Protein AF-0000000080796080 (afdb_homodimer)

Foldseek 3Di:
DEEEEEEEDDVSLLLCLLLVVLCVVVVYHYQYEYAQADPCPVPDPVSCVLSVRDDGPYYLNQYDDPLVSSLVSLLVSVLVVCVVRVGQEYEYEAQHSRRLSSLVSCLVVVRAYAYHQAQFAWPPCPPSSNVRRVNSNVRHQAYEHQFVNSQVSCVVVVNNHNYDDLFHLVLLVLVSCVVVADCVVCVVVVHAFLQEEEEEEDDCVQQVDLVNVLLLLQLVLVVLVPGAYEYQYDPSSVVSCVVSVNVVSCPSYRHDHHDHPRHVLSVLLRYNAYEYQDQVVCVSSVSSVHAYEHQDPIHSPVVCVVQVSYHYDHSNCRNVVVVVPVVDDRPHPDPQRRHDSPSSNVVVVSVVD/DEEEEEEEDDVSLLLCLLLVVLCVVVVYHYQYEYAQADPPPVADPVSCVLSVRDDGPYYLNQYDDPLVSSLVSLLVSVLVVCVVRVGQEYEYEAQHSRRLSSLVSCLVVVRAYAYHQAQFAWPPCPPSSNVRRVNSNVRHQAYEHQFVNSQVSCVVVVNNHNYDDLFHLVLLVCVSCVVVADCVVCVVVVHAFLQEEEEEEDDCVQQVDLVNVLLLLQLVLVVLVPGAYEYQYDPSSVVSCVVSVNVVSCPSYRHDHHDHPRHVLSVLLRYNAYEYQDQVVCVSSVSSVHAYEHQDPIHSPVVCVVQVSYHYDHSNCRNVVVVVPVVDDRPHPDPQRRHDSPSSNVVVVSVVD

Secondary structure (DSSP, 8-state):
-EEEEEE-SHHHHHHHHHHHHHHHHHT-EEEEEE-SS---TTS-HHHHHHHTPPPPSEE----S--HHHHHHHHHHHHHHHHHHH--SEEEEETTSHHHHHHHHHHHHTT--EEEET-S---SSTT-HHHHHHHHHHHT-SEEEESSHHHHHHHHHTT--TTEEE---HHHHHHHHHGGG---HHHHHTT--TTSEEEEE---HHHHS-HHHHHHHHHHHHHHHTTSEEEEE--HHHHHHHHHTT-GGGGTTSEEEPPPPHHHHHHHHHTSSEEEE--HHHHHHHHHTT-EEEE-SS--S-HHHHHTTSEEE--TT-HHHHHHHHHH---------TT-SS-HHHHHHHHH--/-EEEEEE-SHHHHHHHHHHHHHHHHHT-EEEEEE-SS---TTS-HHHHHHHTPPPPSEE----S--HHHHHHHHHHHHHHHHHHH--SEEEEETTSHHHHHHHHHHHHTT--EEEET-S---SSTT-HHHHHHHHHHHT-SEEEESSHHHHHHHHHTT--TTEEE---HHHHHHHHHGGG---HHHHHTT--TTSEEEEE---HHHHS-HHHHHHHHHHHHHHHTTSEEEEE--HHHHHHHHHTT-GGGGTTSEEEPPPPHHHHHHHHHTSSEEEE--HHHHHHHHHTT-EEEE-SS--S-HHHHHTTSEEE--TT-HHHHHHHHHH---------TT-SS-HHHHHHHHH--

Radius of gyration: 30.58 Å; Cα contacts (8 Å, |Δi|>4): 1425; chains: 2; bounding box: 55×94×66 Å

Nearest PDB structures (foldseek):
  8sxv-assembly1_B  TM=9.013E-01  e=4.085E-39  Thermus thermophilus HB27
  8sxy-assembly1_B  TM=8.236E-01  e=1.955E-39  Thermus thermophilus HB27
  7vza-assembly1_B  TM=8.191E-01  e=2.472E-23  Streptomyces kasugaensis
  7vza-assembly1_D-3  TM=8.160E-01  e=2.207E-23  Streptomyces kasugaensis
  7vza-assembly1_H-4  TM=8.206E-01  e=6.858E-23  Streptomyces kasugaensis

InterPro domains:
  IPR003331 UDP-N-acetylglucosamine 2-epimerase domain [PF02350] (25-351)
  IPR029767 UDP-N-acetylglucosamine 2-epimerase WecB-like [PTHR43174] (1-351)
  IPR029767 UDP-N-acetylglucosamine 2-epimerase WecB-like [TIGR00236] (1-351)

pLDDT: mean 93.51, std 7.92, range [46.06, 98.81]

Sequence (706 aa):
MKLISLIGARPQIIKEAIINKEFEKKGIKEILVHSGQHYDFNMSDVFFQVLNIRKADYNLGVGSATHAQMTAKTMIEFEKVVLKEHPDIILVYGDTNTTLAGAIVGAKLKIPVAHVEAGIRQEPKDMPEEINRVLTDRISKYLFCPSEVAVNNLKKESITEGVHFTGDIMYDLFLKMRPYFKEDIIDELSLEENKYIVTTIHRDFNTDSKEKLENILKELDKISKEIKVVFPIHPRTKKKIDEFNLNKYTKDILLIEPLDYLSMMGLVQKSLLVITDSGGLQKEAYFARKRAIVVMPDTGWRELTQADWNILSEPDEIKNKMDYIMNNEISSNVENIYGDGKPGEKIVKLLSIMKLISLIGARPQIIKEAIINKEFEKKGIKEILVHSGQHYDFNMSDVFFQVLNIRKADYNLGVGSATHAQMTAKTMIEFEKVVLKEHPDIILVYGDTNTTLAGAIVGAKLKIPVAHVEAGIRQEPKDMPEEINRVLTDRISKYLFCPSEVAVNNLKKESITEGVHFTGDIMYDLFLKMRPYFKEDIIDELSLEENKYIVTTIHRDFNTDSKEKLENILKELDKISKEIKVVFPIHPRTKKKIDEFNLNKYTKDILLIEPLDYLSMMGLVQKSLLVITDSGGLQKEAYFARKRAIVVMPDTGWRELTQADWNILSEPDEIKNKMDYIMNNEISSNVENIYGDGKPGEKIVKLLSI

Organism: Petrotoga mobilis (strain DSM 10674 / SJ95) (NCBI:txid403833)

Structure (mmCIF, N/CA/C/O backbone):
data_AF-0000000080796080-model_v1
#
loop_
_entity.id
_entity.type
_entity.pdbx_description
1 polymer 'UDP-N-acetylglucosamine 2-epimerase'
#
loop_
_atom_site.group_PDB
_atom_site.id
_atom_site.type_symbol
_atom_site.label_atom_id
_atom_site.label_alt_id
_atom_site.label_comp_id
_atom_site.label_asym_id
_atom_site.label_entity_id
_atom_site.label_seq_id
_atom_site.pdbx_PDB_ins_code
_atom_site.Cartn_x
_atom_site.Cartn_y
_atom_site.Cartn_z
_atom_site.occupancy
_atom_site.B_iso_or_equiv
_atom_site.auth_seq_id
_atom_site.auth_comp_id
_atom_site.auth_asym_id
_atom_site.auth_atom_id
_atom_site.pdbx_PDB_model_num
ATOM 1 N N . MET A 1 1 ? 25.234 11.641 -7.656 1 88.81 1 MET A N 1
ATOM 2 C CA . MET A 1 1 ? 23.891 11.125 -7.371 1 88.81 1 MET A CA 1
ATOM 3 C C . MET A 1 1 ? 22.812 12.023 -7.98 1 88.81 1 MET A C 1
ATOM 5 O O . MET A 1 1 ? 22.906 13.25 -7.879 1 88.81 1 MET A O 1
ATOM 9 N N . LYS A 1 2 ? 22.016 11.484 -8.781 1 94.69 2 LYS A N 1
ATOM 10 C CA . LYS A 1 2 ? 20.875 12.195 -9.367 1 94.69 2 LYS A CA 1
ATOM 11 C C . LYS A 1 2 ? 19.578 11.82 -8.672 1 94.69 2 LYS A C 1
ATOM 13 O O . LYS A 1 2 ? 19.219 10.641 -8.602 1 94.69 2 LYS A O 1
ATOM 18 N N . LEU A 1 3 ? 18.922 12.875 -8.102 1 96.56 3 LEU A N 1
ATOM 19 C CA . LEU A 1 3 ? 17.688 12.594 -7.371 1 96.56 3 LEU A CA 1
ATOM 20 C C . LEU A 1 3 ? 16.516 13.383 -7.957 1 96.56 3 LEU A C 1
ATOM 22 O O . LEU A 1 3 ? 16.703 14.477 -8.492 1 96.56 3 LEU A O 1
ATOM 26 N N . ILE A 1 4 ? 15.312 12.828 -7.918 1 98.25 4 ILE A N 1
ATOM 27 C CA . ILE A 1 4 ? 14.086 13.531 -8.273 1 98.25 4 ILE A CA 1
ATOM 28 C C . ILE A 1 4 ? 13.25 13.781 -7.023 1 98.25 4 ILE A C 1
ATOM 30 O O . ILE A 1 4 ? 13.008 12.859 -6.238 1 98.25 4 ILE A O 1
ATOM 34 N N . SER A 1 5 ? 12.922 15.023 -6.812 1 98.31 5 SER A N 1
ATOM 35 C CA . SER A 1 5 ? 11.898 15.375 -5.832 1 98.31 5 SER A CA 1
ATOM 36 C C . SER A 1 5 ? 10.539 15.578 -6.5 1 98.31 5 SER A C 1
ATOM 38 O O . SER A 1 5 ? 10.43 16.344 -7.461 1 98.31 5 SER A O 1
ATOM 40 N N . LEU A 1 6 ? 9.594 14.852 -6.039 1 98.25 6 LEU A N 1
ATOM 41 C CA . LEU A 1 6 ? 8.234 14.992 -6.551 1 98.25 6 LEU A CA 1
ATOM 42 C C . LEU A 1 6 ? 7.332 15.68 -5.527 1 98.25 6 LEU A C 1
ATOM 44 O O . LEU A 1 6 ? 7.16 15.18 -4.414 1 98.25 6 LEU A O 1
ATOM 48 N N . ILE A 1 7 ? 6.77 16.859 -5.938 1 95.75 7 ILE A N 1
ATOM 49 C CA . ILE A 1 7 ? 5.918 17.641 -5.043 1 95.75 7 ILE A CA 1
ATOM 50 C C . ILE A 1 7 ? 4.617 18 -5.75 1 95.75 7 ILE A C 1
ATOM 52 O O . ILE A 1 7 ? 4.539 17.953 -6.98 1 95.75 7 ILE A O 1
ATOM 56 N N . GLY A 1 8 ? 3.588 18.328 -4.961 1 91.44 8 GLY A N 1
ATOM 57 C CA . GLY A 1 8 ? 2.314 18.656 -5.578 1 91.44 8 GLY A CA 1
ATOM 58 C C . GLY A 1 8 ? 1.523 19.688 -4.793 1 91.44 8 GLY A C 1
ATOM 59 O O . GLY A 1 8 ? 0.649 20.359 -5.348 1 91.44 8 GLY A O 1
ATOM 60 N N . ALA A 1 9 ? 1.791 19.812 -3.475 1 87.5 9 ALA A N 1
ATOM 61 C CA . ALA A 1 9 ? 1.041 20.719 -2.604 1 87.5 9 ALA A CA 1
ATOM 62 C C . ALA A 1 9 ? 1.974 21.688 -1.89 1 87.5 9 ALA A C 1
ATOM 64 O O . ALA A 1 9 ? 3.18 21.453 -1.803 1 87.5 9 ALA A O 1
ATOM 65 N N . ARG A 1 10 ? 1.482 22.656 -1.38 1 84.31 10 ARG A N 1
ATOM 66 C CA . ARG A 1 10 ? 2.23 23.734 -0.744 1 84.31 10 ARG A CA 1
ATOM 67 C C . ARG A 1 10 ? 3.115 23.203 0.378 1 84.31 10 ARG A C 1
ATOM 69 O O . ARG A 1 10 ? 4.309 23.516 0.436 1 84.31 10 ARG A O 1
ATOM 76 N N . PRO A 1 11 ? 2.537 22.406 1.291 1 85.69 11 PRO A N 1
ATOM 77 C CA . PRO A 1 11 ? 3.418 21.906 2.354 1 85.69 11 PRO A CA 1
ATOM 78 C C . PRO A 1 11 ? 4.609 21.125 1.813 1 85.69 11 PRO A C 1
ATOM 80 O O . PRO A 1 11 ? 5.695 21.156 2.4 1 85.69 11 PRO A O 1
ATOM 83 N N . GLN A 1 12 ? 4.406 20.516 0.711 1 92.5 12 GLN A N 1
ATOM 84 C CA . GLN A 1 12 ? 5.48 19.734 0.109 1 92.5 12 GLN A CA 1
ATOM 85 C C . GLN A 1 12 ? 6.551 20.641 -0.491 1 92.5 12 GLN A C 1
ATOM 87 O O . GLN A 1 12 ? 7.746 20.344 -0.398 1 92.5 12 GLN A O 1
ATOM 92 N N . ILE A 1 13 ? 6.094 21.688 -1.114 1 90.06 13 ILE A N 1
ATOM 93 C CA . ILE A 1 13 ? 7.016 22.656 -1.694 1 90.06 13 ILE A CA 1
ATOM 94 C C . ILE A 1 13 ? 7.914 23.234 -0.601 1 90.06 13 ILE A C 1
ATOM 96 O O . ILE A 1 13 ? 9.125 23.359 -0.788 1 90.06 13 ILE A O 1
ATOM 100 N N . ILE A 1 14 ? 7.336 23.516 0.484 1 88.06 14 ILE A N 1
ATOM 101 C CA . ILE A 1 14 ? 8.055 24.094 1.609 1 88.06 14 ILE A CA 1
ATOM 102 C C . ILE A 1 14 ? 9.086 23.109 2.133 1 88.06 14 ILE A C 1
ATOM 104 O O . ILE A 1 14 ? 10.25 23.453 2.35 1 88.06 14 ILE A O 1
ATOM 108 N N . LYS A 1 15 ? 8.664 21.891 2.305 1 93.31 15 LYS A N 1
ATOM 109 C CA . LYS A 1 15 ? 9.57 20.859 2.795 1 93.31 15 LYS A CA 1
ATOM 110 C C . LYS A 1 15 ? 10.734 20.641 1.831 1 93.31 15 LYS A C 1
ATOM 112 O O . LYS A 1 15 ? 11.891 20.531 2.256 1 93.31 15 LYS A O 1
ATOM 117 N N . GLU A 1 16 ? 10.367 20.609 0.601 1 94.5 16 GLU A N 1
ATOM 118 C CA . GLU A 1 16 ? 11.383 20.422 -0.425 1 94.5 16 GLU A CA 1
ATOM 119 C C . GLU A 1 16 ? 12.391 21.578 -0.415 1 94.5 16 GLU A C 1
ATOM 121 O O . GLU A 1 16 ? 13.594 21.359 -0.538 1 94.5 16 GLU A O 1
ATOM 126 N N . ALA A 1 17 ? 11.922 22.797 -0.25 1 92.44 17 ALA A N 1
ATOM 127 C CA . ALA A 1 17 ? 12.789 23.969 -0.267 1 92.44 17 ALA A CA 1
ATOM 128 C C . ALA A 1 17 ? 13.828 23.891 0.848 1 92.44 17 ALA A C 1
ATOM 130 O O . ALA A 1 17 ? 14.977 24.297 0.657 1 92.44 17 ALA A O 1
ATOM 131 N N . ILE A 1 18 ? 13.406 23.406 1.93 1 92.19 18 ILE A N 1
ATOM 132 C CA . ILE A 1 18 ? 14.305 23.281 3.07 1 92.19 18 ILE A CA 1
ATOM 133 C C . ILE A 1 18 ? 15.375 22.234 2.771 1 92.19 18 ILE A C 1
ATOM 135 O O . ILE A 1 18 ? 16.562 22.453 3.01 1 92.19 18 ILE A O 1
ATOM 139 N N . ILE A 1 19 ? 15.016 21.125 2.217 1 94.38 19 ILE A N 1
ATOM 140 C CA . ILE A 1 19 ? 15.938 20.031 1.954 1 94.38 19 ILE A CA 1
ATOM 141 C C . ILE A 1 19 ? 16.844 20.391 0.78 1 94.38 19 ILE A C 1
ATOM 143 O O . ILE A 1 19 ? 18.031 20.031 0.767 1 94.38 19 ILE A O 1
ATOM 147 N N . ASN A 1 20 ? 16.266 21.109 -0.198 1 93.62 20 ASN A N 1
ATOM 148 C CA . ASN A 1 20 ? 17.016 21.5 -1.394 1 93.62 20 ASN A CA 1
ATOM 149 C C . ASN A 1 20 ? 18.281 22.266 -1.041 1 93.62 20 ASN A C 1
ATOM 151 O O . ASN A 1 20 ? 19.312 22.094 -1.685 1 93.62 20 ASN A O 1
ATOM 155 N N . LYS A 1 21 ? 18.219 23.109 -0.049 1 91.75 21 LYS A N 1
ATOM 156 C CA . LYS A 1 21 ? 19.375 23.891 0.378 1 91.75 21 LYS A CA 1
ATOM 157 C C . LYS A 1 21 ? 20.516 22.969 0.825 1 91.75 21 LYS A C 1
ATOM 159 O O . LYS A 1 21 ? 21.688 23.266 0.587 1 91.75 21 LYS A O 1
ATOM 164 N N . GLU A 1 22 ? 20.125 21.906 1.477 1 92.56 22 GLU A N 1
ATOM 165 C CA . GLU A 1 22 ? 21.141 20.938 1.91 1 92.56 22 GLU A CA 1
ATOM 166 C C . GLU A 1 22 ? 21.703 20.156 0.724 1 92.56 22 GLU A C 1
ATOM 168 O O . GLU A 1 22 ? 22.875 19.781 0.724 1 92.56 22 GLU A O 1
ATOM 173 N N . PHE A 1 23 ? 20.859 19.875 -0.319 1 93.88 23 PHE A N 1
ATOM 174 C CA . PHE A 1 23 ? 21.344 19.234 -1.538 1 93.88 23 PHE A CA 1
ATOM 175 C C . PHE A 1 23 ? 22.422 20.094 -2.207 1 93.88 23 PHE A C 1
ATOM 177 O O . PHE A 1 23 ? 23.469 19.578 -2.615 1 93.88 23 PHE A O 1
ATOM 184 N N . GLU A 1 24 ? 22.141 21.344 -2.246 1 91.56 24 GLU A N 1
ATOM 185 C CA . GLU A 1 24 ? 23.062 22.281 -2.879 1 91.56 24 GLU A CA 1
ATOM 186 C C . GLU A 1 24 ? 24.406 22.297 -2.162 1 91.56 24 GLU A C 1
ATOM 188 O O . GLU A 1 24 ? 25.453 22.281 -2.803 1 91.56 24 GLU A O 1
ATOM 193 N N . LYS A 1 25 ? 24.344 22.312 -0.867 1 91.19 25 LYS A N 1
ATOM 194 C CA . LYS A 1 25 ? 25.562 22.344 -0.057 1 91.19 25 LYS A CA 1
ATOM 195 C C . LYS A 1 25 ? 26.438 21.125 -0.32 1 91.19 25 LYS A C 1
ATOM 197 O O . LYS A 1 25 ? 27.656 21.188 -0.263 1 91.19 25 LYS A O 1
ATOM 202 N N . LYS A 1 26 ? 25.781 20.016 -0.627 1 91.44 26 LYS A N 1
ATOM 203 C CA . LYS A 1 26 ? 26.516 18.75 -0.774 1 91.44 26 LYS A CA 1
ATOM 204 C C . LYS A 1 26 ? 26.781 18.453 -2.244 1 91.44 26 LYS A C 1
ATOM 206 O O . LYS A 1 26 ? 27.375 17.422 -2.566 1 91.44 26 LYS A O 1
ATOM 211 N N . GLY A 1 27 ? 26.297 19.219 -3.154 1 90.12 27 GLY A N 1
ATOM 212 C CA . GLY A 1 27 ? 26.531 19.031 -4.578 1 90.12 27 GLY A CA 1
ATOM 213 C C . GLY A 1 27 ? 25.688 17.938 -5.188 1 90.12 27 GLY A C 1
ATOM 214 O O . GLY A 1 27 ? 26.062 17.312 -6.184 1 90.12 27 GLY A O 1
ATOM 215 N N . ILE A 1 28 ? 24.547 17.672 -4.59 1 91.94 28 ILE A N 1
ATOM 216 C CA . ILE A 1 28 ? 23.625 16.672 -5.117 1 91.94 28 ILE A CA 1
ATOM 217 C C . ILE A 1 28 ? 22.719 17.312 -6.168 1 91.94 28 ILE A C 1
ATOM 219 O O . ILE A 1 28 ? 22.125 18.359 -5.926 1 91.94 28 ILE A O 1
ATOM 223 N N . LYS A 1 29 ? 22.688 16.703 -7.309 1 93.25 29 LYS A N 1
ATOM 224 C CA . LYS A 1 29 ? 21.828 17.203 -8.375 1 93.25 29 LYS A CA 1
ATOM 225 C C . LYS A 1 29 ? 20.359 16.797 -8.141 1 93.25 29 LYS A C 1
ATOM 227 O O . LYS A 1 29 ? 20.047 15.617 -8.047 1 93.25 29 LYS A O 1
ATOM 232 N N . GLU A 1 30 ? 19.547 17.781 -8.016 1 96.12 30 GLU A N 1
ATOM 233 C CA . GLU A 1 30 ? 18.125 17.562 -7.809 1 96.12 30 GLU A CA 1
ATOM 234 C C . GLU A 1 30 ? 17.312 17.984 -9.023 1 96.12 30 GLU A C 1
ATOM 236 O O . GLU A 1 30 ? 17.5 19.094 -9.539 1 96.12 30 GLU A O 1
ATOM 241 N N . ILE A 1 31 ? 16.484 17.094 -9.508 1 97.81 31 ILE A N 1
ATOM 242 C CA . ILE A 1 31 ? 15.438 17.438 -10.469 1 97.81 31 ILE A CA 1
ATOM 243 C C . ILE A 1 31 ? 14.102 17.594 -9.742 1 97.81 31 ILE A C 1
ATOM 245 O O . ILE A 1 31 ? 13.617 16.672 -9.094 1 97.81 31 ILE A O 1
ATOM 249 N N . LEU A 1 32 ? 13.57 18.781 -9.812 1 97.31 32 LEU A N 1
ATOM 250 C CA . LEU A 1 32 ? 12.32 19.078 -9.125 1 97.31 32 LEU A CA 1
ATOM 251 C C . LEU A 1 32 ? 11.133 18.906 -10.062 1 97.31 32 LEU A C 1
ATOM 253 O O . LEU A 1 32 ? 11.07 19.531 -11.117 1 97.31 32 LEU A O 1
ATOM 257 N N . VAL A 1 33 ? 10.242 18 -9.68 1 97.75 33 VAL A N 1
ATOM 258 C CA . VAL A 1 33 ? 9.047 17.734 -10.469 1 97.75 33 VAL A CA 1
ATOM 259 C C . VAL A 1 33 ? 7.805 18.125 -9.672 1 97.75 33 VAL A C 1
ATOM 261 O O . VAL A 1 33 ? 7.633 17.719 -8.523 1 97.75 33 VAL A O 1
ATOM 264 N N . HIS A 1 34 ? 7.012 18.938 -10.258 1 95.31 34 HIS A N 1
ATOM 265 C CA . HIS A 1 34 ? 5.73 19.328 -9.672 1 95.31 34 HIS A CA 1
ATOM 266 C C . HIS A 1 34 ? 4.574 18.625 -10.383 1 95.31 34 HIS A C 1
ATOM 268 O O . HIS A 1 34 ? 4.484 18.656 -11.609 1 95.31 34 HIS A O 1
ATOM 274 N N . SER A 1 35 ? 3.713 18.016 -9.617 1 94.06 35 SER A N 1
ATOM 275 C CA . SER A 1 35 ? 2.623 17.266 -10.234 1 94.06 35 SER A CA 1
ATOM 276 C C . SER A 1 35 ? 1.624 18.203 -10.906 1 94.06 35 SER A C 1
ATOM 278 O O . SER A 1 35 ? 0.952 17.812 -11.867 1 94.06 35 SER A O 1
ATOM 280 N N . GLY A 1 36 ? 1.554 19.484 -10.445 1 86.88 36 GLY A N 1
ATOM 281 C CA . GLY A 1 36 ? 0.589 20.453 -10.953 1 86.88 36 GLY A CA 1
ATOM 282 C C . GLY A 1 36 ? -0.726 20.438 -10.195 1 86.88 36 GLY A C 1
ATOM 283 O O . GLY A 1 36 ? -1.704 21.047 -10.625 1 86.88 36 GLY A O 1
ATOM 284 N N . GLN A 1 37 ? -0.851 19.734 -9.117 1 72.38 37 GLN A N 1
ATOM 285 C CA . GLN A 1 37 ? -2.074 19.625 -8.328 1 72.38 37 GLN A CA 1
ATOM 286 C C . GLN A 1 37 ? -2.5 20.984 -7.789 1 72.38 37 GLN A C 1
ATOM 288 O O . GLN A 1 37 ? -3.664 21.375 -7.918 1 72.38 37 GLN A O 1
ATOM 293 N N . HIS A 1 38 ? -1.659 21.734 -7 1 64.69 38 HIS A N 1
ATOM 294 C CA . HIS A 1 38 ? -1.982 23.047 -6.438 1 64.69 38 HIS A CA 1
ATOM 295 C C . HIS A 1 38 ? -1.005 24.109 -6.918 1 64.69 38 HIS A C 1
ATOM 297 O O . HIS A 1 38 ? 0.196 24.016 -6.656 1 64.69 38 HIS A O 1
ATOM 303 N N . TYR A 1 39 ? -1.298 24.75 -8.07 1 53.62 39 TYR A N 1
ATOM 304 C CA . TYR A 1 39 ? -0.325 25.688 -8.609 1 53.62 39 TYR A CA 1
ATOM 305 C C . TYR A 1 39 ? -0.527 27.078 -8.023 1 53.62 39 TYR A C 1
ATOM 307 O O . TYR A 1 39 ? 0.22 28 -8.336 1 53.62 39 TYR A O 1
ATOM 315 N N . ASP A 1 40 ? -1.673 27.203 -7.277 1 50.5 40 ASP A N 1
ATOM 316 C CA . ASP A 1 40 ? -1.867 28.594 -6.883 1 50.5 40 ASP A CA 1
ATOM 317 C C . ASP A 1 40 ? -0.849 29 -5.824 1 50.5 40 ASP A C 1
ATOM 319 O O . ASP A 1 40 ? -0.966 28.625 -4.656 1 50.5 40 ASP A O 1
ATOM 323 N N . PHE A 1 41 ? 0.195 29.344 -6.449 1 49.44 41 PHE A N 1
ATOM 324 C CA . PHE A 1 41 ? 1.201 29.953 -5.594 1 49.44 41 PHE A CA 1
ATOM 325 C C . PHE A 1 41 ? 0.618 31.156 -4.848 1 49.44 41 PHE A C 1
ATOM 327 O O . PHE A 1 41 ? 1.357 32.031 -4.383 1 49.44 41 PHE A O 1
ATOM 334 N N . ASN A 1 42 ? -0.705 31.25 -4.984 1 46.06 42 ASN A N 1
ATOM 335 C CA . ASN A 1 42 ? -1.171 32.438 -4.27 1 46.06 42 ASN A CA 1
ATOM 336 C C . ASN A 1 42 ? -0.771 32.375 -2.799 1 46.06 42 ASN A C 1
ATOM 338 O O . ASN A 1 42 ? -1.096 33.312 -2.039 1 46.06 42 ASN A O 1
ATOM 342 N N . MET A 1 43 ? -0.428 31.172 -2.418 1 49.94 43 MET A N 1
ATOM 343 C CA . MET A 1 43 ? -0.038 31.172 -1.011 1 49.94 43 MET A CA 1
ATOM 344 C C . MET A 1 43 ? 1.079 32.188 -0.762 1 49.94 43 MET A C 1
ATOM 346 O O . MET A 1 43 ? 1.759 32.594 -1.698 1 49.94 43 MET A O 1
ATOM 350 N N . SER A 1 44 ? 1.329 32.281 0.641 1 54.38 44 SER A N 1
ATOM 351 C CA . SER A 1 44 ? 1.958 33.438 1.312 1 54.38 44 SER A CA 1
ATOM 352 C C . SER A 1 44 ? 3.354 33.688 0.76 1 54.38 44 SER A C 1
ATOM 354 O O . SER A 1 44 ? 4.227 32.812 0.823 1 54.38 44 SER A O 1
ATOM 356 N N . ASP A 1 45 ? 3.479 34.594 -0.126 1 63.12 45 ASP A N 1
ATOM 357 C CA . ASP A 1 45 ? 4.594 35.375 -0.667 1 63.12 45 ASP A CA 1
ATOM 358 C C . ASP A 1 45 ? 5.789 35.344 0.28 1 63.12 45 ASP A C 1
ATOM 360 O O . ASP A 1 45 ? 6.934 35.25 -0.162 1 63.12 45 ASP A O 1
ATOM 364 N N . VAL A 1 46 ? 5.387 35 1.545 1 76.75 46 VAL A N 1
ATOM 365 C CA . VAL A 1 46 ? 6.48 35.156 2.492 1 76.75 46 VAL A CA 1
ATOM 366 C C . VAL A 1 46 ? 7.367 33.906 2.492 1 76.75 46 VAL A C 1
ATOM 368 O O . VAL A 1 46 ? 8.586 34 2.613 1 76.75 46 VAL A O 1
ATOM 371 N N . PHE A 1 47 ? 6.742 32.719 2.295 1 79.75 47 PHE A N 1
ATOM 372 C CA . PHE A 1 47 ? 7.531 31.484 2.26 1 79.75 47 PHE A CA 1
ATOM 373 C C . PHE A 1 47 ? 8.438 31.453 1.038 1 79.75 47 PHE A C 1
ATOM 375 O O . PHE A 1 47 ? 9.602 31.062 1.134 1 79.75 47 PHE A O 1
ATOM 382 N N . PHE A 1 48 ? 7.816 31.906 0.014 1 76.62 48 PHE A N 1
ATOM 383 C CA . PHE A 1 48 ? 8.57 31.891 -1.231 1 76.62 48 PHE A CA 1
ATOM 384 C C . PHE A 1 48 ? 9.734 32.875 -1.167 1 76.62 48 PHE A C 1
ATOM 386 O O . PHE A 1 48 ? 10.812 32.594 -1.693 1 76.62 48 PHE A O 1
ATOM 393 N N . GLN A 1 49 ? 9.422 33.969 -0.49 1 78.12 49 GLN A N 1
ATOM 394 C CA . GLN A 1 49 ? 10.469 34.969 -0.365 1 78.12 49 GLN A CA 1
ATOM 395 C C . GLN A 1 49 ? 11.578 34.5 0.573 1 78.12 49 GLN A C 1
ATOM 397 O O . GLN A 1 49 ? 12.758 34.625 0.254 1 78.12 49 GLN A O 1
ATOM 402 N N . VAL A 1 50 ? 11.195 33.906 1.587 1 82.75 50 VAL A N 1
ATOM 403 C CA . VAL A 1 50 ? 12.164 33.531 2.619 1 82.75 50 VAL A CA 1
ATOM 404 C C . VAL A 1 50 ? 12.938 32.312 2.184 1 82.75 50 VAL A C 1
ATOM 406 O O . VAL A 1 50 ? 14.133 32.188 2.438 1 82.75 50 VAL A O 1
ATOM 409 N N . LEU A 1 51 ? 12.289 31.391 1.472 1 86.94 51 LEU A N 1
ATOM 410 C CA . LEU A 1 51 ? 12.906 30.109 1.172 1 86.94 51 LEU A CA 1
ATOM 411 C C . LEU A 1 51 ? 13.508 30.094 -0.23 1 86.94 51 LEU A C 1
ATOM 413 O O . LEU A 1 51 ? 14.164 29.141 -0.625 1 86.94 51 LEU A O 1
ATOM 417 N N . ASN A 1 52 ? 13.352 31.156 -0.9 1 84.56 52 ASN A N 1
ATOM 418 C CA . ASN A 1 52 ? 13.859 31.25 -2.266 1 84.56 52 ASN A CA 1
ATOM 419 C C . ASN A 1 52 ? 13.492 30 -3.076 1 84.56 52 ASN A C 1
ATOM 421 O O . ASN A 1 52 ? 14.375 29.344 -3.631 1 84.56 52 ASN A O 1
ATOM 425 N N . ILE A 1 53 ? 12.273 29.766 -3.1 1 86.31 53 ILE A N 1
ATOM 426 C CA . ILE A 1 53 ? 11.766 28.547 -3.74 1 86.31 53 ILE A CA 1
ATOM 427 C C . ILE A 1 53 ? 12.039 28.609 -5.242 1 86.31 53 ILE A C 1
ATOM 429 O O . ILE A 1 53 ? 11.734 29.609 -5.898 1 86.31 53 ILE A O 1
ATOM 433 N N . ARG A 1 54 ? 12.617 27.594 -5.762 1 86.5 54 ARG A N 1
ATOM 434 C CA . ARG A 1 54 ? 12.969 27.562 -7.18 1 86.5 54 ARG A CA 1
ATOM 435 C C . ARG A 1 54 ? 11.82 27 -8.016 1 86.5 54 ARG A C 1
ATOM 437 O O . ARG A 1 54 ? 10.93 26.344 -7.484 1 86.5 54 ARG A O 1
ATOM 444 N N . LYS A 1 55 ? 11.883 27.328 -9.242 1 88 55 LYS A N 1
ATOM 445 C CA . LYS A 1 55 ? 10.914 26.781 -10.188 1 88 55 LYS A CA 1
ATOM 446 C C . LYS A 1 55 ? 11.172 25.297 -10.445 1 88 55 LYS A C 1
ATOM 448 O O . LYS A 1 55 ? 12.32 24.859 -10.547 1 88 55 LYS A O 1
ATOM 453 N N . ALA A 1 56 ? 10.102 24.578 -10.625 1 93.38 56 ALA A N 1
ATOM 454 C CA . ALA A 1 56 ? 10.234 23.156 -10.914 1 93.38 56 ALA A CA 1
ATOM 455 C C . ALA A 1 56 ? 10.836 22.922 -12.297 1 93.38 56 ALA A C 1
ATOM 457 O O . ALA A 1 56 ? 10.594 23.703 -13.219 1 93.38 56 ALA A O 1
ATOM 458 N N . ASP A 1 57 ? 11.617 21.906 -12.422 1 96.12 57 ASP A N 1
ATOM 459 C CA . ASP A 1 57 ? 12.18 21.531 -13.719 1 96.12 57 ASP A CA 1
ATOM 460 C C . ASP A 1 57 ? 11.102 20.953 -14.641 1 96.12 57 ASP A C 1
ATOM 462 O O . ASP A 1 57 ? 11.172 21.094 -15.859 1 96.12 57 ASP A O 1
ATOM 466 N N . TYR A 1 58 ? 10.164 20.219 -14.047 1 96.5 58 TYR A N 1
ATOM 467 C CA . TYR A 1 58 ? 9.031 19.641 -14.758 1 96.5 58 TYR A CA 1
ATOM 468 C C . TYR A 1 58 ? 7.719 19.984 -14.062 1 96.5 58 TYR A C 1
ATOM 470 O O . TYR A 1 58 ? 7.652 20.016 -12.828 1 96.5 58 TYR A O 1
ATOM 478 N N . ASN A 1 59 ? 6.766 20.281 -14.797 1 94.88 59 ASN A N 1
ATOM 479 C CA . ASN A 1 59 ? 5.379 20.375 -14.359 1 94.88 59 ASN A CA 1
ATOM 480 C C . ASN A 1 59 ? 4.488 19.375 -15.102 1 94.88 59 ASN A C 1
ATOM 482 O O . ASN A 1 59 ? 4.324 19.469 -16.312 1 94.88 59 ASN A O 1
ATOM 486 N N . LEU A 1 60 ? 3.881 18.5 -14.359 1 95.44 60 LEU A N 1
ATOM 487 C CA . LEU A 1 60 ? 3.17 17.391 -14.984 1 95.44 60 LEU A CA 1
ATOM 488 C C . LEU A 1 60 ? 1.784 17.828 -15.453 1 95.44 60 LEU A C 1
ATOM 490 O O . LEU A 1 60 ? 1.16 17.156 -16.281 1 95.44 60 LEU A O 1
ATOM 494 N N . GLY A 1 61 ? 1.242 18.906 -14.859 1 90.81 61 GLY A N 1
ATOM 495 C CA . GLY A 1 61 ? -0.016 19.484 -15.305 1 90.81 61 GLY A CA 1
ATOM 496 C C . GLY A 1 61 ? -1.219 18.625 -14.969 1 90.81 61 GLY A C 1
ATOM 497 O O . GLY A 1 61 ? -2.184 18.562 -15.734 1 90.81 61 GLY A O 1
ATOM 498 N N . VAL A 1 62 ? -1.217 17.875 -13.938 1 88 62 VAL A N 1
ATOM 499 C CA . VAL A 1 62 ? -2.264 16.922 -13.594 1 88 62 VAL A CA 1
ATOM 500 C C . VAL A 1 62 ? -3.518 17.672 -13.141 1 88 62 VAL A C 1
ATOM 502 O O . VAL A 1 62 ? -4.641 17.219 -13.398 1 88 62 VAL A O 1
ATOM 505 N N . GLY A 1 63 ? -3.414 18.812 -12.5 1 80.69 63 GLY A N 1
ATOM 506 C CA . GLY A 1 63 ? -4.562 19.594 -12.062 1 80.69 63 GLY A CA 1
ATOM 507 C C . GLY A 1 63 ? -5.363 18.906 -10.969 1 80.69 63 GLY A C 1
ATOM 508 O O . GLY A 1 63 ? -4.855 18.031 -10.281 1 80.69 63 GLY A O 1
ATOM 509 N N . SER A 1 64 ? -6.625 19.453 -10.727 1 81.88 64 SER A N 1
ATOM 510 C CA . SER A 1 64 ? -7.492 18.906 -9.68 1 81.88 64 SER A CA 1
ATOM 511 C C . SER A 1 64 ? -8.516 17.938 -10.258 1 81.88 64 SER A C 1
ATOM 513 O O . SER A 1 64 ? -9.062 18.172 -11.344 1 81.88 64 SER A O 1
ATOM 515 N N . ALA A 1 65 ? -8.672 16.797 -9.672 1 87.38 65 ALA A N 1
ATOM 516 C CA . ALA A 1 65 ? -9.625 15.75 -10.062 1 87.38 65 ALA A CA 1
ATOM 517 C C . ALA A 1 65 ? -9.898 14.797 -8.906 1 87.38 65 ALA A C 1
ATOM 519 O O . ALA A 1 65 ? -9.633 15.125 -7.742 1 87.38 65 ALA A O 1
ATOM 520 N N . THR A 1 66 ? -10.648 13.742 -9.195 1 88.06 66 THR A N 1
ATOM 521 C CA . THR A 1 66 ? -10.883 12.734 -8.164 1 88.06 66 THR A CA 1
ATOM 522 C C . THR A 1 66 ? -9.562 12.133 -7.688 1 88.06 66 THR A C 1
ATOM 524 O O . THR A 1 66 ? -8.531 12.297 -8.344 1 88.06 66 THR A O 1
ATOM 527 N N . HIS A 1 67 ? -9.586 11.516 -6.562 1 88.19 67 HIS A N 1
ATOM 528 C CA . HIS A 1 67 ? -8.383 10.891 -6.02 1 88.19 67 HIS A CA 1
ATOM 529 C C . HIS A 1 67 ? -7.77 9.914 -7.02 1 88.19 67 HIS A C 1
ATOM 531 O O . HIS A 1 67 ? -6.555 9.914 -7.223 1 88.19 67 HIS A O 1
ATOM 537 N N . ALA A 1 68 ? -8.617 9.125 -7.664 1 91.06 68 ALA A N 1
ATOM 538 C CA . ALA A 1 68 ? -8.141 8.148 -8.641 1 91.06 68 ALA A CA 1
ATOM 539 C C . ALA A 1 68 ? -7.512 8.836 -9.844 1 91.06 68 ALA A C 1
ATOM 541 O O . ALA A 1 68 ? -6.426 8.453 -10.289 1 91.06 68 ALA A O 1
ATOM 542 N N . GLN A 1 69 ? -8.133 9.82 -10.336 1 93.62 69 GLN A N 1
ATOM 543 C CA . GLN A 1 69 ? -7.656 10.516 -11.516 1 93.62 69 GLN A CA 1
ATOM 544 C C . GLN A 1 69 ? -6.344 11.242 -11.242 1 93.62 69 GLN A C 1
ATOM 546 O O . GLN A 1 69 ? -5.414 11.188 -12.047 1 93.62 69 GLN A O 1
ATOM 551 N N . MET A 1 70 ? -6.32 11.898 -10.133 1 93.5 70 MET A N 1
ATOM 552 C CA . MET A 1 70 ? -5.109 12.633 -9.781 1 93.5 70 MET A CA 1
ATOM 553 C C . MET A 1 70 ? -3.92 11.695 -9.641 1 93.5 70 MET A C 1
ATOM 555 O O . MET A 1 70 ? -2.85 11.945 -10.195 1 93.5 70 MET A O 1
ATOM 559 N N . THR A 1 71 ? -4.117 10.609 -8.867 1 96.38 71 THR A N 1
ATOM 560 C CA . THR A 1 71 ? -3.053 9.633 -8.672 1 96.38 71 THR A CA 1
ATOM 561 C C . THR A 1 71 ? -2.635 9.016 -10 1 96.38 71 THR A C 1
ATOM 563 O O . THR A 1 71 ? -1.443 8.938 -10.305 1 96.38 71 THR A O 1
ATOM 566 N N . ALA A 1 72 ? -3.633 8.633 -10.812 1 97.06 72 ALA A N 1
ATOM 567 C CA . ALA A 1 72 ? -3.389 7.957 -12.086 1 97.06 72 ALA A CA 1
ATOM 568 C C . ALA A 1 72 ? -2.639 8.867 -13.055 1 97.06 72 ALA A C 1
ATOM 570 O O . ALA A 1 72 ? -1.624 8.469 -13.633 1 97.06 72 ALA A O 1
ATOM 571 N N . LYS A 1 73 ? -3.131 10.062 -13.227 1 96.06 73 LYS A N 1
ATOM 572 C CA . LYS A 1 73 ? -2.502 11.008 -14.148 1 96.06 73 LYS A CA 1
ATOM 573 C C . LYS A 1 73 ? -1.075 11.328 -13.719 1 96.06 73 LYS A C 1
ATOM 575 O O . LYS A 1 73 ? -0.179 11.445 -14.555 1 96.06 73 LYS A O 1
ATOM 580 N N . THR A 1 74 ? -0.924 11.508 -12.438 1 97.25 74 THR A N 1
ATOM 581 C CA . THR A 1 74 ? 0.419 11.758 -11.922 1 97.25 74 THR A CA 1
ATOM 582 C C . THR A 1 74 ? 1.343 10.586 -12.234 1 97.25 74 THR A C 1
ATOM 584 O O . THR A 1 74 ? 2.486 10.781 -12.648 1 97.25 74 THR A O 1
ATOM 587 N N . MET A 1 75 ? 0.861 9.352 -12.086 1 97.94 75 MET A N 1
ATOM 588 C CA . MET A 1 75 ? 1.671 8.172 -12.367 1 97.94 75 MET A CA 1
ATOM 589 C C . MET A 1 75 ? 2.115 8.148 -13.82 1 97.94 75 MET A C 1
ATOM 591 O O . MET A 1 75 ? 3.289 7.914 -14.117 1 97.94 75 MET A O 1
ATOM 595 N N . ILE A 1 76 ? 1.196 8.398 -14.688 1 97 76 ILE A N 1
ATOM 596 C CA . ILE A 1 76 ? 1.453 8.32 -16.125 1 97 76 ILE A CA 1
ATOM 597 C C . ILE A 1 76 ? 2.5 9.359 -16.516 1 97 76 ILE A C 1
ATOM 599 O O . ILE A 1 76 ? 3.496 9.023 -17.156 1 97 76 ILE A O 1
ATOM 603 N N . GLU A 1 77 ? 2.301 10.562 -16.109 1 97.31 77 GLU A N 1
ATOM 604 C CA . GLU A 1 77 ? 3.18 11.656 -16.516 1 97.31 77 GLU A CA 1
ATOM 605 C C . GLU A 1 77 ? 4.527 11.578 -15.805 1 97.31 77 GLU A C 1
ATOM 607 O O . GLU A 1 77 ? 5.566 11.883 -16.391 1 97.31 77 GLU A O 1
ATOM 612 N N . PHE A 1 78 ? 4.5 11.188 -14.555 1 98.25 78 PHE A N 1
ATOM 613 C CA . PHE A 1 78 ? 5.734 11.102 -13.781 1 98.25 78 PHE A CA 1
ATOM 614 C C . PHE A 1 78 ? 6.629 9.984 -14.305 1 98.25 78 PHE A C 1
ATOM 616 O O . PHE A 1 78 ? 7.852 10.117 -14.32 1 98.25 78 PHE A O 1
ATOM 623 N N . GLU A 1 79 ? 6 8.859 -14.641 1 98.12 79 GLU A N 1
ATOM 624 C CA . GLU A 1 79 ? 6.777 7.754 -15.195 1 98.12 79 GLU A CA 1
ATOM 625 C C . GLU A 1 79 ? 7.605 8.211 -16.391 1 98.12 79 GLU A C 1
ATOM 627 O O . GLU A 1 79 ? 8.758 7.805 -16.547 1 98.12 79 GLU A O 1
ATOM 632 N N . LYS A 1 80 ? 7.027 9.07 -17.266 1 97.62 80 LYS A N 1
ATOM 633 C CA . LYS A 1 80 ? 7.75 9.594 -18.422 1 97.62 80 LYS A CA 1
ATOM 634 C C . LYS A 1 80 ? 9.016 10.336 -17.984 1 97.62 80 LYS A C 1
ATOM 636 O O . LYS A 1 80 ? 10.07 10.18 -18.594 1 97.62 80 LYS A O 1
ATOM 641 N N . VAL A 1 81 ? 8.875 11.125 -16.969 1 98.25 81 VAL A N 1
ATOM 642 C CA . VAL A 1 81 ? 10.008 11.906 -16.469 1 98.25 81 VAL A CA 1
ATOM 643 C C . VAL A 1 81 ? 11.07 10.969 -15.898 1 98.25 81 VAL A C 1
ATOM 645 O O . VAL A 1 81 ? 12.266 11.148 -16.156 1 98.25 81 VAL A O 1
ATOM 648 N N . VAL A 1 82 ? 10.648 9.961 -15.141 1 98.25 82 VAL A N 1
ATOM 649 C CA . VAL A 1 82 ? 11.57 9.039 -14.484 1 98.25 82 VAL A CA 1
ATOM 650 C C . VAL A 1 82 ? 12.328 8.234 -15.539 1 98.25 82 VAL A C 1
ATOM 652 O O . VAL A 1 82 ? 13.531 8.016 -15.414 1 98.25 82 VAL A O 1
ATOM 655 N N . LEU A 1 83 ? 11.617 7.793 -16.562 1 97.19 83 LEU A N 1
ATOM 656 C CA . LEU A 1 83 ? 12.234 7.008 -17.625 1 97.19 83 LEU A CA 1
ATOM 657 C C . LEU A 1 83 ? 13.219 7.855 -18.422 1 97.19 83 LEU A C 1
ATOM 659 O O . LEU A 1 83 ? 14.219 7.344 -18.922 1 97.19 83 LEU A O 1
ATOM 663 N N . LYS A 1 84 ? 12.953 9.133 -18.5 1 97.44 84 LYS A N 1
ATOM 664 C CA . LYS A 1 84 ? 13.828 10.055 -19.203 1 97.44 84 LYS A CA 1
ATOM 665 C C . LYS A 1 84 ? 15.062 10.383 -18.359 1 97.44 84 LYS A C 1
ATOM 667 O O . LYS A 1 84 ? 16.188 10.367 -18.875 1 97.44 84 LYS A O 1
ATOM 672 N N . GLU A 1 85 ? 14.93 10.625 -17.062 1 97.56 85 GLU A N 1
ATOM 673 C CA . GLU A 1 85 ? 15.984 11.188 -16.219 1 97.56 85 GLU A CA 1
ATOM 674 C C . GLU A 1 85 ? 16.781 10.086 -15.516 1 97.56 85 GLU A C 1
ATOM 676 O O . GLU A 1 85 ? 17.922 10.297 -15.109 1 97.56 85 GLU A O 1
ATOM 681 N N . HIS A 1 86 ? 16.203 8.906 -15.328 1 96.44 86 HIS A N 1
ATOM 682 C CA . HIS A 1 86 ? 16.828 7.758 -14.688 1 96.44 86 HIS A CA 1
ATOM 683 C C . HIS A 1 86 ? 17.469 8.148 -13.352 1 96.44 86 HIS A C 1
ATOM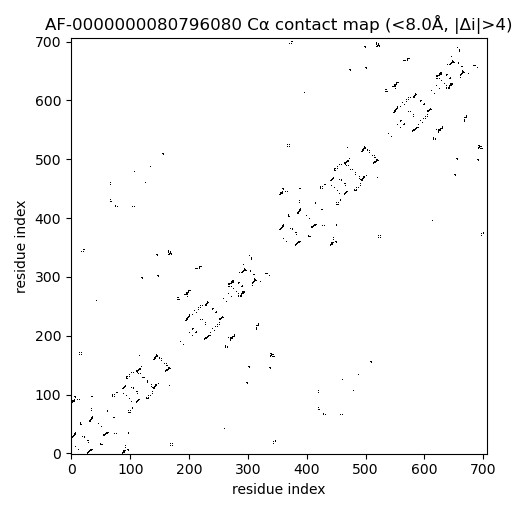 685 O O . HIS A 1 86 ? 18.672 7.969 -13.156 1 96.44 86 HIS A O 1
ATOM 691 N N . PRO A 1 87 ? 16.703 8.656 -12.422 1 97.5 87 PRO A N 1
ATOM 692 C CA . PRO A 1 87 ? 17.266 9.062 -11.125 1 97.5 87 PRO A CA 1
ATOM 693 C C . PRO A 1 87 ? 17.75 7.871 -10.289 1 97.5 87 PRO A C 1
ATOM 695 O O . PRO A 1 87 ? 17.281 6.746 -10.5 1 97.5 87 PRO A O 1
ATOM 698 N N . ASP A 1 88 ? 18.672 8.125 -9.391 1 96.62 88 ASP A N 1
ATOM 699 C CA . ASP A 1 88 ? 19.141 7.125 -8.438 1 96.62 88 ASP A CA 1
ATOM 700 C C . ASP A 1 88 ? 18.141 6.941 -7.301 1 96.62 88 ASP A C 1
ATOM 702 O O . ASP A 1 88 ? 18.062 5.871 -6.699 1 96.62 88 ASP A O 1
ATOM 706 N N . ILE A 1 89 ? 17.422 8.023 -7.004 1 97.5 89 ILE A N 1
ATOM 707 C CA . ILE A 1 89 ? 16.484 8.023 -5.887 1 97.5 89 ILE A CA 1
ATOM 708 C C . ILE A 1 89 ? 15.328 8.969 -6.184 1 97.5 89 ILE A C 1
ATOM 710 O O . ILE A 1 89 ? 15.5 9.977 -6.871 1 97.5 89 ILE A O 1
ATOM 714 N N . ILE A 1 90 ? 14.164 8.617 -5.762 1 98.44 90 ILE A N 1
ATOM 715 C CA . ILE A 1 90 ? 12.984 9.469 -5.836 1 98.44 90 ILE A CA 1
ATOM 716 C C . ILE A 1 90 ? 12.555 9.875 -4.43 1 98.44 90 ILE A C 1
ATOM 718 O O . ILE A 1 90 ? 12.328 9.023 -3.568 1 98.44 90 ILE A O 1
ATOM 722 N N . LEU A 1 91 ? 12.484 11.141 -4.211 1 98.5 91 LEU A N 1
ATOM 723 C CA . LEU A 1 91 ? 12.047 11.703 -2.936 1 98.5 91 LEU A CA 1
ATOM 724 C C . LEU A 1 91 ? 10.594 12.172 -3.018 1 98.5 91 LEU A C 1
ATOM 726 O O . LEU A 1 91 ? 10.25 12.969 -3.895 1 98.5 91 LEU A O 1
ATOM 730 N N . VAL A 1 92 ? 9.766 11.617 -2.127 1 98.62 92 VAL A N 1
ATOM 731 C CA . VAL A 1 92 ? 8.383 12.055 -2.035 1 98.62 92 VAL A CA 1
ATOM 732 C C . VAL A 1 92 ? 8.102 12.617 -0.644 1 98.62 92 VAL A C 1
ATOM 734 O O . VAL A 1 92 ? 8.844 12.336 0.304 1 98.62 92 VAL A O 1
ATOM 737 N N . TYR A 1 93 ? 7.012 13.453 -0.552 1 97.44 93 TYR A N 1
ATOM 738 C CA . TYR A 1 93 ? 6.77 14.227 0.661 1 97.44 93 TYR A CA 1
ATOM 739 C C . TYR A 1 93 ? 5.328 14.07 1.131 1 97.44 93 TYR A C 1
ATOM 741 O O . TYR A 1 93 ? 4.391 14.227 0.346 1 97.44 93 TYR A O 1
ATOM 749 N N . GLY A 1 94 ? 5.18 13.742 2.367 1 95.56 94 GLY A N 1
ATOM 750 C CA . GLY A 1 94 ? 3.859 13.758 2.975 1 95.56 94 GLY A CA 1
ATOM 751 C C . GLY A 1 94 ? 2.971 12.625 2.508 1 95.56 94 GLY A C 1
ATOM 752 O O . GLY A 1 94 ? 3.396 11.469 2.477 1 95.56 94 GLY A O 1
ATOM 753 N N . ASP A 1 95 ? 1.696 13.047 2.215 1 95.25 95 ASP A N 1
ATOM 754 C CA . ASP A 1 95 ? 0.722 11.969 2.07 1 95.25 95 ASP A CA 1
ATOM 755 C C . ASP A 1 95 ? -0.292 12.289 0.974 1 95.25 95 ASP A C 1
ATOM 757 O O . ASP A 1 95 ? -1.431 11.82 1.017 1 95.25 95 ASP A O 1
ATOM 761 N N . THR A 1 96 ? 0.076 13.141 0.066 1 94.69 96 THR A N 1
ATOM 762 C CA . THR A 1 96 ? -0.849 13.531 -0.993 1 94.69 96 THR A CA 1
ATOM 763 C C . THR A 1 96 ? -0.948 12.438 -2.053 1 94.69 96 THR A C 1
ATOM 765 O O . THR A 1 96 ? -0.229 11.438 -1.99 1 94.69 96 THR A O 1
ATOM 768 N N . ASN A 1 97 ? -1.923 12.617 -3.018 1 96 97 ASN A N 1
ATOM 769 C CA . ASN A 1 97 ? -2.014 11.711 -4.156 1 96 97 ASN A CA 1
ATOM 770 C C . ASN A 1 97 ? -0.719 11.688 -4.961 1 96 97 ASN A C 1
ATOM 772 O O . ASN A 1 97 ? -0.324 10.641 -5.48 1 96 97 ASN A O 1
ATOM 776 N N . THR A 1 98 ? -0.089 12.844 -5.02 1 96.62 98 THR A N 1
ATOM 777 C CA . THR A 1 98 ? 1.195 12.977 -5.699 1 96.62 98 THR A CA 1
ATOM 778 C C . THR A 1 98 ? 2.242 12.07 -5.051 1 96.62 98 THR A C 1
ATOM 780 O O . THR A 1 98 ? 3.021 11.422 -5.75 1 96.62 98 THR A O 1
ATOM 783 N N . THR A 1 99 ? 2.195 12.023 -3.758 1 98.19 99 THR A N 1
ATOM 784 C CA . THR A 1 99 ? 3.139 11.219 -2.99 1 98.19 99 THR A CA 1
ATOM 785 C C . THR A 1 99 ? 2.988 9.742 -3.328 1 98.19 99 THR A C 1
ATOM 787 O O . THR A 1 99 ? 3.969 9.07 -3.662 1 98.19 99 THR A O 1
ATOM 790 N N . LEU A 1 100 ? 1.762 9.25 -3.277 1 98.5 100 LEU A N 1
ATOM 791 C CA . LEU A 1 100 ? 1.502 7.848 -3.562 1 98.5 100 LEU A CA 1
ATOM 792 C C . LEU A 1 100 ? 1.874 7.508 -5 1 98.5 100 LEU A C 1
ATOM 794 O O . LEU A 1 100 ? 2.494 6.473 -5.258 1 98.5 100 LEU A O 1
ATOM 798 N N . ALA A 1 101 ? 1.479 8.383 -5.93 1 98.38 101 ALA A N 1
ATOM 799 C CA . ALA A 1 101 ? 1.786 8.164 -7.34 1 98.38 101 ALA A CA 1
ATOM 800 C C . ALA A 1 101 ? 3.289 8.016 -7.555 1 98.38 101 ALA A C 1
ATOM 802 O O . ALA A 1 101 ? 3.734 7.082 -8.234 1 98.38 101 ALA A O 1
ATOM 803 N N . GLY A 1 102 ? 4.047 8.922 -6.98 1 98.62 102 GLY A N 1
ATOM 804 C CA . GLY A 1 102 ? 5.496 8.867 -7.109 1 98.62 102 GLY A CA 1
ATOM 805 C C . GLY A 1 102 ? 6.098 7.594 -6.543 1 98.62 102 GLY A C 1
ATOM 806 O O . GLY A 1 102 ? 7.012 7.016 -7.137 1 98.62 102 GLY A O 1
ATOM 807 N N . ALA A 1 103 ? 5.586 7.184 -5.391 1 98.69 103 ALA A N 1
ATOM 808 C CA . ALA A 1 103 ? 6.098 5.988 -4.727 1 98.69 103 ALA A CA 1
ATOM 809 C C . ALA A 1 103 ? 5.855 4.742 -5.578 1 98.69 103 ALA A C 1
ATOM 811 O O . ALA A 1 103 ? 6.746 3.908 -5.734 1 98.69 103 ALA A O 1
ATOM 812 N N . ILE A 1 104 ? 4.629 4.605 -6.137 1 98.38 104 ILE A N 1
ATOM 813 C CA . ILE A 1 104 ? 4.285 3.434 -6.938 1 98.38 104 ILE A CA 1
ATOM 814 C C . ILE A 1 104 ? 5.168 3.381 -8.18 1 98.38 104 ILE A C 1
ATOM 816 O O . ILE A 1 104 ? 5.734 2.332 -8.5 1 98.38 104 ILE A O 1
ATOM 820 N N . VAL A 1 105 ? 5.336 4.531 -8.883 1 98.12 105 VAL A N 1
ATOM 821 C CA . VAL A 1 105 ? 6.16 4.59 -10.078 1 98.12 105 VAL A CA 1
ATOM 822 C C . VAL A 1 105 ? 7.594 4.18 -9.742 1 98.12 105 VAL A C 1
ATOM 824 O O . VAL A 1 105 ? 8.188 3.342 -10.43 1 98.12 105 VAL A O 1
ATOM 827 N N . GLY A 1 106 ? 8.164 4.754 -8.695 1 98.31 106 GLY A N 1
ATOM 828 C CA . GLY A 1 106 ? 9.516 4.43 -8.289 1 98.31 106 GLY A CA 1
ATOM 829 C C . GLY A 1 106 ? 9.703 2.959 -7.957 1 98.31 106 GLY A C 1
ATOM 830 O O . GLY A 1 106 ? 10.625 2.314 -8.469 1 98.31 106 GLY A O 1
ATOM 831 N N . ALA A 1 107 ? 8.805 2.471 -7.137 1 97.19 107 ALA A N 1
ATOM 832 C CA . ALA A 1 107 ? 8.906 1.082 -6.691 1 97.19 107 ALA A CA 1
ATOM 833 C C . ALA A 1 107 ? 8.836 0.123 -7.879 1 97.19 107 ALA A C 1
ATOM 835 O O . ALA A 1 107 ? 9.633 -0.81 -7.977 1 97.19 107 ALA A O 1
ATOM 836 N N . LYS A 1 108 ? 7.883 0.396 -8.789 1 95.69 108 LYS A N 1
ATOM 837 C CA . LYS A 1 108 ? 7.668 -0.504 -9.914 1 95.69 108 LYS A CA 1
ATOM 838 C C . LYS A 1 108 ? 8.836 -0.448 -10.891 1 95.69 108 LYS A C 1
ATOM 840 O O . LYS A 1 108 ? 9.109 -1.424 -11.594 1 95.69 108 LYS A O 1
ATOM 845 N N . LEU A 1 109 ? 9.547 0.623 -10.945 1 96.38 109 LEU A N 1
ATOM 846 C CA . LEU A 1 109 ? 10.719 0.775 -11.805 1 96.38 109 LEU A CA 1
ATOM 847 C C . LEU A 1 109 ? 11.992 0.387 -11.062 1 96.38 109 LEU A C 1
ATOM 849 O O . LEU A 1 109 ? 13.094 0.554 -11.594 1 96.38 109 LEU A O 1
ATOM 853 N N . LYS A 1 110 ? 11.844 -0.068 -9.844 1 96 110 LYS A N 1
ATOM 854 C CA . LYS A 1 110 ? 12.945 -0.518 -9 1 96 110 LYS A CA 1
ATOM 855 C C . LYS A 1 110 ? 13.922 0.621 -8.711 1 96 110 LYS A C 1
ATOM 857 O O . LYS A 1 110 ? 15.141 0.421 -8.719 1 96 110 LYS A O 1
ATOM 862 N N . ILE A 1 111 ? 13.414 1.831 -8.633 1 97.12 111 ILE A N 1
ATOM 863 C CA . ILE A 1 111 ? 14.156 2.994 -8.156 1 97.12 111 ILE A CA 1
ATOM 864 C C . ILE A 1 111 ? 13.852 3.24 -6.684 1 97.12 111 ILE A C 1
ATOM 866 O O . ILE A 1 111 ? 12.688 3.34 -6.293 1 97.12 111 ILE A O 1
ATOM 870 N N . PRO A 1 112 ? 14.875 3.314 -5.816 1 97.62 112 PRO A N 1
ATOM 871 C CA . PRO A 1 112 ? 14.609 3.535 -4.395 1 97.62 112 PRO A CA 1
ATOM 872 C C . PRO A 1 112 ? 13.773 4.789 -4.137 1 97.62 112 PRO A C 1
ATOM 874 O O . PRO A 1 112 ? 14.047 5.844 -4.715 1 97.62 112 PRO A O 1
ATOM 877 N N . VAL A 1 113 ? 12.766 4.645 -3.301 1 98.38 113 VAL A N 1
ATOM 878 C CA . VAL A 1 113 ? 11.914 5.758 -2.898 1 98.38 113 VAL A CA 1
ATOM 879 C C . VAL A 1 113 ? 12.258 6.184 -1.474 1 98.38 113 VAL A C 1
ATOM 881 O O . VAL A 1 113 ? 12.461 5.34 -0.598 1 98.38 113 VAL A O 1
ATOM 884 N N . ALA A 1 114 ? 12.461 7.434 -1.302 1 98.69 114 ALA A N 1
ATOM 885 C CA . ALA A 1 114 ? 12.641 8.031 0.018 1 98.69 114 ALA A CA 1
ATOM 886 C C . ALA A 1 114 ? 11.422 8.859 0.417 1 98.69 114 ALA A C 1
ATOM 888 O O . ALA A 1 114 ? 10.992 9.742 -0.326 1 98.69 114 ALA A O 1
ATOM 889 N N . HIS A 1 115 ? 10.836 8.57 1.562 1 98.81 115 HIS A N 1
ATOM 890 C CA . HIS A 1 115 ? 9.594 9.18 2.016 1 98.81 115 HIS A CA 1
ATOM 891 C C . HIS A 1 115 ? 9.852 10.141 3.172 1 98.81 115 HIS A C 1
ATOM 893 O O . HIS A 1 115 ? 10.188 9.719 4.277 1 98.81 115 HIS A O 1
ATOM 899 N N . VAL A 1 116 ? 9.664 11.453 2.922 1 98.19 116 VAL A N 1
ATOM 900 C CA . VAL A 1 116 ? 9.781 12.477 3.959 1 98.19 116 VAL A CA 1
ATOM 901 C C . VAL A 1 116 ? 8.453 12.602 4.703 1 98.19 116 VAL A C 1
ATOM 903 O O . VAL A 1 116 ? 7.395 12.758 4.082 1 98.19 116 VAL A O 1
ATOM 906 N N . GLU A 1 117 ? 8.508 12.578 6.039 1 96.44 117 GLU A N 1
ATOM 907 C CA . GLU A 1 117 ? 7.348 12.562 6.926 1 96.44 117 GLU A CA 1
ATOM 908 C C . GLU A 1 117 ? 6.656 11.203 6.902 1 96.44 117 GLU A C 1
ATOM 910 O O . GLU A 1 117 ? 5.434 11.125 6.777 1 96.44 117 GLU A O 1
ATOM 915 N N . ALA A 1 118 ? 7.453 10.148 6.965 1 98.12 118 ALA A N 1
ATOM 916 C CA . ALA A 1 118 ? 6.98 8.773 6.996 1 98.12 118 ALA A CA 1
ATOM 917 C C . ALA A 1 118 ? 6.527 8.375 8.398 1 98.12 118 ALA A C 1
ATOM 919 O O . ALA A 1 118 ? 6.938 8.992 9.383 1 98.12 118 ALA A O 1
ATOM 920 N N . GLY A 1 119 ? 5.668 7.438 8.5 1 97.38 119 GLY A N 1
ATOM 921 C CA . GLY A 1 119 ? 5.406 6.723 9.734 1 97.38 119 GLY A CA 1
ATOM 922 C C . GLY A 1 119 ? 4.254 7.309 10.531 1 97.38 119 GLY A C 1
ATOM 923 O O . GLY A 1 119 ? 3.752 6.676 11.461 1 97.38 119 GLY A O 1
ATOM 924 N N . ILE A 1 120 ? 3.777 8.5 10.148 1 94.56 120 ILE A N 1
ATOM 925 C CA . ILE A 1 120 ? 2.639 9.094 10.836 1 94.56 120 ILE A CA 1
ATOM 926 C C . ILE A 1 120 ? 1.392 8.242 10.609 1 94.56 120 ILE A C 1
ATOM 928 O O . ILE A 1 120 ? 1.207 7.684 9.523 1 94.56 120 ILE A O 1
ATOM 932 N N . ARG A 1 121 ? 0.584 8.109 11.664 1 93.56 121 ARG A N 1
ATOM 933 C CA . ARG A 1 121 ? -0.689 7.402 11.562 1 93.56 121 ARG A CA 1
ATOM 934 C C . ARG A 1 121 ? -1.823 8.227 12.156 1 93.56 121 ARG A C 1
ATOM 936 O O . ARG A 1 121 ? -1.643 8.891 13.18 1 93.56 121 ARG A O 1
ATOM 943 N N . GLN A 1 122 ? -2.891 8.211 11.477 1 87.69 122 GLN A N 1
ATOM 944 C CA . GLN A 1 122 ? -4.051 8.969 11.93 1 87.69 122 GLN A CA 1
ATOM 945 C C . GLN A 1 122 ? -5.34 8.172 11.734 1 87.69 122 GLN A C 1
ATOM 947 O O . GLN A 1 122 ? -5.398 7.277 10.891 1 87.69 122 GLN A O 1
ATOM 952 N N . GLU A 1 123 ? -6.363 8.469 12.516 1 87.25 123 GLU A N 1
ATOM 953 C CA . GLU A 1 123 ? -7.711 7.922 12.367 1 87.25 123 GLU A CA 1
ATOM 954 C C . GLU A 1 123 ? -8.664 8.969 11.781 1 87.25 123 GLU A C 1
ATOM 956 O O . GLU A 1 123 ? -8.516 10.164 12.047 1 87.25 123 GLU A O 1
ATOM 961 N N . PRO A 1 124 ? -9.688 8.641 11 1 86.94 124 PRO A N 1
ATOM 962 C CA . PRO A 1 124 ? -9.922 7.246 10.633 1 86.94 124 PRO A CA 1
ATOM 963 C C . PRO A 1 124 ? -8.938 6.738 9.578 1 86.94 124 PRO A C 1
ATOM 965 O O . PRO A 1 124 ? -8.383 7.535 8.82 1 86.94 124 PRO A O 1
ATOM 968 N N . LYS A 1 125 ? -8.812 5.488 9.43 1 88.12 125 LYS A N 1
ATOM 969 C CA . LYS A 1 125 ? -7.828 4.859 8.562 1 88.12 125 LYS A CA 1
ATOM 970 C C . LYS A 1 125 ? -8.211 5.016 7.09 1 88.12 125 LYS A C 1
ATOM 972 O O . LYS A 1 125 ? -7.367 4.859 6.203 1 88.12 125 LYS A O 1
ATOM 977 N N . ASP A 1 126 ? -9.477 5.277 6.922 1 90.06 126 ASP A N 1
ATOM 978 C CA . ASP A 1 126 ? -9.938 5.277 5.535 1 90.06 126 ASP A CA 1
ATOM 979 C C . ASP A 1 126 ? -9.867 6.68 4.938 1 90.06 126 ASP A C 1
ATOM 981 O O . ASP A 1 126 ? -10.461 6.945 3.889 1 90.06 126 ASP A O 1
ATOM 985 N N . MET A 1 127 ? -9.133 7.586 5.629 1 88.5 127 MET A N 1
ATOM 986 C CA . MET A 1 127 ? -8.859 8.883 5.027 1 88.5 127 MET A CA 1
ATOM 987 C C . MET A 1 127 ? -7.922 8.742 3.828 1 88.5 127 MET A C 1
ATOM 989 O O . MET A 1 127 ? -6.922 8.023 3.896 1 88.5 127 MET A O 1
ATOM 993 N N . PRO A 1 128 ? -8.266 9.438 2.689 1 91.56 128 PRO A N 1
ATOM 994 C CA . PRO A 1 128 ? -7.426 9.336 1.494 1 91.56 128 PRO A CA 1
ATOM 995 C C . PRO A 1 128 ? -5.949 9.586 1.789 1 91.56 128 PRO A C 1
ATOM 997 O O . PRO A 1 128 ? -5.086 8.859 1.29 1 91.56 128 PRO A O 1
ATOM 1000 N N . GLU A 1 129 ? -5.66 10.555 2.662 1 91.75 129 GLU A N 1
ATOM 1001 C CA . GLU A 1 129 ? -4.281 10.891 3.008 1 91.75 129 GLU A CA 1
ATOM 1002 C C . GLU A 1 129 ? -3.617 9.766 3.791 1 91.75 129 GLU A C 1
ATOM 1004 O O . GLU A 1 129 ? -2.434 9.484 3.594 1 91.75 129 GLU A O 1
ATOM 1009 N N . GLU A 1 130 ? -4.438 9.172 4.695 1 93.69 130 GLU A N 1
ATOM 1010 C CA . GLU A 1 130 ? -3.887 8.062 5.469 1 93.69 130 GLU A CA 1
ATOM 1011 C C . GLU A 1 130 ? -3.596 6.859 4.578 1 93.69 130 GLU A C 1
ATOM 1013 O O . GLU A 1 130 ? -2.57 6.195 4.742 1 93.69 130 GLU A O 1
ATOM 1018 N N . ILE A 1 131 ? -4.473 6.613 3.609 1 96.31 131 ILE A N 1
ATOM 1019 C CA . ILE A 1 131 ? -4.258 5.539 2.646 1 96.31 131 ILE A CA 1
ATOM 1020 C C . ILE A 1 131 ? -2.971 5.793 1.866 1 96.31 131 ILE A C 1
ATOM 1022 O O . ILE A 1 131 ? -2.135 4.895 1.729 1 96.31 131 ILE A O 1
ATOM 1026 N N . ASN A 1 132 ? -2.799 7.031 1.403 1 97.62 132 ASN A N 1
ATOM 1027 C CA . ASN A 1 132 ? -1.591 7.398 0.673 1 97.62 132 ASN A CA 1
ATOM 1028 C C . ASN A 1 132 ? -0.337 7.172 1.513 1 97.62 132 ASN A C 1
ATOM 1030 O O . ASN A 1 132 ? 0.656 6.633 1.021 1 97.62 132 ASN A O 1
ATOM 1034 N N . ARG A 1 133 ? -0.437 7.574 2.697 1 96.75 133 ARG A N 1
ATOM 1035 C CA . ARG A 1 133 ? 0.714 7.527 3.594 1 96.75 133 ARG A CA 1
ATOM 1036 C C . ARG A 1 133 ? 1.122 6.086 3.883 1 96.75 133 ARG A C 1
ATOM 1038 O O . ARG A 1 133 ? 2.299 5.734 3.77 1 96.75 133 ARG A O 1
ATOM 1045 N N . VAL A 1 134 ? 0.182 5.273 4.227 1 97.25 134 VAL A N 1
ATOM 1046 C CA . VAL A 1 134 ? 0.462 3.9 4.637 1 97.25 134 VAL A CA 1
ATOM 1047 C C . VAL A 1 134 ? 1.021 3.109 3.457 1 97.25 134 VAL A C 1
ATOM 1049 O O . VAL A 1 134 ? 1.968 2.334 3.613 1 97.25 134 VAL A O 1
ATOM 1052 N N . LEU A 1 135 ? 0.464 3.283 2.283 1 98.38 135 LEU A N 1
ATOM 1053 C CA . LEU A 1 135 ? 0.943 2.584 1.097 1 98.38 135 LEU A CA 1
ATOM 1054 C C . LEU A 1 135 ? 2.35 3.043 0.726 1 98.38 135 LEU A C 1
ATOM 1056 O O . LEU A 1 135 ? 3.207 2.223 0.389 1 98.38 135 LEU A O 1
ATOM 1060 N N . THR A 1 136 ? 2.545 4.363 0.797 1 98.69 136 THR A N 1
ATOM 1061 C CA . THR A 1 136 ? 3.854 4.914 0.471 1 98.69 136 THR A CA 1
ATOM 1062 C C . THR A 1 136 ? 4.926 4.363 1.408 1 98.69 136 THR A C 1
ATOM 1064 O O . THR A 1 136 ? 5.992 3.945 0.959 1 98.69 136 THR A O 1
ATOM 1067 N N . ASP A 1 137 ? 4.613 4.34 2.689 1 98.56 137 ASP A N 1
ATOM 1068 C CA . ASP A 1 137 ? 5.551 3.822 3.678 1 98.56 137 ASP A CA 1
ATOM 1069 C C . ASP A 1 137 ? 5.969 2.393 3.344 1 98.56 137 ASP A C 1
ATOM 1071 O O . ASP A 1 137 ? 7.141 2.037 3.471 1 98.56 137 ASP A O 1
ATOM 1075 N N . ARG A 1 138 ? 5.051 1.616 2.873 1 97.31 138 ARG A N 1
ATOM 1076 C CA . ARG A 1 138 ? 5.246 0.182 2.682 1 97.31 138 ARG A CA 1
ATOM 1077 C C . ARG A 1 138 ? 6.23 -0.09 1.549 1 97.31 138 ARG A C 1
ATOM 1079 O O . ARG A 1 138 ? 6.945 -1.094 1.569 1 97.31 138 ARG A O 1
ATOM 1086 N N . ILE A 1 139 ? 6.312 0.801 0.61 1 97.5 139 ILE A N 1
ATOM 1087 C CA . ILE A 1 139 ? 7.098 0.477 -0.576 1 97.5 139 ILE A CA 1
ATOM 1088 C C . ILE A 1 139 ? 8.273 1.446 -0.697 1 97.5 139 ILE A C 1
ATOM 1090 O O . ILE A 1 139 ? 8.844 1.603 -1.777 1 97.5 139 ILE A O 1
ATOM 1094 N N . SER A 1 140 ? 8.602 2.158 0.364 1 98.31 140 SER A N 1
ATOM 1095 C CA . SER A 1 140 ? 9.742 3.068 0.37 1 98.31 140 SER A CA 1
ATOM 1096 C C . SER A 1 140 ? 10.984 2.396 0.944 1 98.31 140 SER A C 1
ATOM 1098 O O . SER A 1 140 ? 10.891 1.582 1.865 1 98.31 140 SER A O 1
ATOM 1100 N N . LYS A 1 141 ? 12.102 2.738 0.359 1 97.69 141 LYS A N 1
ATOM 1101 C CA . LYS A 1 141 ? 13.375 2.217 0.834 1 97.69 141 LYS A CA 1
ATOM 1102 C C . LYS A 1 141 ? 13.875 3.004 2.041 1 97.69 141 LYS A C 1
ATOM 1104 O O . LYS A 1 141 ? 14.445 2.43 2.971 1 97.69 141 LYS A O 1
ATOM 1109 N N . TYR A 1 142 ? 13.719 4.312 2.006 1 98.38 142 TYR A N 1
ATOM 1110 C CA . TYR A 1 142 ? 14.102 5.203 3.096 1 98.38 142 TYR A CA 1
ATOM 1111 C C . TYR A 1 142 ? 12.875 5.906 3.676 1 98.38 142 TYR A C 1
ATOM 1113 O O . TYR A 1 142 ? 12.078 6.492 2.938 1 98.38 142 TYR A O 1
ATOM 1121 N N . LEU A 1 143 ? 12.727 5.785 4.938 1 98.81 143 LEU A N 1
ATOM 1122 C CA . LEU A 1 143 ? 11.609 6.395 5.648 1 98.81 143 LEU A CA 1
ATOM 1123 C C . LEU A 1 143 ? 12.117 7.391 6.691 1 98.81 143 LEU A C 1
ATOM 1125 O O . LEU A 1 143 ? 12.688 6.996 7.707 1 98.81 143 LEU A O 1
ATOM 1129 N N . PHE A 1 144 ? 11.922 8.648 6.422 1 98.62 144 PHE A N 1
ATOM 1130 C CA . PHE A 1 144 ? 12.359 9.711 7.32 1 98.62 144 PHE A CA 1
ATOM 1131 C C . PHE A 1 144 ? 11.219 10.156 8.227 1 98.62 144 PHE A C 1
ATOM 1133 O O . PHE A 1 144 ? 10.336 10.906 7.801 1 98.62 144 PHE A O 1
ATOM 1140 N N . CYS A 1 145 ? 11.344 9.781 9.469 1 98.19 145 CYS A N 1
ATOM 1141 C CA . CYS A 1 145 ? 10.273 9.984 10.438 1 98.19 145 CYS A CA 1
ATOM 1142 C C . CYS A 1 145 ? 10.461 11.289 11.195 1 98.19 145 CYS A C 1
ATOM 1144 O O . CYS A 1 145 ? 11.562 11.594 11.656 1 98.19 145 CYS A O 1
ATOM 1146 N N . PRO A 1 146 ? 9.375 12.023 11.344 1 96.69 146 PRO A N 1
ATOM 1147 C CA . PRO A 1 146 ? 9.469 13.305 12.047 1 96.69 146 PRO A CA 1
ATOM 1148 C C . PRO A 1 146 ? 9.531 13.141 13.562 1 96.69 146 PRO A C 1
ATOM 1150 O O . PRO A 1 146 ? 9.859 14.094 14.281 1 96.69 146 PRO A O 1
ATOM 1153 N N . SER A 1 147 ? 9.188 11.961 14.117 1 96.12 147 SER A N 1
ATOM 1154 C CA . SER A 1 147 ? 9.148 11.719 15.555 1 96.12 147 SER A CA 1
ATOM 1155 C C . SER A 1 147 ? 9.414 10.25 15.867 1 96.12 147 SER A C 1
ATOM 1157 O O . SER A 1 147 ? 9.344 9.398 14.984 1 96.12 147 SER A O 1
ATOM 1159 N N . GLU A 1 148 ? 9.648 10.016 17.141 1 95.75 148 GLU A N 1
ATOM 1160 C CA . GLU A 1 148 ? 9.852 8.641 17.594 1 95.75 148 GLU A CA 1
ATOM 1161 C C . GLU A 1 148 ? 8.555 7.84 17.516 1 95.75 148 GLU A C 1
ATOM 1163 O O . GLU A 1 148 ? 8.57 6.633 17.25 1 95.75 148 GLU A O 1
ATOM 1168 N N . VAL A 1 149 ? 7.441 8.516 17.703 1 95.31 149 VAL A N 1
ATOM 1169 C CA . VAL A 1 149 ? 6.145 7.859 17.594 1 95.31 149 VAL A CA 1
ATOM 1170 C C . VAL A 1 149 ? 5.961 7.324 16.172 1 95.31 149 VAL A C 1
ATOM 1172 O O . VAL A 1 149 ? 5.465 6.215 15.977 1 95.31 149 VAL A O 1
ATOM 1175 N N . ALA A 1 150 ? 6.375 8.078 15.195 1 96.5 150 ALA A N 1
ATOM 1176 C CA . ALA A 1 150 ? 6.297 7.645 13.805 1 96.5 150 ALA A CA 1
ATOM 1177 C C . ALA A 1 150 ? 7.164 6.414 13.562 1 96.5 150 ALA A C 1
ATOM 1179 O O . ALA A 1 150 ? 6.754 5.484 12.859 1 96.5 150 ALA A O 1
ATOM 1180 N N . VAL A 1 151 ? 8.375 6.387 14.141 1 97.81 151 VAL A N 1
ATOM 1181 C CA . VAL A 1 151 ? 9.266 5.234 14.047 1 97.81 151 VAL A CA 1
ATOM 1182 C C . VAL A 1 151 ? 8.578 4 14.633 1 97.81 151 VAL A C 1
ATOM 1184 O O . VAL A 1 151 ? 8.594 2.926 14.023 1 97.81 151 VAL A O 1
ATOM 1187 N N . ASN A 1 152 ? 7.977 4.223 15.75 1 96.81 152 ASN A N 1
ATOM 1188 C CA . ASN A 1 152 ? 7.324 3.117 16.453 1 96.81 152 ASN A CA 1
ATOM 1189 C C . ASN A 1 152 ? 6.117 2.602 15.672 1 96.81 152 ASN A C 1
ATOM 1191 O O . ASN A 1 152 ? 5.82 1.407 15.703 1 96.81 152 ASN A O 1
ATOM 1195 N N . ASN A 1 153 ? 5.402 3.516 15.07 1 96 153 ASN A N 1
ATOM 1196 C CA . ASN A 1 153 ? 4.293 3.09 14.227 1 96 153 ASN A CA 1
ATOM 1197 C C . ASN A 1 153 ? 4.758 2.129 13.133 1 96 153 ASN A C 1
ATOM 1199 O O . ASN A 1 153 ? 4.117 1.104 12.891 1 96 153 ASN A O 1
ATOM 1203 N N . LEU A 1 154 ? 5.844 2.467 12.445 1 97.88 154 LEU A N 1
ATOM 1204 C CA . LEU A 1 154 ? 6.391 1.626 11.383 1 97.88 154 LEU A CA 1
ATOM 1205 C C . LEU A 1 154 ? 6.848 0.281 11.938 1 97.88 154 LEU A C 1
ATOM 1207 O O . LEU A 1 154 ? 6.602 -0.762 11.328 1 97.88 154 LEU A O 1
ATOM 1211 N N . LYS A 1 155 ? 7.453 0.325 13.078 1 97.5 155 LYS A N 1
ATOM 1212 C CA . LYS A 1 155 ? 7.902 -0.904 13.727 1 97.5 155 LYS A CA 1
ATOM 1213 C C . LYS A 1 155 ? 6.73 -1.841 14.008 1 97.5 155 LYS A C 1
ATOM 1215 O O . LYS A 1 155 ? 6.824 -3.047 13.766 1 97.5 155 LYS A O 1
ATOM 1220 N N . LYS A 1 156 ? 5.652 -1.277 14.492 1 95 156 LYS A N 1
ATOM 1221 C CA . LYS A 1 156 ? 4.449 -2.057 14.766 1 95 156 LYS A CA 1
ATOM 1222 C C . LYS A 1 156 ? 3.926 -2.736 13.508 1 95 156 LYS A C 1
ATOM 1224 O O . LYS A 1 156 ? 3.279 -3.781 13.578 1 95 156 LYS A O 1
ATOM 1229 N N . GLU A 1 157 ? 4.238 -2.184 12.391 1 94.81 157 GLU A N 1
ATOM 1230 C CA . GLU A 1 157 ? 3.789 -2.727 11.109 1 94.81 157 GLU A CA 1
ATOM 1231 C C . GLU A 1 157 ? 4.887 -3.555 10.453 1 94.81 157 GLU A C 1
ATOM 1233 O O . GLU A 1 157 ? 4.801 -3.869 9.258 1 94.81 157 GLU A O 1
ATOM 1238 N N . SER A 1 158 ? 5.926 -3.803 11.133 1 93.75 158 SER A N 1
ATOM 1239 C CA . SER A 1 158 ? 7.043 -4.645 10.719 1 93.75 158 SER A CA 1
ATOM 1240 C C . SER A 1 158 ? 7.867 -3.975 9.625 1 93.75 158 SER A C 1
ATOM 1242 O O . SER A 1 158 ? 8.391 -4.645 8.734 1 93.75 158 SER A O 1
ATOM 1244 N N . ILE A 1 159 ? 7.828 -2.717 9.609 1 96.19 159 ILE A N 1
ATOM 1245 C CA . ILE A 1 159 ? 8.742 -1.938 8.781 1 96.19 159 ILE A CA 1
ATOM 1246 C C . ILE A 1 159 ? 9.891 -1.402 9.633 1 96.19 159 ILE A C 1
ATOM 1248 O O . ILE A 1 159 ? 9.711 -0.449 10.391 1 96.19 159 ILE A O 1
ATOM 1252 N N . THR A 1 160 ? 11.039 -2.002 9.5 1 96.56 160 THR A N 1
ATOM 1253 C CA . THR A 1 160 ? 12.148 -1.624 10.383 1 96.56 160 THR A CA 1
ATOM 1254 C C . THR A 1 160 ? 13.383 -1.262 9.562 1 96.56 160 THR A C 1
ATOM 1256 O O . THR A 1 160 ? 14.273 -0.568 10.062 1 96.56 160 THR A O 1
ATOM 1259 N N . GLU A 1 161 ? 13.438 -1.75 8.336 1 96.44 161 GLU A N 1
ATOM 1260 C CA . GLU A 1 161 ? 14.57 -1.443 7.473 1 96.44 161 GLU A CA 1
ATOM 1261 C C . GLU A 1 161 ? 14.43 -0.063 6.84 1 96.44 161 GLU A C 1
ATOM 1263 O O . GLU A 1 161 ? 13.352 0.292 6.355 1 96.44 161 GLU A O 1
ATOM 1268 N N . GLY A 1 162 ? 15.469 0.756 6.848 1 97.56 162 GLY A N 1
ATOM 1269 C CA . GLY A 1 162 ? 15.484 2.057 6.195 1 97.56 162 GLY A CA 1
ATOM 1270 C C . GLY A 1 162 ? 14.719 3.117 6.965 1 97.56 162 GLY A C 1
ATOM 1271 O O . GLY A 1 162 ? 14.43 4.188 6.43 1 97.56 162 GLY A O 1
ATOM 1272 N N . VAL A 1 163 ? 14.367 2.811 8.242 1 98.56 163 VAL A N 1
ATOM 1273 C CA . VAL A 1 163 ? 13.586 3.729 9.062 1 98.56 163 VAL A CA 1
ATOM 1274 C C . VAL A 1 163 ? 14.523 4.609 9.891 1 98.56 163 VAL A C 1
ATOM 1276 O O . VAL A 1 163 ? 15.367 4.102 10.625 1 98.56 163 VAL A O 1
ATOM 1279 N N . HIS A 1 164 ? 14.359 5.945 9.758 1 98.25 164 HIS A N 1
ATOM 1280 C CA . HIS A 1 164 ? 15.242 6.883 10.445 1 98.25 164 HIS A CA 1
ATOM 1281 C C . HIS A 1 164 ? 14.453 8.008 11.109 1 98.25 164 HIS A C 1
ATOM 1283 O O . HIS A 1 164 ? 13.602 8.633 10.469 1 98.25 164 HIS A O 1
ATOM 1289 N N . PHE A 1 165 ? 14.734 8.219 12.383 1 97.75 165 PHE A N 1
ATOM 1290 C CA . PHE A 1 165 ? 14.258 9.445 13.008 1 97.75 165 PHE A CA 1
ATOM 1291 C C . PHE A 1 165 ? 15.117 10.633 12.602 1 97.75 165 PHE A C 1
ATOM 1293 O O . PHE A 1 165 ? 16.25 10.773 13.062 1 97.75 165 PHE A O 1
ATOM 1300 N N . THR A 1 166 ? 14.586 11.484 11.758 1 97.19 166 THR A N 1
ATOM 1301 C CA . THR A 1 166 ? 15.367 12.609 11.266 1 97.19 166 THR A CA 1
ATOM 1302 C C . THR A 1 166 ? 14.875 13.922 11.859 1 97.19 166 THR A C 1
ATOM 1304 O O . THR A 1 166 ? 15.562 14.938 11.797 1 97.19 166 THR A O 1
ATOM 1307 N N . GLY A 1 167 ? 13.68 13.867 12.477 1 96.5 167 GLY A N 1
ATOM 1308 C CA . GLY A 1 167 ? 13.031 15.102 12.906 1 96.5 167 GLY A CA 1
ATOM 1309 C C . GLY A 1 167 ? 12.047 15.641 11.891 1 96.5 167 GLY A C 1
ATOM 1310 O O . GLY A 1 167 ? 11.906 15.086 10.797 1 96.5 167 GLY A O 1
ATOM 1311 N N . ASP A 1 168 ? 11.336 16.672 12.289 1 95.75 168 ASP A N 1
ATOM 1312 C CA . ASP A 1 168 ? 10.305 17.266 11.445 1 95.75 168 ASP A CA 1
ATOM 1313 C C . ASP A 1 168 ? 10.836 18.469 10.68 1 95.75 168 ASP A C 1
ATOM 1315 O O . ASP A 1 168 ? 11.258 19.453 11.289 1 95.75 168 ASP A O 1
ATOM 1319 N N . ILE A 1 169 ? 10.734 18.422 9.383 1 94.38 169 ILE A N 1
ATOM 1320 C CA . ILE A 1 169 ? 11.211 19.5 8.516 1 94.38 169 ILE A CA 1
ATOM 1321 C C . ILE A 1 169 ? 10.445 20.781 8.82 1 94.38 169 ILE A C 1
ATOM 1323 O O . ILE A 1 169 ? 10.992 21.891 8.688 1 94.38 169 ILE A O 1
ATOM 1327 N N . MET A 1 170 ? 9.281 20.672 9.289 1 92.94 170 MET A N 1
ATOM 1328 C CA . MET A 1 170 ? 8.469 21.844 9.586 1 92.94 170 MET A CA 1
ATOM 1329 C C . MET A 1 170 ? 8.992 22.578 10.812 1 92.94 170 MET A C 1
ATOM 1331 O O . MET A 1 170 ? 8.727 23.766 10.984 1 92.94 170 MET A O 1
ATOM 1335 N N . TYR A 1 171 ? 9.695 21.906 11.672 1 94.56 171 TYR A N 1
ATOM 1336 C CA . TYR A 1 171 ? 10.352 22.594 12.781 1 94.56 171 TYR A CA 1
ATOM 1337 C C . TYR A 1 171 ? 11.5 23.469 12.281 1 94.56 171 TYR A C 1
ATOM 1339 O O . TYR A 1 171 ? 11.695 24.594 12.758 1 94.56 171 TYR A O 1
ATOM 1347 N N . ASP A 1 172 ? 12.172 22.953 11.344 1 91.94 172 ASP A N 1
ATOM 1348 C CA . ASP A 1 172 ? 13.227 23.734 10.703 1 91.94 172 ASP A CA 1
ATOM 1349 C C . ASP A 1 172 ? 12.656 25 10.07 1 91.94 172 ASP A C 1
ATOM 1351 O O . ASP A 1 172 ? 13.258 26.062 10.156 1 91.94 172 ASP A O 1
ATOM 1355 N N . LEU A 1 173 ? 11.602 24.812 9.367 1 90.25 173 LEU A N 1
ATOM 1356 C CA . LEU A 1 173 ? 10.938 25.953 8.773 1 90.25 173 LEU A CA 1
ATOM 1357 C C . LEU A 1 173 ? 10.594 27 9.836 1 90.25 173 LEU A C 1
ATOM 1359 O O . LEU A 1 173 ? 10.828 28.188 9.641 1 90.25 173 LEU A O 1
ATOM 1363 N N . PHE A 1 174 ? 10.055 26.547 10.938 1 93.94 174 PHE A N 1
ATOM 1364 C CA . PHE A 1 174 ? 9.672 27.422 12.039 1 93.94 174 PHE A CA 1
ATOM 1365 C C . PHE A 1 174 ? 10.867 28.234 12.523 1 93.94 174 PHE A C 1
ATOM 1367 O O . PHE A 1 174 ? 10.781 29.453 12.688 1 93.94 174 PHE A O 1
ATOM 1374 N N . LEU A 1 175 ? 11.953 27.516 12.711 1 93.94 175 LEU A N 1
ATOM 1375 C CA . LEU A 1 175 ? 13.164 28.156 13.195 1 93.94 175 LEU A CA 1
ATOM 1376 C C . LEU A 1 175 ? 13.695 29.172 12.188 1 93.94 175 LEU A C 1
ATOM 1378 O O . LEU A 1 175 ? 14.148 30.25 12.562 1 93.94 175 LEU A O 1
ATOM 1382 N N . LYS A 1 176 ? 13.57 28.844 10.977 1 91 176 LYS A N 1
ATOM 1383 C CA . LYS A 1 176 ? 14.039 29.734 9.906 1 91 176 LYS A CA 1
ATOM 1384 C C . LYS A 1 176 ? 13.156 30.969 9.797 1 91 176 LYS A C 1
ATOM 1386 O O . LYS A 1 176 ? 13.641 32.062 9.445 1 91 176 LYS A O 1
ATOM 1391 N N . MET A 1 177 ? 11.945 30.812 10.062 1 92.44 177 MET A N 1
ATOM 1392 C CA . MET A 1 177 ? 10.977 31.891 9.906 1 92.44 177 MET A CA 1
ATOM 1393 C C . MET A 1 177 ? 10.93 32.781 11.156 1 92.44 177 MET A C 1
ATOM 1395 O O . MET A 1 177 ? 10.492 33.906 11.094 1 92.44 177 MET A O 1
ATOM 1399 N N . ARG A 1 178 ? 11.414 32.344 12.203 1 94.94 178 ARG A N 1
ATOM 1400 C CA . ARG A 1 178 ? 11.234 32.938 13.516 1 94.94 178 ARG A CA 1
ATOM 1401 C C . ARG A 1 178 ? 11.742 34.375 13.531 1 94.94 178 ARG A C 1
ATOM 1403 O O . ARG A 1 178 ? 11.078 35.281 14.062 1 94.94 178 ARG A O 1
ATOM 1410 N N . PRO A 1 179 ? 12.883 34.656 12.867 1 94.88 179 PRO A N 1
ATOM 1411 C CA . PRO A 1 179 ? 13.375 36.031 12.867 1 94.88 179 PRO A CA 1
ATOM 1412 C C . PRO A 1 179 ? 12.438 37 12.156 1 94.88 179 PRO A C 1
ATOM 1414 O O . PRO A 1 179 ? 12.539 38.219 12.336 1 94.88 179 PRO A O 1
ATOM 1417 N N . TYR A 1 180 ? 11.531 36.5 11.422 1 93.69 180 TYR A N 1
ATOM 1418 C CA . TYR A 1 180 ? 10.672 37.344 10.617 1 93.69 180 TYR A CA 1
ATOM 1419 C C . TYR A 1 180 ? 9.297 37.5 11.258 1 93.69 180 TYR A C 1
ATOM 1421 O O . TYR A 1 180 ? 8.445 38.25 10.758 1 93.69 180 TYR A O 1
ATOM 1429 N N . PHE A 1 181 ? 9.062 36.844 12.367 1 95.75 181 PHE A N 1
ATOM 1430 C CA . PHE A 1 181 ? 7.762 36.938 13.031 1 95.75 181 PHE A CA 1
ATOM 1431 C C . PHE A 1 181 ? 7.41 38.375 13.383 1 95.75 181 PHE A C 1
ATOM 1433 O O . PHE A 1 181 ? 8.289 39.156 13.742 1 95.75 181 PHE A O 1
ATOM 1440 N N . LYS A 1 182 ? 6.168 38.656 13.234 1 95.75 182 LYS A N 1
ATOM 1441 C CA . LYS A 1 182 ? 5.691 40.031 13.469 1 95.75 182 LYS A CA 1
ATOM 1442 C C . LYS A 1 182 ? 4.871 40.125 14.75 1 95.75 182 LYS A C 1
ATOM 1444 O O . LYS A 1 182 ? 4.098 39.219 15.062 1 95.75 182 LYS A O 1
ATOM 1449 N N . GLU A 1 183 ? 5.102 41.219 15.461 1 95.75 183 GLU A N 1
ATOM 1450 C CA . GLU A 1 183 ? 4.406 41.375 16.734 1 95.75 183 GLU A CA 1
ATOM 1451 C C . GLU A 1 183 ? 3.49 42.594 16.703 1 95.75 183 GLU A C 1
ATOM 1453 O O . GLU A 1 183 ? 2.939 43 17.734 1 95.75 183 GLU A O 1
ATOM 1458 N N . ASP A 1 184 ? 3.254 43.094 15.5 1 96.19 184 ASP A N 1
ATOM 1459 C CA . ASP A 1 184 ? 2.467 44.312 15.336 1 96.19 184 ASP A CA 1
ATOM 1460 C C . ASP A 1 184 ? 1.079 44.156 15.953 1 96.19 184 ASP A C 1
ATOM 1462 O O . ASP A 1 184 ? 0.58 45.062 16.609 1 96.19 184 ASP A O 1
ATOM 1466 N N . ILE A 1 185 ? 0.539 43.031 15.727 1 95.69 185 ILE A N 1
ATOM 1467 C CA . ILE A 1 185 ? -0.826 42.812 16.188 1 95.69 185 ILE A CA 1
ATOM 1468 C C . ILE A 1 185 ? -0.862 42.812 17.719 1 95.69 185 ILE A C 1
ATOM 1470 O O . ILE A 1 185 ? -1.86 43.219 18.312 1 95.69 185 ILE A O 1
ATOM 1474 N N . ILE A 1 186 ? 0.135 42.375 18.328 1 97.06 186 ILE A N 1
ATOM 1475 C CA . ILE A 1 186 ? 0.232 42.375 19.781 1 97.06 186 ILE A CA 1
ATOM 1476 C C . ILE A 1 186 ? 0.183 43.781 20.328 1 97.06 186 ILE A C 1
ATOM 1478 O O . ILE A 1 186 ? -0.537 44.062 21.281 1 97.06 186 ILE A O 1
ATOM 1482 N N . ASP A 1 187 ? 0.898 44.656 19.672 1 96.38 187 ASP A N 1
ATOM 1483 C CA . ASP A 1 187 ? 0.916 46.062 20.047 1 96.38 187 ASP A CA 1
ATOM 1484 C C . ASP A 1 187 ? -0.43 46.719 19.766 1 96.38 187 ASP A C 1
ATOM 1486 O O . ASP A 1 187 ? -0.947 47.469 20.609 1 96.38 187 ASP A O 1
ATOM 1490 N N . GLU A 1 188 ? -0.868 46.375 18.641 1 96.75 188 GLU A N 1
ATOM 1491 C CA . GLU A 1 188 ? -2.133 46.969 18.203 1 96.75 188 GLU A CA 1
ATOM 1492 C C . GLU A 1 188 ? -3.254 46.656 19.188 1 96.75 188 GLU A C 1
ATOM 1494 O O . GLU A 1 188 ? -4.113 47.5 19.469 1 96.75 188 GLU A O 1
ATOM 1499 N N . LEU A 1 189 ? -3.191 45.5 19.75 1 96.81 189 LEU A N 1
ATOM 1500 C CA . LEU A 1 189 ? -4.266 45.062 20.625 1 96.81 189 LEU A CA 1
ATOM 1501 C C . LEU A 1 189 ? -3.875 45.188 22.094 1 96.81 189 LEU A C 1
ATOM 1503 O O . LEU A 1 189 ? -4.621 44.781 22.984 1 96.81 189 LEU A O 1
ATOM 1507 N N . SER A 1 190 ? -2.771 45.719 22.312 1 96.88 190 SER A N 1
ATOM 1508 C CA . SER A 1 190 ? -2.264 45.938 23.672 1 96.88 190 SER A CA 1
ATOM 1509 C C . SER A 1 190 ? -2.268 44.656 24.469 1 96.88 190 SER A C 1
ATOM 1511 O O . SER A 1 190 ? -2.766 44.625 25.594 1 96.88 190 SER A O 1
ATOM 1513 N N . LEU A 1 191 ? -1.719 43.688 23.812 1 97.75 191 LEU A N 1
ATOM 1514 C CA . LEU A 1 191 ? -1.627 42.375 24.469 1 97.75 191 LEU A CA 1
ATOM 1515 C C . LEU A 1 191 ? -0.339 42.25 25.281 1 97.75 191 LEU A C 1
ATOM 1517 O O . LEU A 1 191 ? 0.678 42.844 24.922 1 97.75 191 LEU A O 1
ATOM 1521 N N . GLU A 1 192 ? -0.424 41.531 26.375 1 97.56 192 GLU A N 1
ATOM 1522 C CA . GLU A 1 192 ? 0.743 41.25 27.188 1 97.56 192 GLU A CA 1
ATOM 1523 C C . GLU A 1 192 ? 1.156 39.781 27.062 1 97.56 192 GLU A C 1
ATOM 1525 O O . GLU A 1 192 ? 0.305 38.875 27.031 1 97.56 192 GLU A O 1
ATOM 1530 N N . GLU A 1 193 ? 2.438 39.562 26.984 1 97.38 193 GLU A N 1
ATOM 1531 C CA . GLU A 1 193 ? 2.992 38.219 26.812 1 97.38 193 GLU A CA 1
ATOM 1532 C C . GLU A 1 193 ? 2.465 37.281 27.891 1 97.38 193 GLU A C 1
ATOM 1534 O O . GLU A 1 193 ? 2.43 37.625 29.062 1 97.38 193 GLU A O 1
ATOM 1539 N N . ASN A 1 194 ? 1.961 36.188 27.5 1 97.31 194 ASN A N 1
ATOM 1540 C CA . ASN A 1 194 ? 1.484 35.094 28.344 1 97.31 194 ASN A CA 1
ATOM 1541 C C . ASN A 1 194 ? 0.208 35.469 29.094 1 97.31 194 ASN A C 1
ATOM 1543 O O . ASN A 1 194 ? -0.114 34.875 30.125 1 97.31 194 ASN A O 1
ATOM 1547 N N . LYS A 1 195 ? -0.504 36.438 28.531 1 98.12 195 LYS A N 1
ATOM 1548 C CA . LYS A 1 195 ? -1.733 36.844 29.188 1 98.12 195 LYS A CA 1
ATOM 1549 C C . LYS A 1 195 ? -2.912 36.844 28.219 1 98.12 195 LYS A C 1
ATOM 1551 O O . LYS A 1 195 ? -3.916 37.5 28.438 1 98.12 195 LYS A O 1
ATOM 1556 N N . TYR A 1 196 ? -2.711 36.125 27.188 1 98.62 196 TYR A N 1
ATOM 1557 C CA . TYR A 1 196 ? -3.818 35.938 26.25 1 98.62 196 TYR A CA 1
ATOM 1558 C C . TYR A 1 196 ? -3.746 34.531 25.609 1 98.62 196 TYR A C 1
ATOM 1560 O O . TYR A 1 196 ? -2.701 33.875 25.641 1 98.62 196 TYR A O 1
ATOM 1568 N N . ILE A 1 197 ? -4.883 34.188 25.078 1 98.56 197 ILE A N 1
ATOM 1569 C CA . ILE A 1 197 ? -5.02 32.906 24.391 1 98.56 197 ILE A CA 1
ATOM 1570 C C . ILE A 1 197 ? -5.297 33.156 22.906 1 98.56 197 ILE A C 1
ATOM 1572 O O . ILE A 1 197 ? -6.059 34.062 22.547 1 98.56 197 ILE A O 1
ATOM 1576 N N . VAL A 1 198 ? -4.609 32.406 22.078 1 98.75 198 VAL A N 1
ATOM 1577 C CA . VAL A 1 198 ? -4.898 32.438 20.656 1 98.75 198 VAL A CA 1
ATOM 1578 C C . VAL A 1 198 ? -5.836 31.297 20.281 1 98.75 198 VAL A C 1
ATOM 1580 O O . VAL A 1 198 ? -5.598 30.156 20.656 1 98.75 198 VAL A O 1
ATOM 1583 N N . THR A 1 199 ? -6.891 31.625 19.562 1 98.62 199 THR A N 1
ATOM 1584 C CA . THR A 1 199 ? -7.867 30.609 19.188 1 98.62 199 THR A CA 1
ATOM 1585 C C . THR A 1 199 ? -8.055 30.578 17.672 1 98.62 199 THR A C 1
ATOM 1587 O O . THR A 1 199 ? -8.117 31.625 17.031 1 98.62 199 THR A O 1
ATOM 1590 N N . THR A 1 200 ? -8.039 29.422 17.094 1 97.69 200 THR A N 1
ATOM 1591 C CA . THR A 1 200 ? -8.477 29.219 15.719 1 97.69 200 THR A CA 1
ATOM 1592 C C . THR A 1 200 ? -9.422 28.016 15.617 1 97.69 200 THR A C 1
ATOM 1594 O O . THR A 1 200 ? -9.109 26.938 16.125 1 97.69 200 THR A O 1
ATOM 1597 N N . ILE A 1 201 ? -10.609 28.234 15.109 1 97.5 201 ILE A N 1
ATOM 1598 C CA . ILE A 1 201 ? -11.617 27.219 14.859 1 97.5 201 ILE A CA 1
ATOM 1599 C C . ILE A 1 201 ? -12.117 27.328 13.422 1 97.5 201 ILE A C 1
ATOM 1601 O O . ILE A 1 201 ? -12.719 28.328 13.047 1 97.5 201 ILE A O 1
ATOM 1605 N N . HIS A 1 202 ? -11.867 26.281 12.602 1 93.62 202 HIS A N 1
ATOM 1606 C CA . HIS A 1 202 ? -12.25 26.469 11.203 1 93.62 202 HIS A CA 1
ATOM 1607 C C . HIS A 1 202 ? -12.633 25.141 10.555 1 93.62 202 HIS A C 1
ATOM 1609 O O . HIS A 1 202 ? -13.062 25.109 9.406 1 93.62 202 HIS A O 1
ATOM 1615 N N . ARG A 1 203 ? -12.391 24.031 11.273 1 91.94 203 ARG A N 1
ATOM 1616 C CA . ARG A 1 203 ? -12.734 22.734 10.688 1 91.94 203 ARG A CA 1
ATOM 1617 C C . ARG A 1 203 ? -14.25 22.594 10.523 1 91.94 203 ARG A C 1
ATOM 1619 O O . ARG A 1 203 ? -15.008 22.953 11.43 1 91.94 203 ARG A O 1
ATOM 1626 N N . ASP A 1 204 ? -14.672 21.969 9.43 1 90.69 204 ASP A N 1
ATOM 1627 C CA . ASP A 1 204 ? -16.094 21.875 9.094 1 90.69 204 ASP A CA 1
ATOM 1628 C C . ASP A 1 204 ? -16.859 21.094 10.156 1 90.69 204 ASP A C 1
ATOM 1630 O O . ASP A 1 204 ? -17.984 21.438 10.5 1 90.69 204 ASP A O 1
ATOM 1634 N N . PHE A 1 205 ? -16.219 20.125 10.742 1 90.06 205 PHE A N 1
ATOM 1635 C CA . PHE A 1 205 ? -16.953 19.297 11.695 1 90.06 205 PHE A CA 1
ATOM 1636 C C . PHE A 1 205 ? -17.234 20.062 12.977 1 90.06 205 PHE A C 1
ATOM 1638 O O . PHE A 1 205 ? -18.078 19.656 13.781 1 90.06 205 PHE A O 1
ATOM 1645 N N . ASN A 1 206 ? -16.609 21.172 13.164 1 95.81 206 ASN A N 1
ATOM 1646 C CA . ASN A 1 206 ? -16.875 22.047 14.305 1 95.81 206 ASN A CA 1
ATOM 1647 C C . ASN A 1 206 ? -17.797 23.203 13.914 1 95.81 206 ASN A C 1
ATOM 1649 O O . ASN A 1 206 ? -18.719 23.547 14.648 1 95.81 206 ASN A O 1
ATOM 1653 N N . THR A 1 207 ? -17.609 23.75 12.703 1 96.44 207 THR A N 1
ATOM 1654 C CA . THR A 1 207 ? -18.234 25.031 12.367 1 96.44 207 THR A CA 1
ATOM 1655 C C . THR A 1 207 ? -19.562 24.812 11.672 1 96.44 207 THR A C 1
ATOM 1657 O O . THR A 1 207 ? -20.438 25.688 11.703 1 96.44 207 THR A O 1
ATOM 1660 N N . ASP A 1 208 ? -19.688 23.625 11.047 1 95.44 208 ASP A N 1
ATOM 1661 C CA . ASP A 1 208 ? -20.906 23.391 10.281 1 95.44 208 ASP A CA 1
ATOM 1662 C C . ASP A 1 208 ? -22.016 22.828 11.172 1 95.44 208 ASP A C 1
ATOM 1664 O O . ASP A 1 208 ? -23.172 22.766 10.766 1 95.44 208 ASP A O 1
ATOM 1668 N N . SER A 1 209 ? -21.672 22.438 12.344 1 96.88 209 SER A N 1
ATOM 1669 C CA . SER A 1 209 ? -22.641 22 13.344 1 96.88 209 SER A CA 1
ATOM 1670 C C . SER A 1 209 ? -22.969 23.125 14.32 1 96.88 209 SER A C 1
ATOM 1672 O O . SER A 1 209 ? -22.109 23.547 15.094 1 96.88 209 SER A O 1
ATOM 1674 N N . LYS A 1 210 ? -24.188 23.531 14.297 1 97.75 210 LYS A N 1
ATOM 1675 C CA . LYS A 1 210 ? -24.594 24.578 15.219 1 97.75 210 LYS A CA 1
ATOM 1676 C C . LYS A 1 210 ? -24.297 24.188 16.656 1 97.75 210 LYS A C 1
ATOM 1678 O O . LYS A 1 210 ? -23.797 25 17.438 1 97.75 210 LYS A O 1
ATOM 1683 N N . GLU A 1 211 ? -24.625 22.969 16.938 1 98.19 211 GLU A N 1
ATOM 1684 C CA . GLU A 1 211 ? -24.422 22.484 18.312 1 98.19 211 GLU A CA 1
ATOM 1685 C C . GLU A 1 211 ? -22.953 22.547 18.703 1 98.19 211 GLU A C 1
ATOM 1687 O O . GLU A 1 211 ? -22.609 23.062 19.781 1 98.19 211 GLU A O 1
ATOM 1692 N N . LYS A 1 212 ? -22.078 22.094 17.938 1 98.06 212 LYS A N 1
ATOM 1693 C CA . LYS A 1 212 ? -20.656 22.047 18.25 1 98.06 212 LYS A CA 1
ATOM 1694 C C . LYS A 1 212 ? -20.062 23.453 18.312 1 98.06 212 LYS A C 1
ATOM 1696 O O . LYS A 1 212 ? -19.328 23.797 19.25 1 98.06 212 LYS A O 1
ATOM 1701 N N . LEU A 1 213 ? -20.406 24.25 17.328 1 98.38 213 LEU A N 1
ATOM 1702 C CA . LEU A 1 213 ? -19.891 25.609 17.297 1 98.38 213 L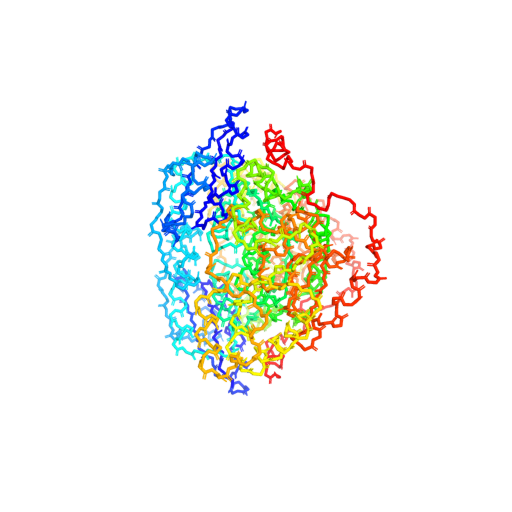EU A CA 1
ATOM 1703 C C . LEU A 1 213 ? -20.391 26.406 18.5 1 98.38 213 LEU A C 1
ATOM 1705 O O . LEU A 1 213 ? -19.641 27.172 19.109 1 98.38 213 LEU A O 1
ATOM 1709 N N . GLU A 1 214 ? -21.625 26.188 18.781 1 98.62 214 GLU A N 1
ATOM 1710 C CA . GLU A 1 214 ? -22.203 26.875 19.953 1 98.62 214 GLU A CA 1
ATOM 1711 C C . GLU A 1 214 ? -21.469 26.469 21.219 1 98.62 214 GLU A C 1
ATOM 1713 O O . GLU A 1 214 ? -21.156 27.312 22.062 1 98.62 214 GLU A O 1
ATOM 1718 N N . ASN A 1 215 ? -21.25 25.172 21.359 1 98.69 215 ASN A N 1
ATOM 1719 C CA . ASN A 1 215 ? -20.547 24.688 22.531 1 98.69 215 ASN A CA 1
ATOM 1720 C C . ASN A 1 215 ? -19.141 25.281 22.625 1 98.69 215 ASN A C 1
ATOM 1722 O O . ASN A 1 215 ? -18.703 25.688 23.703 1 98.69 215 ASN A O 1
ATOM 1726 N N . ILE A 1 216 ? -18.438 25.359 21.516 1 98.81 216 ILE A N 1
ATOM 1727 C CA . ILE A 1 216 ? -17.094 25.922 21.484 1 98.81 216 ILE A CA 1
ATOM 1728 C C . ILE A 1 216 ? -17.125 27.391 21.906 1 98.81 216 ILE A C 1
ATOM 1730 O O . ILE A 1 216 ? -16.344 27.812 22.75 1 98.81 216 ILE A O 1
ATOM 1734 N N . LEU A 1 217 ? -18.094 28.141 21.391 1 98.62 217 LEU A N 1
ATOM 1735 C CA . LEU A 1 217 ? -18.188 29.562 21.656 1 98.62 217 LEU A CA 1
ATOM 1736 C C . LEU A 1 217 ? -18.578 29.828 23.094 1 98.62 217 LEU A C 1
ATOM 1738 O O . LEU A 1 217 ? -18.109 30.781 23.719 1 98.62 217 LEU A O 1
ATOM 1742 N N . LYS A 1 218 ? -19.422 28.969 23.578 1 98.62 218 LYS A N 1
ATOM 1743 C CA . LYS A 1 218 ? -19.797 29.078 24.984 1 98.62 218 LYS A CA 1
ATOM 1744 C C . LYS A 1 218 ? -18.578 28.922 25.891 1 98.62 218 LYS A C 1
ATOM 1746 O O . LYS A 1 218 ? -18.406 29.672 26.844 1 98.62 218 LYS A O 1
ATOM 1751 N N . GLU A 1 219 ? -17.828 27.922 25.594 1 98.75 219 GLU A N 1
ATOM 1752 C CA . GLU A 1 219 ? -16.625 27.656 26.375 1 98.75 219 GLU A CA 1
ATOM 1753 C C . GLU A 1 219 ? -15.633 28.812 26.25 1 98.75 219 GLU A C 1
ATOM 1755 O O . GLU A 1 219 ? -15.023 29.219 27.234 1 98.75 219 GLU A O 1
ATOM 1760 N N . LEU A 1 220 ? -15.469 29.344 25.062 1 98.69 220 LEU A N 1
ATOM 1761 C CA . LEU A 1 220 ? -14.562 30.469 24.844 1 98.69 220 LEU A CA 1
ATOM 1762 C C . LEU A 1 220 ? -15.062 31.719 25.547 1 98.69 220 LEU A C 1
ATOM 1764 O O . LEU A 1 220 ? -14.266 32.531 26.031 1 98.69 220 LEU A O 1
ATOM 1768 N N . ASP A 1 221 ? -16.359 31.844 25.562 1 98.25 221 ASP A N 1
ATOM 1769 C CA . ASP A 1 221 ? -16.969 32.969 26.266 1 98.25 221 ASP A CA 1
ATOM 1770 C C . ASP A 1 221 ? -16.641 32.906 27.766 1 98.25 221 ASP A C 1
ATOM 1772 O O . ASP A 1 221 ? -16.297 33.938 28.375 1 98.25 221 ASP A O 1
ATOM 1776 N N . LYS A 1 222 ? -16.766 31.75 28.312 1 98.06 222 LYS A N 1
ATOM 1777 C CA . LYS A 1 222 ? -16.391 31.578 29.703 1 98.06 222 LYS A CA 1
ATOM 1778 C C . LYS A 1 222 ? -14.93 31.953 29.938 1 98.06 222 LYS A C 1
ATOM 1780 O O . LYS A 1 222 ? -14.609 32.656 30.906 1 98.06 222 LYS A O 1
ATOM 1785 N N . ILE A 1 223 ? -14.102 31.547 29.109 1 98.25 223 ILE A N 1
ATOM 1786 C CA . ILE A 1 223 ? -12.664 31.781 29.219 1 98.25 223 ILE A CA 1
ATOM 1787 C C . ILE A 1 223 ? -12.367 33.25 29.062 1 98.25 223 ILE A C 1
ATOM 1789 O O . ILE A 1 223 ? -11.523 33.812 29.781 1 98.25 223 ILE A O 1
ATOM 1793 N N . SER A 1 224 ? -13.094 33.906 28.172 1 97.88 224 SER A N 1
ATOM 1794 C CA . SER A 1 224 ? -12.836 35.281 27.828 1 97.88 224 SER A CA 1
ATOM 1795 C C . SER A 1 224 ? -13.141 36.219 29.016 1 97.88 224 SER A C 1
ATOM 1797 O O . SER A 1 224 ? -12.68 37.344 29.062 1 97.88 224 SER A O 1
ATOM 1799 N N . LYS A 1 225 ? -13.844 35.719 29.922 1 96.62 225 LYS A N 1
ATOM 1800 C CA . LYS A 1 225 ? -14.133 36.469 31.125 1 96.62 225 LYS A CA 1
ATOM 1801 C C . LYS A 1 225 ? -12.922 36.5 32.062 1 96.62 225 LYS A C 1
ATOM 1803 O O . LYS A 1 225 ? -12.82 37.375 32.938 1 96.62 225 LYS A O 1
ATOM 1808 N N . GLU A 1 226 ? -12.039 35.594 31.828 1 95.69 226 GLU A N 1
ATOM 1809 C CA . GLU A 1 226 ? -10.898 35.438 32.719 1 95.69 226 GLU A CA 1
ATOM 1810 C C . GLU A 1 226 ? -9.609 35.906 32.062 1 95.69 226 GLU A C 1
ATOM 1812 O O . GLU A 1 226 ? -8.711 36.438 32.719 1 95.69 226 GLU A O 1
ATOM 1817 N N . ILE A 1 227 ? -9.523 35.688 30.875 1 97.19 227 ILE A N 1
ATOM 1818 C CA . ILE A 1 227 ? -8.305 36 30.141 1 97.19 227 ILE A CA 1
ATOM 1819 C C . ILE A 1 227 ? -8.648 36.406 28.703 1 97.19 227 ILE A C 1
ATOM 1821 O O . ILE A 1 227 ? -9.625 35.938 28.125 1 97.19 227 ILE A O 1
ATOM 1825 N N . LYS A 1 228 ? -7.871 37.312 28.078 1 98.06 228 LYS A N 1
ATOM 1826 C CA . LYS A 1 228 ? -8.117 37.781 26.719 1 98.06 228 LYS A CA 1
ATOM 1827 C C . LYS A 1 228 ? -8 36.625 25.719 1 98.06 228 LYS A C 1
ATOM 1829 O O . LYS A 1 228 ? -7.035 35.844 25.75 1 98.06 228 LYS A O 1
ATOM 1834 N N . VAL A 1 229 ? -9.016 36.5 24.938 1 98.56 229 VAL A N 1
ATOM 1835 C CA . VAL A 1 229 ? -9.016 35.531 23.875 1 98.56 229 VAL A CA 1
ATOM 1836 C C . VAL A 1 229 ? -8.945 36.219 22.516 1 98.56 229 VAL A C 1
ATOM 1838 O O . VAL A 1 229 ? -9.812 37.031 22.188 1 98.56 229 VAL A O 1
ATOM 1841 N N . VAL A 1 230 ? -7.863 35.969 21.812 1 98.75 230 VAL A N 1
ATOM 1842 C CA . VAL A 1 230 ? -7.688 36.531 20.484 1 98.75 230 VAL A CA 1
ATOM 1843 C C . VAL A 1 230 ? -8.039 35.469 19.438 1 98.75 230 VAL A C 1
ATOM 1845 O O . VAL A 1 230 ? -7.473 34.375 19.422 1 98.75 230 VAL A O 1
ATOM 1848 N N . PHE A 1 231 ? -8.93 35.812 18.531 1 98.5 231 PHE A N 1
ATOM 1849 C CA . PHE A 1 231 ? -9.477 34.875 17.562 1 98.5 231 PHE A CA 1
ATOM 1850 C C . PHE A 1 231 ? -9.406 35.438 16.141 1 98.5 231 PHE A C 1
ATOM 1852 O O . PHE A 1 231 ? -10.375 36.031 15.656 1 98.5 231 PHE A O 1
ATOM 1859 N N . PRO A 1 232 ? -8.156 35.281 15.523 1 97.69 232 PRO A N 1
ATOM 1860 C CA . PRO A 1 232 ? -8.188 35.531 14.086 1 97.69 232 PRO A CA 1
ATOM 1861 C C . PRO A 1 232 ? -9.164 34.625 13.344 1 97.69 232 PRO A C 1
ATOM 1863 O O . PRO A 1 232 ? -8.812 33.531 12.953 1 97.69 232 PRO A O 1
ATOM 1866 N N . ILE A 1 233 ? -10.305 35.094 13.094 1 96.69 233 ILE A N 1
ATOM 1867 C CA . ILE A 1 233 ? -11.43 34.25 12.742 1 96.69 233 ILE A CA 1
ATOM 1868 C C . ILE A 1 233 ? -11.5 34.094 11.227 1 96.69 233 ILE A C 1
ATOM 1870 O O . ILE A 1 233 ? -11.406 35.062 10.484 1 96.69 233 ILE A O 1
ATOM 1874 N N . HIS A 1 234 ? -11.57 32.844 10.797 1 94 234 HIS A N 1
ATOM 1875 C CA . HIS A 1 234 ? -11.781 32.594 9.383 1 94 234 HIS A CA 1
ATOM 1876 C C . HIS A 1 234 ? -13.133 33.094 8.914 1 94 234 HIS A C 1
ATOM 1878 O O . HIS A 1 234 ? -14.133 33 9.625 1 94 234 HIS A O 1
ATOM 1884 N N . PRO A 1 235 ? -13.203 33.656 7.738 1 93.31 235 PRO A N 1
ATOM 1885 C CA . PRO A 1 235 ? -14.461 34.219 7.23 1 93.31 235 PRO A CA 1
ATOM 1886 C C . PRO A 1 235 ? -15.602 33.188 7.238 1 93.31 235 PRO A C 1
ATOM 1888 O O . PRO A 1 235 ? -16.734 33.531 7.551 1 93.31 235 PRO A O 1
ATOM 1891 N N . ARG A 1 236 ? -15.32 32 6.949 1 93.06 236 ARG A N 1
ATOM 1892 C CA . ARG A 1 236 ? -16.344 30.969 6.938 1 93.06 236 ARG A CA 1
ATOM 1893 C C . ARG A 1 236 ? -16.922 30.75 8.336 1 93.06 236 ARG A C 1
ATOM 1895 O O . ARG A 1 236 ? -18.125 30.578 8.492 1 93.06 236 ARG A O 1
ATOM 1902 N N . THR A 1 237 ? -16.047 30.719 9.289 1 96.5 237 THR A N 1
ATOM 1903 C CA . THR A 1 237 ? -16.484 30.562 10.672 1 96.5 237 THR A CA 1
ATOM 1904 C C . THR A 1 237 ? -17.328 31.75 11.117 1 96.5 237 THR A C 1
ATOM 1906 O O . THR A 1 237 ? -18.359 31.562 11.758 1 96.5 237 THR A O 1
ATOM 1909 N N . LYS A 1 238 ? -16.891 32.906 10.781 1 96.56 238 LYS A N 1
ATOM 1910 C CA . LYS A 1 238 ? -17.656 34.094 11.102 1 96.56 238 LYS A CA 1
ATOM 1911 C C . LYS A 1 238 ? -19.062 34.031 10.492 1 96.56 238 LYS A C 1
ATOM 1913 O O . LYS A 1 238 ? -20.047 34.375 11.164 1 96.56 238 LYS A O 1
ATOM 1918 N N . LYS A 1 239 ? -19.094 33.625 9.273 1 97.06 239 LYS A N 1
ATOM 1919 C CA . LYS A 1 239 ? -20.375 33.5 8.586 1 97.06 239 LYS A CA 1
ATOM 1920 C C . LYS A 1 239 ? -21.297 32.5 9.305 1 97.06 239 LYS A C 1
ATOM 1922 O O . LYS A 1 239 ? -22.5 32.719 9.414 1 97.06 239 LYS A O 1
ATOM 1927 N N . LYS A 1 240 ? -20.719 31.453 9.719 1 97.81 240 LYS A N 1
ATOM 1928 C CA . LYS A 1 240 ? -21.5 30.438 10.414 1 97.81 240 LYS A CA 1
ATOM 1929 C C . LYS A 1 240 ? -22.031 30.953 11.75 1 97.81 240 LYS A C 1
ATOM 1931 O O . LYS A 1 240 ? -23.141 30.641 12.148 1 97.81 240 LYS A O 1
ATOM 1936 N N . ILE A 1 241 ? -21.25 31.75 12.43 1 97.81 241 ILE A N 1
ATOM 1937 C CA . ILE A 1 241 ? -21.656 32.344 13.688 1 97.81 241 ILE A CA 1
ATOM 1938 C C . ILE A 1 241 ? -22.891 33.25 13.461 1 97.81 241 ILE A C 1
ATOM 1940 O O . ILE A 1 241 ? -23.859 33.188 14.227 1 97.81 241 ILE A O 1
ATOM 1944 N N . ASP A 1 242 ? -22.812 33.969 12.375 1 97.62 242 ASP A N 1
ATOM 1945 C CA . ASP A 1 242 ? -23.938 34.812 12.023 1 97.62 242 ASP A CA 1
ATOM 1946 C C . ASP A 1 242 ? -25.156 34 11.633 1 97.62 242 ASP A C 1
ATOM 1948 O O . ASP A 1 242 ? -26.266 34.281 12.094 1 97.62 242 ASP A O 1
ATOM 1952 N N . GLU A 1 243 ? -24.891 33.062 10.828 1 97.94 243 GLU A N 1
ATOM 1953 C CA . GLU A 1 243 ? -25.953 32.188 10.328 1 97.94 243 GLU A CA 1
ATOM 1954 C C . GLU A 1 243 ? -26.688 31.5 11.477 1 97.94 243 GLU A C 1
ATOM 1956 O O . GLU A 1 243 ? -27.906 31.359 11.438 1 97.94 243 GLU A O 1
ATOM 1961 N N . PHE A 1 244 ? -25.938 31.109 12.492 1 98.12 244 PHE A N 1
ATOM 1962 C CA . PHE A 1 244 ? -26.5 30.359 13.602 1 98.12 244 PHE A CA 1
ATOM 1963 C C . PHE A 1 244 ? -26.922 31.281 14.734 1 98.12 244 PHE A C 1
ATOM 1965 O O . PHE A 1 244 ? -27.391 30.828 15.781 1 98.12 244 PHE A O 1
ATOM 1972 N N . ASN A 1 245 ? -26.75 32.562 14.57 1 97.81 245 ASN A N 1
ATOM 1973 C CA . ASN A 1 245 ? -27.094 33.562 15.562 1 97.81 245 ASN A CA 1
ATOM 1974 C C . ASN A 1 245 ? -26.391 33.312 16.891 1 97.81 245 ASN A C 1
ATOM 1976 O O . ASN A 1 245 ? -27.031 33.25 17.938 1 97.81 245 ASN A O 1
ATOM 1980 N N . LEU A 1 246 ? -25.109 33.156 16.812 1 98.25 246 LEU A N 1
ATOM 1981 C CA . LEU A 1 246 ? -24.328 32.812 17.984 1 98.25 246 LEU A CA 1
ATOM 1982 C C . LEU A 1 246 ? -23.469 33.969 18.438 1 98.25 246 LEU A C 1
ATOM 1984 O O . LEU A 1 246 ? -22.594 33.812 19.297 1 98.25 246 LEU A O 1
ATOM 1988 N N . ASN A 1 247 ? -23.672 35.188 18.031 1 97.75 247 ASN A N 1
ATOM 1989 C CA . ASN A 1 247 ? -22.844 36.344 18.25 1 97.75 247 ASN A CA 1
ATOM 1990 C C . ASN A 1 247 ? -22.812 36.75 19.734 1 97.75 247 ASN A C 1
ATOM 1992 O O . ASN A 1 247 ? -21.859 37.375 20.188 1 97.75 247 ASN A O 1
ATOM 1996 N N . LYS A 1 248 ? -23.766 36.344 20.391 1 97.44 248 LYS A N 1
ATOM 1997 C CA . LYS A 1 248 ? -23.844 36.719 21.812 1 97.44 248 LYS A CA 1
ATOM 1998 C C . LYS A 1 248 ? -22.688 36.094 22.594 1 97.44 248 LYS A C 1
ATOM 2000 O O . LYS A 1 248 ? -22.297 36.625 23.641 1 97.44 248 LYS A O 1
ATOM 2005 N N . TYR A 1 249 ? -22.188 35.062 22.078 1 97.69 249 TYR A N 1
ATOM 2006 C CA . TYR A 1 249 ? -21.141 34.375 22.797 1 97.69 249 TYR A CA 1
ATOM 2007 C C . TYR A 1 249 ? -19.766 34.938 22.453 1 97.69 249 TYR A C 1
ATOM 2009 O O . TYR A 1 249 ? -18.75 34.5 23 1 97.69 249 TYR A O 1
ATOM 2017 N N . THR A 1 250 ? -19.609 35.969 21.562 1 97.38 250 THR A N 1
ATOM 2018 C CA . THR A 1 250 ? -18.312 36.438 21.094 1 97.38 250 THR A CA 1
ATOM 2019 C C . THR A 1 250 ? -18.078 37.875 21.547 1 97.38 250 THR A C 1
ATOM 2021 O O . THR A 1 250 ? -17.094 38.5 21.141 1 97.38 250 THR A O 1
ATOM 2024 N N . LYS A 1 251 ? -18.844 38.375 22.422 1 96.06 251 LYS A N 1
ATOM 2025 C CA . LYS A 1 251 ? -18.797 39.781 22.797 1 96.06 251 LYS A CA 1
ATOM 2026 C C . LYS A 1 251 ? -17.484 40.125 23.484 1 96.06 251 LYS A C 1
ATOM 2028 O O . LYS A 1 251 ? -16.938 41.219 23.297 1 96.06 251 LYS A O 1
ATOM 2033 N N . ASP A 1 252 ? -16.984 39.188 24.297 1 96.5 252 ASP A N 1
ATOM 2034 C CA . ASP A 1 252 ? -15.773 39.438 25.047 1 96.5 252 ASP A CA 1
ATOM 2035 C C . ASP A 1 252 ? -14.555 38.844 24.375 1 96.5 252 ASP A C 1
ATOM 2037 O O . ASP A 1 252 ? -13.461 38.812 24.953 1 96.5 252 ASP A O 1
ATOM 2041 N N . ILE A 1 253 ? -14.734 38.25 23.203 1 97.75 253 ILE A N 1
ATOM 2042 C CA . ILE A 1 253 ? -13.656 37.656 22.438 1 97.75 253 ILE A CA 1
ATOM 2043 C C . ILE A 1 253 ? -13.109 38.656 21.422 1 97.75 253 ILE A C 1
ATOM 2045 O O . ILE A 1 253 ? -13.883 39.312 20.734 1 97.75 253 ILE A O 1
ATOM 2049 N N . LEU A 1 254 ? -11.844 38.812 21.344 1 97.75 254 LEU A N 1
ATOM 2050 C CA . LEU A 1 254 ? -11.234 39.688 20.344 1 97.75 254 LEU A CA 1
ATOM 2051 C C . LEU A 1 254 ? -11.203 39.031 18.969 1 97.75 254 LEU A C 1
ATOM 2053 O O . LEU A 1 254 ? -10.195 38.438 18.594 1 97.75 254 LEU A O 1
ATOM 2057 N N . LEU A 1 255 ? -12.305 39.219 18.25 1 97.25 255 LEU A N 1
ATOM 2058 C CA . LEU A 1 255 ? -12.359 38.719 16.875 1 97.25 255 LEU A CA 1
ATOM 2059 C C . LEU A 1 255 ? -11.586 39.656 15.93 1 97.25 255 LEU A C 1
ATOM 2061 O O . LEU A 1 255 ? -11.898 40.812 15.805 1 97.25 255 LEU A O 1
ATOM 2065 N N . ILE A 1 256 ? -10.617 39.094 15.352 1 97.25 256 ILE A N 1
ATOM 2066 C CA . ILE A 1 256 ? -9.836 39.906 14.422 1 97.25 256 ILE A CA 1
ATOM 2067 C C . ILE A 1 256 ? -9.789 39.219 13.055 1 97.25 256 ILE A C 1
ATOM 2069 O O . ILE A 1 256 ? -10.195 38.062 12.906 1 97.25 256 ILE A O 1
ATOM 2073 N N . GLU A 1 257 ? -9.336 39.969 12.062 1 95.56 257 GLU A N 1
ATOM 2074 C CA . GLU A 1 257 ? -9.188 39.438 10.719 1 95.56 257 GLU A CA 1
ATOM 2075 C C . GLU A 1 257 ? -8.109 38.344 10.672 1 95.56 257 GLU A C 1
ATOM 2077 O O . GLU A 1 257 ? -7.207 38.344 11.516 1 95.56 257 GLU A O 1
ATOM 2082 N N . PRO A 1 258 ? -8.281 37.5 9.734 1 94.31 258 PRO A N 1
ATOM 2083 C CA . PRO A 1 258 ? -7.238 36.5 9.602 1 94.31 258 PRO A CA 1
ATOM 2084 C C . PRO A 1 258 ? -5.84 37.094 9.492 1 94.31 258 PRO A C 1
ATOM 2086 O O . PRO A 1 258 ? -5.668 38.156 8.906 1 94.31 258 PRO A O 1
ATOM 2089 N N . LEU A 1 259 ? -4.914 36.438 10.078 1 93.81 259 LEU A N 1
ATOM 2090 C CA . LEU A 1 259 ? -3.529 36.875 10.062 1 93.81 259 LEU A CA 1
ATOM 2091 C C . LEU A 1 259 ? -2.697 36.062 9.078 1 93.81 259 LEU A C 1
ATOM 2093 O O . LEU A 1 259 ? -3.002 34.906 8.805 1 93.81 259 LEU A O 1
ATOM 2097 N N . ASP A 1 260 ? -1.741 36.75 8.539 1 88.69 260 ASP A N 1
ATOM 2098 C CA . ASP A 1 260 ? -0.756 36 7.773 1 88.69 260 ASP A CA 1
ATOM 2099 C C . ASP A 1 260 ? 0.12 35.156 8.695 1 88.69 260 ASP A C 1
ATOM 2101 O O . ASP A 1 260 ? 0.055 35.281 9.914 1 88.69 260 ASP A O 1
ATOM 2105 N N . TYR A 1 261 ? 0.906 34.344 8.148 1 90 261 TYR A N 1
ATOM 2106 C CA . TYR A 1 261 ? 1.689 33.375 8.891 1 90 261 TYR A CA 1
ATOM 2107 C C . TYR A 1 261 ? 2.605 34.062 9.898 1 90 261 TYR A C 1
ATOM 2109 O O . TYR A 1 261 ? 2.684 33.625 11.062 1 90 261 TYR A O 1
ATOM 2117 N N . LEU A 1 262 ? 3.334 35.094 9.445 1 93.69 262 LEU A N 1
ATOM 2118 C CA . LEU A 1 262 ? 4.324 35.719 10.297 1 93.69 262 LEU A CA 1
ATOM 2119 C C . LEU A 1 262 ? 3.654 36.406 11.5 1 93.69 262 LEU A C 1
ATOM 2121 O O . LEU A 1 262 ? 4.148 36.312 12.625 1 93.69 262 LEU A O 1
ATOM 2125 N N . SER A 1 263 ? 2.598 36.969 11.25 1 95.44 263 SER A N 1
ATOM 2126 C CA . SER A 1 263 ? 1.854 37.625 12.328 1 95.44 263 SER A CA 1
ATOM 2127 C C . SER A 1 263 ? 1.233 36.594 13.266 1 95.44 263 SER A C 1
ATOM 2129 O O . SER A 1 263 ? 1.22 36.781 14.484 1 95.44 263 SER A O 1
ATOM 2131 N N . MET A 1 264 ? 0.731 35.562 12.672 1 96 264 MET A N 1
ATOM 2132 C CA . MET A 1 264 ? 0.135 34.5 13.477 1 96 264 MET A CA 1
ATOM 2133 C C . MET A 1 264 ? 1.166 33.875 14.422 1 96 264 MET A C 1
ATOM 2135 O O . MET A 1 264 ? 0.896 33.688 15.609 1 96 264 MET A O 1
ATOM 2139 N N . MET A 1 265 ? 2.311 33.594 13.875 1 96.19 265 MET A N 1
ATOM 2140 C CA . MET A 1 265 ? 3.342 32.969 14.688 1 96.19 265 MET A CA 1
ATOM 2141 C C . MET A 1 265 ? 3.867 33.906 15.75 1 96.19 265 MET A C 1
ATOM 2143 O O . MET A 1 265 ? 4.203 33.5 16.859 1 96.19 265 MET A O 1
ATOM 2147 N N . GLY A 1 266 ? 3.945 35.188 15.391 1 97.12 266 GLY A N 1
ATOM 2148 C CA . GLY A 1 266 ? 4.277 36.188 16.406 1 97.12 266 GLY A CA 1
ATOM 2149 C C . GLY A 1 266 ? 3.281 36.219 17.547 1 97.12 266 GLY A C 1
ATOM 2150 O O . GLY A 1 266 ? 3.67 36.312 18.719 1 97.12 266 GLY A O 1
ATOM 2151 N N . LEU A 1 267 ? 2.076 36.125 17.172 1 98.12 267 LEU A N 1
ATOM 2152 C CA . LEU A 1 267 ? 0.996 36.156 18.156 1 98.12 267 LEU A CA 1
ATOM 2153 C C . LEU A 1 267 ? 1.042 34.875 19.016 1 98.12 267 LEU A C 1
ATOM 2155 O O . LEU A 1 267 ? 0.896 34.969 20.234 1 98.12 267 LEU A O 1
ATOM 2159 N N . VAL A 1 268 ? 1.296 33.75 18.469 1 98.44 268 VAL A N 1
ATOM 2160 C CA . VAL A 1 268 ? 1.308 32.469 19.141 1 98.44 268 VAL A CA 1
ATOM 2161 C C . VAL A 1 268 ? 2.506 32.375 20.078 1 98.44 268 VAL A C 1
ATOM 2163 O O . VAL A 1 268 ? 2.371 31.953 21.234 1 98.44 268 VAL A O 1
ATOM 2166 N N . GLN A 1 269 ? 3.611 32.844 19.641 1 97.38 269 GLN A N 1
ATOM 2167 C CA . GLN A 1 269 ? 4.852 32.719 20.406 1 97.38 269 GLN A CA 1
ATOM 2168 C C . GLN A 1 269 ? 4.754 33.438 21.734 1 97.38 269 GLN A C 1
ATOM 2170 O O . GLN A 1 269 ? 5.418 33.062 22.703 1 97.38 269 GLN A O 1
ATOM 2175 N N . LYS A 1 270 ? 3.932 34.438 21.812 1 97.94 270 LYS A N 1
ATOM 2176 C CA . LYS A 1 270 ? 3.832 35.25 23.031 1 97.94 270 LYS A CA 1
ATOM 2177 C C . LYS A 1 270 ? 2.533 34.938 23.766 1 97.94 270 LYS A C 1
ATOM 2179 O O . LYS A 1 270 ? 2.25 35.562 24.797 1 97.94 270 LYS A O 1
ATOM 2184 N N . SER A 1 271 ? 1.824 34 23.344 1 98.5 271 SER A N 1
ATOM 2185 C CA . SER A 1 271 ? 0.546 33.656 23.953 1 98.5 271 SER A CA 1
ATOM 2186 C C . SER A 1 271 ? 0.741 32.781 25.188 1 98.5 271 SER A C 1
ATOM 2188 O O . SER A 1 271 ? 1.841 32.281 25.422 1 98.5 271 SER A O 1
ATOM 2190 N N . LEU A 1 272 ? -0.34 32.688 25.938 1 97.94 272 LEU A N 1
ATOM 2191 C CA . LEU A 1 272 ? -0.345 31.75 27.062 1 97.94 272 LEU A CA 1
ATOM 2192 C C . LEU A 1 272 ? -0.502 30.312 26.578 1 97.94 272 LEU A C 1
ATOM 2194 O O . LEU A 1 272 ? 0.224 29.422 27.031 1 97.94 272 LEU A O 1
ATOM 2198 N N . LEU A 1 273 ? -1.439 30.094 25.828 1 97.69 273 LEU A N 1
ATOM 2199 C CA . LEU A 1 273 ? -1.727 28.812 25.203 1 97.69 273 LEU A CA 1
ATOM 2200 C C . LEU A 1 273 ? -2.582 28.984 23.953 1 97.69 273 LEU A C 1
ATOM 2202 O O . LEU A 1 273 ? -3 30.109 23.641 1 97.69 273 LEU A O 1
ATOM 2206 N N . VAL A 1 274 ? -2.764 27.906 23.203 1 98.62 274 VAL A N 1
ATOM 2207 C CA . VAL A 1 274 ? -3.5 27.953 21.938 1 98.62 274 VAL A CA 1
ATOM 2208 C C . VAL A 1 274 ? -4.707 27.016 22.016 1 98.62 274 VAL A C 1
ATOM 2210 O O . VAL A 1 274 ? -4.621 25.922 22.594 1 98.62 274 VAL A O 1
ATOM 2213 N N . ILE A 1 275 ? -5.867 27.469 21.562 1 98.69 275 ILE A N 1
ATOM 2214 C CA . ILE A 1 275 ? -7.051 26.641 21.375 1 98.69 275 ILE A CA 1
ATOM 2215 C C . ILE A 1 275 ? -7.363 26.547 19.875 1 98.69 275 ILE A C 1
ATOM 2217 O O . ILE A 1 275 ? -7.648 27.562 19.234 1 98.69 275 ILE A O 1
ATOM 2221 N N . THR A 1 276 ? -7.273 25.344 19.359 1 98.44 276 THR A N 1
ATOM 2222 C CA . THR A 1 276 ? -7.32 25.297 17.906 1 98.44 276 THR A CA 1
ATOM 2223 C C . THR A 1 276 ? -7.887 23.953 17.422 1 98.44 276 THR A C 1
ATOM 2225 O O . THR A 1 276 ? -7.969 23 18.203 1 98.44 276 THR A O 1
ATOM 2228 N N . ASP A 1 277 ? -8.422 23.953 16.25 1 96.31 277 ASP A N 1
ATOM 2229 C CA . ASP A 1 277 ? -8.758 22.719 15.547 1 96.31 277 ASP A CA 1
ATOM 2230 C C . ASP A 1 277 ? -7.941 22.578 14.266 1 96.31 277 ASP A C 1
ATOM 2232 O O . ASP A 1 277 ? -8.367 21.906 13.32 1 96.31 277 ASP A O 1
ATOM 2236 N N . SER A 1 278 ? -6.84 23.359 14.219 1 91.31 278 SER A N 1
ATOM 2237 C CA . SER A 1 278 ? -5.93 23.359 13.078 1 91.31 278 SER A CA 1
ATOM 2238 C C . SER A 1 278 ? -4.887 22.25 13.203 1 91.31 278 SER A C 1
ATOM 2240 O O . SER A 1 278 ? -4.254 22.109 14.25 1 91.31 278 SER A O 1
ATOM 2242 N N . GLY A 1 279 ? -4.707 21.547 12.156 1 86.12 279 GLY A N 1
ATOM 2243 C CA . GLY A 1 279 ? -3.666 20.547 12.133 1 86.12 279 GLY A CA 1
ATOM 2244 C C . GLY A 1 279 ? -2.268 21.125 12.219 1 86.12 279 GLY A C 1
ATOM 2245 O O . GLY A 1 279 ? -1.419 20.609 12.945 1 86.12 279 GLY A O 1
ATOM 2246 N N . GLY A 1 280 ? -2.02 22.188 11.516 1 88.69 280 GLY A N 1
ATOM 2247 C CA . GLY A 1 280 ? -0.71 22.828 11.484 1 88.69 280 GLY A CA 1
ATOM 2248 C C . GLY A 1 280 ? -0.404 23.625 12.734 1 88.69 280 GLY A C 1
ATOM 2249 O O . GLY A 1 280 ? 0.686 23.516 13.297 1 88.69 280 GLY A O 1
ATOM 2250 N N . LEU A 1 281 ? -1.392 24.312 13.219 1 93.75 281 LEU A N 1
ATOM 2251 C CA . LEU A 1 281 ? -1.159 25.234 14.32 1 93.75 281 LEU A CA 1
ATOM 2252 C C . LEU A 1 281 ? -0.878 24.484 15.617 1 93.75 281 LEU A C 1
ATOM 2254 O O . LEU A 1 281 ? -0.086 24.938 16.453 1 93.75 281 LEU A O 1
ATOM 2258 N N . GLN A 1 282 ? -1.556 23.359 15.797 1 94.31 282 GLN A N 1
ATOM 2259 C CA . GLN A 1 282 ? -1.32 22.609 17.031 1 94.31 282 GLN A CA 1
ATOM 2260 C C . GLN A 1 282 ? 0.133 22.156 17.125 1 94.31 282 GLN A C 1
ATOM 2262 O O . GLN A 1 282 ? 0.694 22.094 18.219 1 94.31 282 GLN A O 1
ATOM 2267 N N . LYS A 1 283 ? 0.769 21.875 16.016 1 94.5 283 LYS A N 1
ATOM 2268 C CA . LYS A 1 283 ? 2.184 21.5 16 1 94.5 283 LYS A CA 1
ATOM 2269 C C . LYS A 1 283 ? 3.068 22.734 16.172 1 94.5 283 LYS A C 1
ATOM 2271 O O . LYS A 1 283 ? 4.051 22.703 16.922 1 94.5 283 LYS A O 1
ATOM 2276 N N . GLU A 1 284 ? 2.695 23.781 15.555 1 95.31 284 GLU A N 1
ATOM 2277 C CA . GLU A 1 284 ? 3.441 25.031 15.625 1 95.31 284 GLU A CA 1
ATOM 2278 C C . GLU A 1 284 ? 3.404 25.609 17.031 1 95.31 284 GLU A C 1
ATOM 2280 O O . GLU A 1 284 ? 4.371 26.234 17.469 1 95.31 284 GLU A O 1
ATOM 2285 N N . ALA A 1 285 ? 2.312 25.406 17.719 1 96.81 285 ALA A N 1
ATOM 2286 C CA . ALA A 1 285 ? 2.25 25.828 19.125 1 96.81 285 ALA A CA 1
ATOM 2287 C C . ALA A 1 285 ? 3.377 25.188 19.938 1 96.81 285 ALA A C 1
ATOM 2289 O O . ALA A 1 285 ? 4.062 25.875 20.703 1 96.81 285 ALA A O 1
ATOM 2290 N N . TYR A 1 286 ? 3.557 23.922 19.719 1 95.56 286 TYR A N 1
ATOM 2291 C CA . TYR A 1 286 ? 4.645 23.234 20.406 1 95.56 286 TYR A CA 1
ATOM 2292 C C . TYR A 1 286 ? 5.996 23.812 20 1 95.56 286 TYR A C 1
ATOM 2294 O O . TYR A 1 286 ? 6.883 23.984 20.844 1 95.56 286 TYR A O 1
ATOM 2302 N N . PHE A 1 287 ? 6.125 24.047 18.672 1 95.75 287 PHE A N 1
ATOM 2303 C CA . PHE A 1 287 ? 7.375 24.656 18.219 1 95.75 287 PHE A CA 1
ATOM 2304 C C . PHE A 1 287 ? 7.652 25.953 18.984 1 95.75 287 PHE A C 1
ATOM 2306 O O . PHE A 1 287 ? 8.812 26.266 19.281 1 95.75 287 PHE A O 1
ATOM 2313 N N . ALA A 1 288 ? 6.617 26.641 19.312 1 95.94 288 ALA A N 1
ATOM 2314 C CA . ALA A 1 288 ? 6.719 27.906 20.031 1 95.94 288 ALA A CA 1
ATOM 2315 C C . ALA A 1 288 ? 6.754 27.688 21.531 1 95.94 288 ALA A C 1
ATOM 2317 O O . ALA A 1 288 ? 6.707 28.641 22.312 1 95.94 288 ALA A O 1
ATOM 2318 N N . ARG A 1 289 ? 6.727 26.469 21.938 1 93.81 289 ARG A N 1
ATOM 2319 C CA . ARG A 1 289 ? 6.777 26.047 23.344 1 93.81 289 ARG A CA 1
ATOM 2320 C C . ARG A 1 289 ? 5.516 26.469 24.078 1 93.81 289 ARG A C 1
ATOM 2322 O O . ARG A 1 289 ? 5.586 26.922 25.234 1 93.81 289 ARG A O 1
ATOM 2329 N N . LYS A 1 290 ? 4.461 26.422 23.375 1 96.12 290 LYS A N 1
ATOM 2330 C CA . LYS A 1 290 ? 3.146 26.672 23.953 1 96.12 290 LYS A CA 1
ATOM 2331 C C . LYS A 1 290 ? 2.295 25.406 23.969 1 96.12 290 LYS A C 1
ATOM 2333 O O . LYS A 1 290 ? 2.346 24.609 23.031 1 96.12 290 LYS A O 1
ATOM 2338 N N . ARG A 1 291 ? 1.52 25.266 24.984 1 96.5 291 ARG A N 1
ATOM 2339 C CA . ARG A 1 291 ? 0.565 24.172 25.031 1 96.5 291 ARG A CA 1
ATOM 2340 C C . ARG A 1 291 ? -0.687 24.5 24.219 1 96.5 291 ARG A C 1
ATOM 2342 O O . ARG A 1 291 ? -0.956 25.672 23.938 1 96.5 291 ARG A O 1
ATOM 2349 N N . ALA A 1 292 ? -1.354 23.406 23.859 1 97.94 292 ALA A N 1
ATOM 2350 C CA . ALA A 1 292 ? -2.537 23.672 23.031 1 97.94 292 ALA A CA 1
ATOM 2351 C C . ALA A 1 292 ? -3.691 22.75 23.438 1 97.94 292 ALA A C 1
ATOM 2353 O O . ALA A 1 292 ? -3.473 21.609 23.844 1 97.94 292 ALA A O 1
ATOM 2354 N N . ILE A 1 293 ? -4.855 23.312 23.422 1 98.44 293 ILE A N 1
ATOM 2355 C CA . ILE A 1 293 ? -6.094 22.531 23.453 1 98.44 293 ILE A CA 1
ATOM 2356 C C . ILE A 1 293 ? -6.598 22.312 22.031 1 98.44 293 ILE A C 1
ATOM 2358 O O . ILE A 1 293 ? -6.906 23.281 21.312 1 98.44 293 ILE A O 1
ATOM 2362 N N . VAL A 1 294 ? -6.586 21.094 21.672 1 98.06 294 VAL A N 1
ATOM 2363 C CA . VAL A 1 294 ? -6.949 20.734 20.297 1 98.06 294 VAL A CA 1
ATOM 2364 C C . VAL A 1 294 ? -8.391 20.234 20.266 1 98.06 294 VAL A C 1
ATOM 2366 O O . VAL A 1 294 ? -8.68 19.125 20.734 1 98.06 294 VAL A O 1
ATOM 2369 N N . VAL A 1 295 ? -9.266 21.047 19.641 1 97.81 295 VAL A N 1
ATOM 2370 C CA . VAL A 1 295 ? -10.688 20.719 19.609 1 97.81 295 VAL A CA 1
ATOM 2371 C C . VAL A 1 295 ? -10.984 19.812 18.422 1 97.81 295 VAL A C 1
ATOM 2373 O O . VAL A 1 295 ? -11.672 20.234 17.484 1 97.81 295 VAL A O 1
ATOM 2376 N N . MET A 1 296 ? -10.508 18.641 18.453 1 94.19 296 MET A N 1
ATOM 2377 C CA . MET A 1 296 ? -10.656 17.594 17.453 1 94.19 296 MET A CA 1
ATOM 2378 C C . MET A 1 296 ? -10.867 16.234 18.109 1 94.19 296 MET A C 1
ATOM 2380 O O . MET A 1 296 ? -10.43 16.016 19.234 1 94.19 296 MET A O 1
ATOM 2384 N N . PRO A 1 297 ? -11.578 15.336 17.375 1 89 297 PRO A N 1
ATOM 2385 C CA . PRO A 1 297 ? -11.719 13.984 17.922 1 89 297 PRO A CA 1
ATOM 2386 C C . PRO A 1 297 ? -10.391 13.234 17.984 1 89 297 PRO A C 1
ATOM 2388 O O . PRO A 1 297 ? -10.203 12.367 18.844 1 89 297 PRO A O 1
ATOM 2391 N N . ASP A 1 298 ? -9.5 13.477 17.047 1 88.56 298 ASP A N 1
ATOM 2392 C CA . ASP A 1 298 ? -8.18 12.867 16.969 1 88.56 298 ASP A CA 1
ATOM 2393 C C . ASP A 1 298 ? -7.191 13.781 16.234 1 88.56 298 ASP A C 1
ATOM 2395 O O . ASP A 1 298 ? -7.59 14.797 15.664 1 88.56 298 ASP A O 1
ATOM 2399 N N . THR A 1 299 ? -5.902 13.484 16.422 1 89.06 299 THR A N 1
ATOM 2400 C CA . THR A 1 299 ? -4.852 14.25 15.766 1 89.06 299 THR A CA 1
ATOM 2401 C C . THR A 1 299 ? -3.762 13.32 15.234 1 89.06 299 THR A C 1
ATOM 2403 O O . THR A 1 299 ? -3.557 12.227 15.766 1 89.06 299 THR A O 1
ATOM 2406 N N . GLY A 1 300 ? -3.107 13.75 14.188 1 86.12 300 GLY A N 1
ATOM 2407 C CA . GLY A 1 300 ? -1.968 13.023 13.641 1 86.12 300 GLY A CA 1
ATOM 2408 C C . GLY A 1 300 ? -0.702 13.211 14.453 1 86.12 300 GLY A C 1
ATOM 2409 O O . GLY A 1 300 ? 0.254 12.445 14.305 1 86.12 300 GLY A O 1
ATOM 2410 N N . TRP A 1 301 ? -0.761 14.203 15.312 1 92.56 301 TRP A N 1
ATOM 2411 C CA . TRP A 1 301 ? 0.418 14.508 16.109 1 92.56 301 TRP A CA 1
ATOM 2412 C C . TRP A 1 301 ? 0.289 13.93 17.516 1 92.56 301 TRP A C 1
ATOM 2414 O O . TRP A 1 301 ? 0.388 14.648 18.516 1 92.56 301 TRP A O 1
ATOM 2424 N N . ARG A 1 302 ? 0.25 12.641 17.531 1 90.75 302 ARG A N 1
ATOM 2425 C CA . ARG A 1 302 ? -0.051 11.914 18.766 1 90.75 302 ARG A CA 1
ATOM 2426 C C . ARG A 1 302 ? 1.099 12.031 19.766 1 90.75 302 ARG A C 1
ATOM 2428 O O . ARG A 1 302 ? 0.89 11.938 20.984 1 90.75 302 ARG A O 1
ATOM 2435 N N . GLU A 1 303 ? 2.275 12.289 19.25 1 93.44 303 GLU A N 1
ATOM 2436 C CA . GLU A 1 303 ? 3.412 12.484 20.156 1 93.44 303 GLU A CA 1
ATOM 2437 C C . GLU A 1 303 ? 3.188 13.672 21.078 1 93.44 303 GLU A C 1
ATOM 2439 O O . GLU A 1 303 ? 3.631 13.664 22.219 1 93.44 303 GLU A O 1
ATOM 2444 N N . LEU A 1 304 ? 2.463 14.648 20.641 1 93.88 304 LEU A N 1
ATOM 2445 C CA . LEU A 1 304 ? 2.223 15.844 21.438 1 93.88 304 LEU A CA 1
ATOM 2446 C C . LEU A 1 304 ? 1.165 15.586 22.5 1 93.88 304 LEU A C 1
ATOM 2448 O O . LEU A 1 304 ? 1.257 16.109 23.609 1 93.88 304 LEU A O 1
ATOM 2452 N N . THR A 1 305 ? 0.161 14.789 22.125 1 92.62 305 THR A N 1
ATOM 2453 C CA . THR A 1 305 ? -0.861 14.438 23.109 1 92.62 305 THR A CA 1
ATOM 2454 C C . THR A 1 305 ? -0.314 13.453 24.141 1 92.62 305 THR A C 1
ATOM 2456 O O . THR A 1 305 ? -0.623 13.547 25.328 1 92.62 305 THR A O 1
ATOM 2459 N N . GLN A 1 306 ? 0.516 12.602 23.672 1 90.81 306 GLN A N 1
ATOM 2460 C CA . GLN A 1 306 ? 1.132 11.633 24.562 1 90.81 306 GLN A CA 1
ATOM 2461 C C . GLN A 1 306 ? 2.088 12.312 25.547 1 90.81 306 GLN A C 1
ATOM 2463 O O . GLN A 1 306 ? 2.223 11.883 26.688 1 90.81 306 GLN A O 1
ATOM 2468 N N . ALA A 1 307 ? 2.701 13.352 25.109 1 91.81 307 ALA A N 1
ATOM 2469 C CA . ALA A 1 307 ? 3.662 14.078 25.938 1 91.81 307 ALA A CA 1
ATOM 2470 C C . ALA A 1 307 ? 2.973 15.172 26.75 1 91.81 307 ALA A C 1
ATOM 2472 O O . ALA A 1 307 ? 3.629 15.93 27.469 1 91.81 307 ALA A O 1
ATOM 2473 N N . ASP A 1 308 ? 1.7 15.375 26.594 1 92.19 308 ASP A N 1
ATOM 2474 C CA . ASP A 1 308 ? 0.855 16.266 27.391 1 92.19 308 ASP A CA 1
ATOM 2475 C C . ASP A 1 308 ? 1.056 17.719 26.984 1 92.19 308 ASP A C 1
ATOM 2477 O O . ASP A 1 308 ? 0.705 18.641 27.75 1 92.19 308 ASP A O 1
ATOM 2481 N N . TRP A 1 309 ? 1.688 17.906 25.844 1 94.06 309 TRP A N 1
ATOM 2482 C CA . TRP A 1 309 ? 1.778 19.25 25.297 1 94.06 309 TRP A CA 1
ATOM 2483 C C . TRP A 1 309 ? 0.427 19.719 24.766 1 94.06 309 TRP A C 1
ATOM 2485 O O . TRP A 1 309 ? 0.007 20.844 25.016 1 94.06 309 TRP A O 1
ATOM 2495 N N . ASN A 1 310 ? -0.144 18.828 24 1 95.38 310 ASN A N 1
ATOM 2496 C CA . ASN A 1 310 ? -1.486 19.062 23.484 1 95.38 310 ASN A CA 1
ATOM 2497 C C . ASN A 1 310 ? -2.531 18.234 24.219 1 95.38 310 ASN A C 1
ATOM 2499 O O . ASN A 1 310 ? -2.256 17.109 24.641 1 95.38 310 ASN A O 1
ATOM 2503 N N . ILE A 1 311 ? -3.707 18.844 24.391 1 96.06 311 ILE A N 1
ATOM 2504 C CA . ILE A 1 311 ? -4.832 18.141 25 1 96.06 311 ILE A CA 1
ATOM 2505 C C . ILE A 1 311 ? -6.023 18.156 24.047 1 96.06 311 ILE A C 1
ATOM 2507 O O . ILE A 1 311 ? -6.465 19.219 23.609 1 96.06 311 ILE A O 1
ATOM 2511 N N 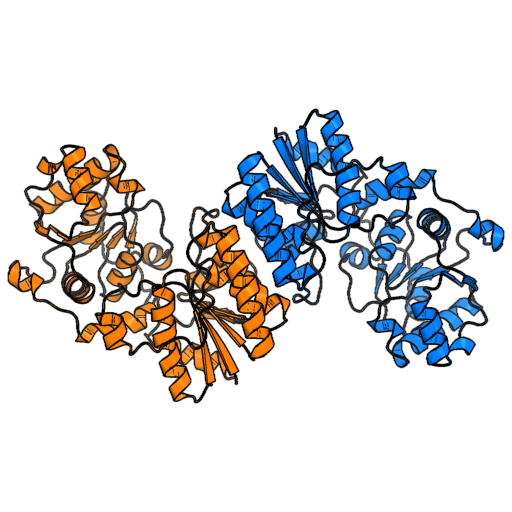. LEU A 1 312 ? -6.453 16.938 23.734 1 96.44 312 LEU A N 1
ATOM 2512 C CA . LEU A 1 312 ? -7.66 16.859 22.922 1 96.44 312 LEU A CA 1
ATOM 2513 C C . LEU A 1 312 ? -8.891 17.266 23.734 1 96.44 312 LEU A C 1
ATOM 2515 O O . LEU A 1 312 ? -8.969 16.969 24.922 1 96.44 312 LEU A O 1
ATOM 2519 N N . SER A 1 313 ? -9.797 17.938 23.062 1 97.56 313 SER A N 1
ATOM 2520 C CA . SER A 1 313 ? -10.992 18.422 23.75 1 97.56 313 SER A CA 1
ATOM 2521 C C . SER A 1 313 ? -12.242 18.25 22.891 1 97.56 313 SER A C 1
ATOM 2523 O O . SER A 1 313 ? -12.195 18.469 21.688 1 97.56 313 SER A O 1
ATOM 2525 N N . GLU A 1 314 ? -13.273 17.859 23.609 1 97.25 314 GLU A N 1
ATOM 2526 C CA . GLU A 1 314 ? -14.586 18.031 23 1 97.25 314 GLU A CA 1
ATOM 2527 C C . GLU A 1 314 ? -15.008 19.5 22.984 1 97.25 314 GLU A C 1
ATOM 2529 O O . GLU A 1 314 ? -14.477 20.312 23.75 1 97.25 314 GLU A O 1
ATOM 2534 N N . PRO A 1 315 ? -15.938 19.797 22.188 1 97.94 315 PRO A N 1
ATOM 2535 C CA . PRO A 1 315 ? -16.375 21.188 22.047 1 97.94 315 PRO A CA 1
ATOM 2536 C C . PRO A 1 315 ? -16.844 21.797 23.359 1 97.94 315 PRO A C 1
ATOM 2538 O O . PRO A 1 315 ? -16.719 23 23.562 1 97.94 315 PRO A O 1
ATOM 2541 N N . ASP A 1 316 ? -17.344 20.984 24.234 1 98 316 ASP A N 1
ATOM 2542 C CA . ASP A 1 316 ? -17.969 21.531 25.438 1 98 316 ASP A CA 1
ATOM 2543 C C . ASP A 1 316 ? -17.062 21.328 26.656 1 98 316 ASP A C 1
ATOM 2545 O O . ASP A 1 316 ? -17.5 21.469 27.797 1 98 316 ASP A O 1
ATOM 2549 N N . GLU A 1 317 ? -15.812 21.047 26.406 1 98.25 317 GLU A N 1
ATOM 2550 C CA . GLU A 1 317 ? -14.922 20.75 27.516 1 98.25 317 GLU A CA 1
ATOM 2551 C C . GLU A 1 317 ? -13.695 21.656 27.516 1 98.25 317 GLU A C 1
ATOM 2553 O O . GLU A 1 317 ? -12.734 21.422 28.25 1 98.25 317 GLU A O 1
ATOM 2558 N N . ILE A 1 318 ? -13.68 22.656 26.719 1 98.62 318 ILE A N 1
ATOM 2559 C CA . ILE A 1 318 ? -12.5 23.484 26.469 1 98.62 318 ILE A CA 1
ATOM 2560 C C . ILE A 1 318 ? -12.055 24.141 27.766 1 98.62 318 ILE A C 1
ATOM 2562 O O . ILE A 1 318 ? -10.867 24.141 28.094 1 98.62 318 ILE A O 1
ATOM 2566 N N . LYS A 1 319 ? -12.984 24.703 28.484 1 98.25 319 LYS A N 1
ATOM 2567 C CA . LYS A 1 319 ? -12.656 25.406 29.734 1 98.25 319 LYS A CA 1
ATOM 2568 C C . LYS A 1 319 ? -12.07 24.438 30.75 1 98.25 319 LYS A C 1
ATOM 2570 O O . LYS A 1 319 ? -11.094 24.766 31.438 1 98.25 319 LYS A O 1
ATOM 2575 N N . ASN A 1 320 ? -12.656 23.266 30.797 1 97.94 320 ASN A N 1
ATOM 2576 C CA . ASN A 1 320 ? -12.133 22.25 31.703 1 97.94 320 ASN A CA 1
ATOM 2577 C C . ASN A 1 320 ? -10.695 21.875 31.344 1 97.94 320 ASN A C 1
ATOM 2579 O O . ASN A 1 320 ? -9.859 21.703 32.25 1 97.94 320 ASN A O 1
ATOM 2583 N N . LYS A 1 321 ? -10.422 21.719 30.109 1 97.81 321 LYS A N 1
ATOM 2584 C CA . LYS A 1 321 ? -9.07 21.406 29.656 1 97.81 321 LYS A CA 1
ATOM 2585 C C . LYS A 1 321 ? -8.102 22.531 29.953 1 97.81 321 LYS A C 1
ATOM 2587 O O . LYS A 1 321 ? -6.941 22.297 30.297 1 97.81 321 LYS A O 1
ATOM 2592 N N . MET A 1 322 ? -8.57 23.75 29.797 1 97.12 322 MET A N 1
ATOM 2593 C CA . MET A 1 322 ? -7.727 24.891 30.109 1 97.12 322 MET A CA 1
ATOM 2594 C C . MET A 1 322 ? -7.367 24.906 31.594 1 97.12 322 MET A C 1
ATOM 2596 O O . MET A 1 322 ? -6.207 25.109 31.953 1 97.12 322 MET A O 1
ATOM 2600 N N . ASP A 1 323 ? -8.406 24.641 32.375 1 96.56 323 ASP A N 1
ATOM 2601 C CA . ASP A 1 323 ? -8.156 24.594 33.812 1 96.56 323 ASP A CA 1
ATOM 2602 C C . ASP A 1 323 ? -7.133 23.516 34.156 1 96.56 323 ASP A C 1
ATOM 2604 O O . ASP A 1 323 ? -6.277 23.719 35.031 1 96.56 323 ASP A O 1
ATOM 2608 N N . TYR A 1 324 ? -7.281 22.484 33.469 1 95.25 324 TYR A N 1
ATOM 2609 C CA . TYR A 1 324 ? -6.32 21.406 33.688 1 95.25 324 TYR A CA 1
ATOM 2610 C C . TYR A 1 324 ? -4.91 21.859 33.344 1 95.25 324 TYR A C 1
ATOM 2612 O O . TYR A 1 324 ? -3.969 21.625 34.094 1 95.25 324 TYR A O 1
ATOM 2620 N N . ILE A 1 325 ? -4.688 22.484 32.219 1 94.31 325 ILE A N 1
ATOM 2621 C CA . ILE A 1 325 ? -3.389 22.938 31.719 1 94.31 325 ILE A CA 1
ATOM 2622 C C . ILE A 1 325 ? -2.805 23.953 32.688 1 94.31 325 ILE A C 1
ATOM 2624 O O . ILE A 1 325 ? -1.606 23.938 33 1 94.31 325 ILE A O 1
ATOM 2628 N N . MET A 1 326 ? -3.684 24.797 33.219 1 93.62 326 MET A N 1
ATOM 2629 C CA . MET A 1 326 ? -3.232 25.875 34.094 1 93.62 326 MET A CA 1
ATOM 2630 C C . MET A 1 326 ? -2.803 25.328 35.438 1 93.62 326 MET A C 1
ATOM 2632 O O . MET A 1 326 ? -1.948 25.906 36.094 1 93.62 326 MET A O 1
ATOM 2636 N N . ASN A 1 327 ? -3.383 24.172 35.75 1 92.88 327 ASN A N 1
ATOM 2637 C CA . ASN A 1 327 ? -3.146 23.656 37.094 1 92.88 327 ASN A CA 1
ATOM 2638 C C . ASN A 1 327 ? -2.146 22.516 37.062 1 92.88 327 ASN A C 1
ATOM 2640 O O . ASN A 1 327 ? -1.779 21.984 38.125 1 92.88 327 ASN A O 1
ATOM 2644 N N . ASN A 1 328 ? -1.757 22.109 35.938 1 91.12 328 ASN A N 1
ATOM 2645 C CA . ASN A 1 328 ? -0.858 20.953 35.812 1 91.12 328 ASN A CA 1
ATOM 2646 C C . ASN A 1 328 ? 0.322 21.25 34.906 1 91.12 328 ASN A C 1
ATOM 2648 O O . ASN A 1 328 ? 0.139 21.766 33.781 1 91.12 328 ASN A O 1
ATOM 2652 N N . GLU A 1 329 ? 1.44 20.922 35.469 1 86.25 329 GLU A N 1
ATOM 2653 C CA . GLU A 1 329 ? 2.629 21.016 34.625 1 86.25 329 GLU A CA 1
ATOM 2654 C C . GLU A 1 329 ? 2.732 19.828 33.656 1 86.25 329 GLU A C 1
ATOM 2656 O O . GLU A 1 329 ? 2.08 18.812 33.875 1 86.25 329 GLU A O 1
ATOM 2661 N N . ILE A 1 330 ? 3.5 20.094 32.594 1 85.44 330 ILE A N 1
ATOM 2662 C CA . ILE A 1 330 ? 3.748 19 31.641 1 85.44 330 ILE A CA 1
ATOM 2663 C C . ILE A 1 330 ? 4.559 17.906 32.344 1 85.44 330 ILE A C 1
ATOM 2665 O O . ILE A 1 330 ? 5.582 18.188 32.969 1 85.44 330 ILE A O 1
ATOM 2669 N N . SER A 1 331 ? 3.922 16.719 32.344 1 72.44 331 SER A N 1
ATOM 2670 C CA . SER A 1 331 ? 4.543 15.609 33.031 1 72.44 331 SER A CA 1
ATOM 2671 C C . SER A 1 331 ? 5.648 14.969 32.188 1 72.44 331 SER A C 1
ATOM 2673 O O . SER A 1 331 ? 6.559 14.344 32.75 1 72.44 331 SER A O 1
ATOM 2675 N N . SER A 1 332 ? 5.605 15.18 30.953 1 71 332 SER A N 1
ATOM 2676 C CA . SER A 1 332 ? 6.523 14.445 30.078 1 71 332 SER A CA 1
ATOM 2677 C C . SER A 1 332 ? 7.875 15.148 30 1 71 332 SER A C 1
ATOM 2679 O O . SER A 1 332 ? 7.941 16.375 29.969 1 71 332 SER A O 1
ATOM 2681 N N . ASN A 1 333 ? 8.883 14.398 30.25 1 73.38 333 ASN A N 1
ATOM 2682 C CA . ASN A 1 333 ? 10.258 14.883 30.094 1 73.38 333 ASN A CA 1
ATOM 2683 C C . ASN A 1 333 ? 10.773 14.688 28.672 1 73.38 333 ASN A C 1
ATOM 2685 O O . ASN A 1 333 ? 11.961 14.852 28.406 1 73.38 333 ASN A O 1
ATOM 2689 N N . VAL A 1 334 ? 9.805 14.484 27.875 1 77.69 334 VAL A N 1
ATOM 2690 C CA . VAL A 1 334 ? 10.25 14.219 26.5 1 77.69 334 VAL A CA 1
ATOM 2691 C C . VAL A 1 334 ? 10.648 15.523 25.828 1 77.69 334 VAL A C 1
ATOM 2693 O O . VAL A 1 334 ? 9.844 16.453 25.734 1 77.69 334 VAL A O 1
ATOM 2696 N N . GLU A 1 335 ? 11.945 15.562 25.516 1 79.56 335 GLU A N 1
ATOM 2697 C CA . GLU A 1 335 ? 12.461 16.719 24.797 1 79.56 335 GLU A CA 1
ATOM 2698 C C . GLU A 1 335 ? 12.688 16.406 23.328 1 79.56 335 GLU A C 1
ATOM 2700 O O . GLU A 1 335 ? 12.766 15.242 22.938 1 79.56 335 GLU A O 1
ATOM 2705 N N . ASN A 1 336 ? 12.617 17.406 22.5 1 89.25 336 ASN A N 1
ATOM 2706 C CA . ASN A 1 336 ? 12.977 17.328 21.078 1 89.25 336 ASN A CA 1
ATOM 2707 C C . ASN A 1 336 ? 12.086 16.344 20.328 1 89.25 336 ASN A C 1
ATOM 2709 O O . ASN A 1 336 ? 12.586 15.461 19.625 1 89.25 336 ASN A O 1
ATOM 2713 N N . ILE A 1 337 ? 10.812 16.453 20.594 1 93.69 337 ILE A N 1
ATOM 2714 C CA . ILE A 1 337 ? 9.828 15.562 20 1 93.69 337 ILE A CA 1
ATOM 2715 C C . ILE A 1 337 ? 9.984 15.547 18.484 1 93.69 337 ILE A C 1
ATOM 2717 O O . ILE A 1 337 ? 9.891 14.492 17.844 1 93.69 337 ILE A O 1
ATOM 2721 N N . TYR A 1 338 ? 10.328 16.672 17.906 1 95.38 338 TYR A N 1
ATOM 2722 C CA . TYR A 1 338 ? 10.406 16.781 16.453 1 95.38 338 TYR A CA 1
ATOM 2723 C C . TYR A 1 338 ? 11.836 17.047 16 1 95.38 338 TYR A C 1
ATOM 2725 O O . TYR A 1 338 ? 12.062 17.547 14.898 1 95.38 338 TYR A O 1
ATOM 2733 N N . GLY A 1 339 ? 12.82 16.719 16.891 1 94.06 339 GLY A N 1
ATOM 2734 C CA . GLY A 1 339 ? 14.227 16.797 16.531 1 94.06 339 GLY A CA 1
ATOM 2735 C C . GLY A 1 339 ? 14.859 18.141 16.875 1 94.06 339 GLY A C 1
ATOM 2736 O O . GLY A 1 339 ? 14.312 18.906 17.672 1 94.06 339 GLY A O 1
ATOM 2737 N N . ASP A 1 340 ? 16.062 18.375 16.312 1 92.31 340 ASP A N 1
ATOM 2738 C CA . ASP A 1 340 ? 16.875 19.516 16.688 1 92.31 340 ASP A CA 1
ATOM 2739 C C . ASP A 1 340 ? 16.859 20.594 15.609 1 92.31 340 ASP A C 1
ATOM 2741 O O . ASP A 1 340 ? 17.672 21.516 15.625 1 92.31 340 ASP A O 1
ATOM 2745 N N . GLY A 1 341 ? 16.062 20.438 14.695 1 92.31 341 GLY A N 1
ATOM 2746 C CA . GLY A 1 341 ? 15.914 21.453 13.672 1 92.31 341 GLY A CA 1
ATOM 2747 C C . GLY A 1 341 ? 16.891 21.297 12.516 1 92.31 341 GLY A C 1
ATOM 2748 O O . GLY A 1 341 ? 17.219 22.281 11.844 1 92.31 341 GLY A O 1
ATOM 2749 N N . LYS A 1 342 ? 17.391 20.047 12.328 1 93.62 342 LYS A N 1
ATOM 2750 C CA . LYS A 1 342 ? 18.328 19.797 11.227 1 93.62 342 LYS A CA 1
ATOM 2751 C C . LYS A 1 342 ? 17.953 18.531 10.469 1 93.62 342 LYS A C 1
ATOM 2753 O O . LYS A 1 342 ? 18.797 17.688 10.203 1 93.62 342 LYS A O 1
ATOM 2758 N N . PRO A 1 343 ? 16.688 18.359 10.234 1 93.62 343 PRO A N 1
ATOM 2759 C CA . PRO A 1 343 ? 16.297 17.156 9.516 1 93.62 343 PRO A CA 1
ATOM 2760 C C . PRO A 1 343 ? 16.859 17.094 8.102 1 93.62 343 PRO A C 1
ATOM 2762 O O . PRO A 1 343 ? 17.234 16.016 7.621 1 93.62 343 PRO A O 1
ATOM 2765 N N . GLY A 1 344 ? 16.906 18.234 7.434 1 92.62 344 GLY A N 1
ATOM 2766 C CA . GLY A 1 344 ? 17.453 18.281 6.082 1 92.62 344 GLY A CA 1
ATOM 2767 C C . GLY A 1 344 ? 18.859 17.75 5.992 1 92.62 344 GLY A C 1
ATOM 2768 O O . GLY A 1 344 ? 19.188 16.969 5.098 1 92.62 344 GLY A O 1
ATOM 2769 N N . GLU A 1 345 ? 19.688 18.203 6.902 1 93.69 345 GLU A N 1
ATOM 2770 C CA . GLU A 1 345 ? 21.078 17.734 6.945 1 93.69 345 GLU A CA 1
ATOM 2771 C C . GLU A 1 345 ? 21.156 16.219 7.156 1 93.69 345 GLU A C 1
ATOM 2773 O O . GLU A 1 345 ? 21.938 15.539 6.504 1 93.69 345 GLU A O 1
ATOM 2778 N N . LYS A 1 346 ? 20.344 15.734 8.055 1 95.5 346 LYS A N 1
ATOM 2779 C CA . LYS A 1 346 ? 20.328 14.305 8.367 1 95.5 346 LYS A CA 1
ATOM 2780 C C . LYS A 1 346 ? 19.875 13.484 7.168 1 95.5 346 LYS A C 1
ATOM 2782 O O . LYS A 1 346 ? 20.469 12.445 6.855 1 95.5 346 LYS A O 1
ATOM 2787 N N . ILE A 1 347 ? 18.844 13.922 6.504 1 95.75 347 ILE A N 1
ATOM 2788 C CA . ILE A 1 347 ? 18.281 13.227 5.348 1 95.75 347 ILE A CA 1
ATOM 2789 C C . ILE A 1 347 ? 19.344 13.141 4.242 1 95.75 347 ILE A C 1
ATOM 2791 O O . ILE A 1 347 ? 19.578 12.062 3.689 1 95.75 347 ILE A O 1
ATOM 2795 N N . VAL A 1 348 ? 20.016 14.242 3.969 1 94.25 348 VAL A N 1
ATOM 2796 C CA . VAL A 1 348 ? 21 14.289 2.891 1 94.25 348 VAL A CA 1
ATOM 2797 C C . VAL A 1 348 ? 22.172 13.367 3.221 1 94.25 348 VAL A C 1
ATOM 2799 O O . VAL A 1 348 ? 22.703 12.688 2.338 1 94.25 348 VAL A O 1
ATOM 2802 N N . LYS A 1 349 ? 22.562 13.352 4.473 1 94.19 349 LYS A N 1
ATOM 2803 C CA . LYS A 1 349 ? 23.641 12.469 4.91 1 94.19 349 LYS A CA 1
ATOM 2804 C C . LYS A 1 349 ? 23.266 11 4.691 1 94.19 349 LYS A C 1
ATOM 2806 O O . LYS A 1 349 ? 24.094 10.211 4.238 1 94.19 349 LYS A O 1
ATOM 2811 N N . LEU A 1 350 ? 22.062 10.633 4.973 1 94.56 350 LEU A N 1
ATOM 2812 C CA . LEU A 1 350 ? 21.578 9.258 4.863 1 94.56 350 LEU A CA 1
ATOM 2813 C C . LEU A 1 350 ? 21.438 8.844 3.404 1 94.56 350 LEU A C 1
ATOM 2815 O O . LEU A 1 350 ? 21.625 7.68 3.062 1 94.56 350 LEU A O 1
ATOM 2819 N N . LEU A 1 351 ? 21.062 9.766 2.492 1 93.19 351 LEU A N 1
ATOM 2820 C CA . LEU A 1 351 ? 20.859 9.469 1.077 1 93.19 351 LEU A CA 1
ATOM 2821 C C . LEU A 1 351 ? 22.203 9.359 0.348 1 93.19 351 LEU A C 1
ATOM 2823 O O . LEU A 1 351 ? 22.297 8.711 -0.698 1 93.19 351 LEU A O 1
ATOM 2827 N N . SER A 1 352 ? 23.25 10.148 0.698 1 81.44 352 SER A N 1
ATOM 2828 C CA . SER A 1 352 ? 24.547 10.219 0.033 1 81.44 352 SER A CA 1
ATOM 2829 C C . SER A 1 352 ? 25.438 9.047 0.43 1 81.44 352 SER A C 1
ATOM 2831 O O . SER A 1 352 ? 26.578 8.938 -0.029 1 81.44 352 SER A O 1
ATOM 2833 N N . ILE A 1 353 ? 24.984 8.156 1.206 1 59.94 353 ILE A N 1
ATOM 2834 C CA . ILE A 1 353 ? 25.844 7.039 1.6 1 59.94 353 ILE A CA 1
ATOM 2835 C C . ILE A 1 353 ? 25.734 5.918 0.569 1 59.94 353 ILE A C 1
ATOM 2837 O O . ILE A 1 353 ? 24.656 5.672 0.021 1 59.94 353 ILE A O 1
ATOM 2841 N N . MET B 1 1 ? -27.391 -7.164 -1.811 1 88.81 1 MET B N 1
ATOM 2842 C CA . MET B 1 1 ? -26 -6.766 -1.863 1 88.81 1 MET B CA 1
ATOM 2843 C C . MET B 1 1 ? -25.5 -6.695 -3.305 1 88.81 1 MET B C 1
ATOM 2845 O O . MET B 1 1 ? -25.781 -7.59 -4.105 1 88.81 1 MET B O 1
ATOM 2849 N N . LYS B 1 2 ? -25.016 -5.586 -3.689 1 94.56 2 LYS B N 1
ATOM 2850 C CA . LYS B 1 2 ? -24.422 -5.395 -5.008 1 94.56 2 LYS B CA 1
ATOM 2851 C C . LYS B 1 2 ? -22.906 -5.391 -4.926 1 94.56 2 LYS B C 1
ATOM 2853 O O . LYS B 1 2 ? -22.312 -4.59 -4.191 1 94.56 2 LYS B O 1
ATOM 2858 N N . LEU B 1 3 ? -22.297 -6.363 -5.672 1 96.5 3 LEU B N 1
ATOM 2859 C CA . LEU B 1 3 ? -20.844 -6.457 -5.613 1 96.5 3 LEU B CA 1
ATOM 2860 C C . LEU B 1 3 ? -20.219 -6.312 -7 1 96.5 3 LEU B C 1
ATOM 2862 O O . LEU B 1 3 ? -20.844 -6.672 -8 1 96.5 3 LEU B O 1
ATOM 2866 N N . ILE B 1 4 ? -19.031 -5.734 -7.098 1 98.19 4 ILE B N 1
ATOM 2867 C CA . ILE B 1 4 ? -18.25 -5.68 -8.328 1 98.19 4 ILE B CA 1
ATOM 2868 C C . ILE B 1 4 ? -17.031 -6.582 -8.203 1 98.19 4 ILE B C 1
ATOM 2870 O O . ILE B 1 4 ? -16.297 -6.512 -7.215 1 98.19 4 ILE B O 1
ATOM 2874 N N . SER B 1 5 ? -16.891 -7.48 -9.148 1 98.25 5 SER B N 1
ATOM 2875 C CA . SER B 1 5 ? -15.648 -8.203 -9.32 1 98.25 5 SER B CA 1
ATOM 2876 C C . SER B 1 5 ? -14.781 -7.574 -10.406 1 98.25 5 SER B C 1
ATOM 2878 O O . SER B 1 5 ? -15.258 -7.355 -11.531 1 98.25 5 SER B O 1
ATOM 2880 N N . LEU B 1 6 ? -13.609 -7.238 -10.031 1 98.25 6 LEU B N 1
ATOM 2881 C CA . LEU B 1 6 ? -12.664 -6.68 -10.992 1 98.25 6 LEU B CA 1
ATOM 2882 C C . LEU B 1 6 ? -11.57 -7.691 -11.336 1 98.25 6 LEU B C 1
ATOM 2884 O O . LEU B 1 6 ? -10.836 -8.133 -10.453 1 98.25 6 LEU B O 1
ATOM 2888 N N . ILE B 1 7 ? -11.5 -8.055 -12.656 1 95.81 7 ILE B N 1
ATOM 2889 C CA . ILE B 1 7 ? -10.523 -9.039 -13.109 1 95.81 7 ILE B CA 1
ATOM 2890 C C . ILE B 1 7 ? -9.766 -8.492 -14.32 1 95.81 7 ILE B C 1
ATOM 2892 O O . ILE B 1 7 ? -10.219 -7.551 -14.969 1 95.81 7 ILE B O 1
ATOM 2896 N N . GLY B 1 8 ? -8.578 -9.062 -14.578 1 91.44 8 GLY B N 1
ATOM 2897 C CA . GLY B 1 8 ? -7.797 -8.57 -15.695 1 91.44 8 GLY B CA 1
ATOM 2898 C C . GLY B 1 8 ? -6.977 -9.648 -16.375 1 91.44 8 GLY B C 1
ATOM 2899 O O . GLY B 1 8 ? -6.582 -9.508 -17.531 1 91.44 8 GLY B O 1
ATOM 2900 N N . ALA B 1 9 ? -6.664 -10.75 -15.641 1 87.5 9 ALA B N 1
ATOM 2901 C CA . ALA B 1 9 ? -5.816 -11.82 -16.156 1 87.5 9 ALA B CA 1
ATOM 2902 C C . ALA B 1 9 ? -6.527 -13.164 -16.094 1 87.5 9 ALA B C 1
ATOM 2904 O O . ALA B 1 9 ? -7.5 -13.32 -15.352 1 87.5 9 ALA B O 1
ATOM 2905 N N . ARG B 1 10 ? -6.066 -14.078 -16.75 1 84.38 10 ARG B N 1
ATOM 2906 C CA . ARG B 1 10 ? -6.668 -15.398 -16.875 1 84.38 10 ARG B CA 1
ATOM 2907 C C . ARG B 1 10 ? -6.855 -16.047 -15.5 1 84.38 10 ARG B C 1
ATOM 2909 O O . ARG B 1 10 ? -7.945 -16.531 -15.188 1 84.38 10 ARG B O 1
ATOM 2916 N N . PRO B 1 11 ? -5.793 -16.062 -14.672 1 85.69 11 PRO B N 1
ATOM 2917 C CA . PRO B 1 11 ? -6.012 -16.703 -13.367 1 85.69 11 PRO B CA 1
ATOM 2918 C C . PRO B 1 11 ? -7.133 -16.031 -12.57 1 85.69 11 PRO B C 1
A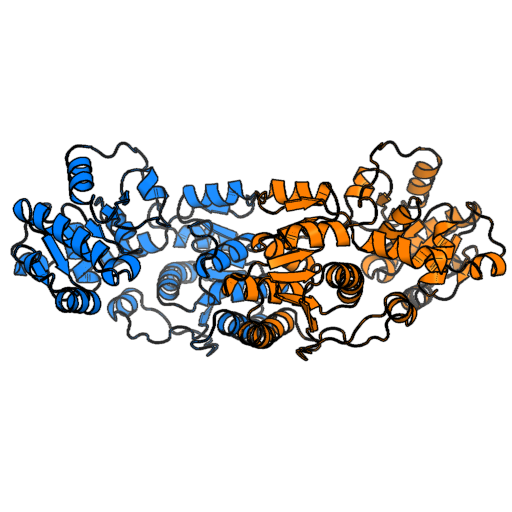TOM 2920 O O . PRO B 1 11 ? -7.84 -16.719 -11.82 1 85.69 11 PRO B O 1
ATOM 2923 N N . GLN B 1 12 ? -7.301 -14.789 -12.797 1 92.44 12 GLN B N 1
ATOM 2924 C CA . GLN B 1 12 ? -8.344 -14.062 -12.086 1 92.44 12 GLN B CA 1
ATOM 2925 C C . GLN B 1 12 ? -9.727 -14.438 -12.609 1 92.44 12 GLN B C 1
ATOM 2927 O O . GLN B 1 12 ? -10.68 -14.555 -11.836 1 92.44 12 GLN B O 1
ATOM 2932 N N . ILE B 1 13 ? -9.805 -14.578 -13.906 1 90 13 ILE B N 1
ATOM 2933 C CA . ILE B 1 13 ? -11.07 -14.977 -14.523 1 90 13 ILE B CA 1
ATOM 2934 C C . ILE B 1 13 ? -11.508 -16.328 -13.977 1 90 13 ILE B C 1
ATOM 2936 O O . ILE B 1 13 ? -12.68 -16.531 -13.648 1 90 13 ILE B O 1
ATOM 2940 N N . ILE B 1 14 ? -10.586 -17.188 -13.852 1 87.88 14 ILE B N 1
ATOM 2941 C CA . ILE B 1 14 ? -10.859 -18.531 -13.367 1 87.88 14 ILE B CA 1
ATOM 2942 C C . ILE B 1 14 ? -11.336 -18.484 -11.922 1 87.88 14 ILE B C 1
ATOM 2944 O O . ILE B 1 14 ? -12.336 -19.109 -11.57 1 87.88 14 ILE B O 1
ATOM 2948 N N . LYS B 1 15 ? -10.648 -17.719 -11.125 1 93.31 15 LYS B N 1
ATOM 2949 C CA . LYS B 1 15 ? -11.023 -17.594 -9.719 1 93.31 15 LYS B CA 1
ATOM 2950 C C . LYS B 1 15 ? -12.422 -16.984 -9.578 1 93.31 15 LYS B C 1
ATOM 2952 O O . LYS B 1 15 ? -13.227 -17.469 -8.773 1 93.31 15 LYS B O 1
ATOM 2957 N N . GLU B 1 16 ? -12.609 -15.992 -10.359 1 94.38 16 GLU B N 1
ATOM 2958 C CA . GLU B 1 16 ? -13.914 -15.336 -10.336 1 94.38 16 GLU B CA 1
ATOM 2959 C C . GLU B 1 16 ? -15.031 -16.297 -10.734 1 94.38 16 GLU B C 1
ATOM 2961 O O . GLU B 1 16 ? -16.094 -16.312 -10.125 1 94.38 16 GLU B O 1
ATOM 2966 N N . ALA B 1 17 ? -14.789 -17.109 -11.742 1 92.25 17 ALA B N 1
ATOM 2967 C CA . ALA B 1 17 ? -15.797 -18.047 -12.234 1 92.25 17 ALA B CA 1
ATOM 2968 C C . ALA B 1 17 ? -16.219 -19.016 -11.141 1 92.25 17 ALA B C 1
ATOM 2970 O O . ALA B 1 17 ? -17.391 -19.375 -11.039 1 92.25 17 ALA B O 1
ATOM 2971 N N . ILE B 1 18 ? -15.289 -19.406 -10.391 1 91.94 18 ILE B N 1
ATOM 2972 C CA . ILE B 1 18 ? -15.562 -20.344 -9.305 1 91.94 18 ILE B CA 1
ATOM 2973 C C . ILE B 1 18 ? -16.422 -19.656 -8.242 1 91.94 18 ILE B C 1
ATOM 2975 O O . ILE B 1 18 ? -17.406 -20.219 -7.77 1 91.94 18 ILE B O 1
ATOM 2979 N N . ILE B 1 19 ? -16.109 -18.469 -7.883 1 94.19 19 ILE B N 1
ATOM 2980 C CA . ILE B 1 19 ? -16.797 -17.75 -6.82 1 94.19 19 ILE B CA 1
ATOM 2981 C C . ILE B 1 19 ? -18.188 -17.297 -7.316 1 94.19 19 ILE B C 1
ATOM 2983 O O . ILE B 1 19 ? -19.156 -17.297 -6.551 1 94.19 19 ILE B O 1
ATOM 2987 N N . ASN B 1 20 ? -18.25 -16.953 -8.617 1 93.38 20 ASN B N 1
ATOM 2988 C CA . ASN B 1 20 ? -19.5 -16.484 -9.211 1 93.38 20 ASN B CA 1
ATOM 2989 C C . ASN B 1 20 ? -20.609 -17.5 -9.039 1 93.38 20 ASN B C 1
ATOM 2991 O O . ASN B 1 20 ? -21.766 -17.125 -8.805 1 93.38 20 ASN B O 1
ATOM 2995 N N . LYS B 1 21 ? -20.297 -18.766 -9.156 1 91.5 21 LYS B N 1
ATOM 2996 C CA . LYS B 1 21 ? -21.297 -19.812 -8.992 1 91.5 21 LYS B CA 1
ATOM 2997 C C . LYS B 1 21 ? -21.906 -19.781 -7.594 1 91.5 21 LYS B C 1
ATOM 2999 O O . LYS B 1 21 ? -23.109 -20.031 -7.43 1 91.5 21 LYS B O 1
ATOM 3004 N N . GLU B 1 22 ? -21.078 -19.484 -6.633 1 92.44 22 GLU B N 1
ATOM 3005 C CA . GLU B 1 22 ? -21.578 -19.359 -5.266 1 92.44 22 GLU B CA 1
ATOM 3006 C C . GLU B 1 22 ? -22.422 -18.109 -5.086 1 92.44 22 GLU B C 1
ATOM 3008 O O . GLU B 1 22 ? -23.375 -18.109 -4.309 1 92.44 22 GLU B O 1
ATOM 3013 N N . PHE B 1 23 ? -22.078 -16.984 -5.785 1 93.81 23 PHE B N 1
ATOM 3014 C CA . PHE B 1 23 ? -22.906 -15.781 -5.758 1 93.81 23 PHE B CA 1
ATOM 3015 C C . PHE B 1 23 ? -24.312 -16.078 -6.273 1 93.81 23 PHE B C 1
ATOM 3017 O O . PHE B 1 23 ? -25.297 -15.656 -5.668 1 93.81 23 PHE B O 1
ATOM 3024 N N . GLU B 1 24 ? -24.344 -16.797 -7.336 1 91.44 24 GLU B N 1
ATOM 3025 C CA . GLU B 1 24 ? -25.609 -17.141 -7.957 1 91.44 24 GLU B CA 1
ATOM 3026 C C . GLU B 1 24 ? -26.484 -17.953 -7.012 1 91.44 24 GLU B C 1
ATOM 3028 O O . GLU B 1 24 ? -27.688 -17.688 -6.883 1 91.44 24 GLU B O 1
ATOM 3033 N N . LYS B 1 25 ? -25.891 -18.891 -6.355 1 91.12 25 LYS B N 1
ATOM 3034 C CA . LYS B 1 25 ? -26.609 -19.75 -5.422 1 91.12 25 LYS B CA 1
ATOM 3035 C C . LYS B 1 25 ? -27.234 -18.938 -4.293 1 91.12 25 LYS B C 1
ATOM 3037 O O . LYS B 1 25 ? -28.297 -19.281 -3.787 1 91.12 25 LYS B O 1
ATOM 3042 N N . LYS B 1 26 ? -26.562 -17.859 -3.932 1 91.19 26 LYS B N 1
ATOM 3043 C CA . LYS B 1 26 ? -27 -17.078 -2.777 1 91.19 26 LYS B CA 1
ATOM 3044 C C . LYS B 1 26 ? -27.812 -15.859 -3.211 1 91.19 26 LYS B C 1
ATOM 3046 O O . LYS B 1 26 ? -28.25 -15.07 -2.375 1 91.19 26 LYS B O 1
ATOM 3051 N N . GLY B 1 27 ? -27.938 -15.594 -4.469 1 90.12 27 GLY B N 1
ATOM 3052 C CA . GLY B 1 27 ? -28.719 -14.484 -4.988 1 90.12 27 GLY B CA 1
ATOM 3053 C C . GLY B 1 27 ? -28.016 -13.148 -4.887 1 90.12 27 GLY B C 1
ATOM 3054 O O . GLY B 1 27 ? -28.656 -12.102 -4.793 1 90.12 27 GLY B O 1
ATOM 3055 N N . ILE B 1 28 ? -26.719 -13.188 -4.855 1 91.81 28 ILE B N 1
ATOM 3056 C CA . ILE B 1 28 ? -25.922 -11.969 -4.809 1 91.81 28 ILE B CA 1
ATOM 3057 C C . ILE B 1 28 ? -25.703 -11.438 -6.223 1 91.81 28 ILE B C 1
ATOM 3059 O O . ILE B 1 28 ? -25.297 -12.18 -7.117 1 91.81 28 ILE B O 1
ATOM 3063 N N . LYS B 1 29 ? -26.031 -10.195 -6.414 1 93.12 29 LYS B N 1
ATOM 3064 C CA . LYS B 1 29 ? -25.844 -9.578 -7.723 1 93.12 29 LYS B CA 1
ATOM 3065 C C . LYS B 1 29 ? -24.375 -9.188 -7.934 1 93.12 29 LYS B C 1
ATOM 3067 O O . LYS B 1 29 ? -23.812 -8.422 -7.156 1 93.12 29 LYS B O 1
ATOM 3072 N N . GLU B 1 30 ? -23.812 -9.758 -8.93 1 96.12 30 GLU B N 1
ATOM 3073 C CA . GLU B 1 30 ? -22.422 -9.469 -9.266 1 96.12 30 GLU B CA 1
ATOM 3074 C C . GLU B 1 30 ? -22.328 -8.695 -10.578 1 96.12 30 GLU B C 1
ATOM 3076 O O . GLU B 1 30 ? -22.938 -9.078 -11.578 1 96.12 30 GLU B O 1
ATOM 3081 N N . ILE B 1 31 ? -21.609 -7.598 -10.547 1 97.81 31 ILE B N 1
ATOM 3082 C CA . ILE B 1 31 ? -21.172 -6.9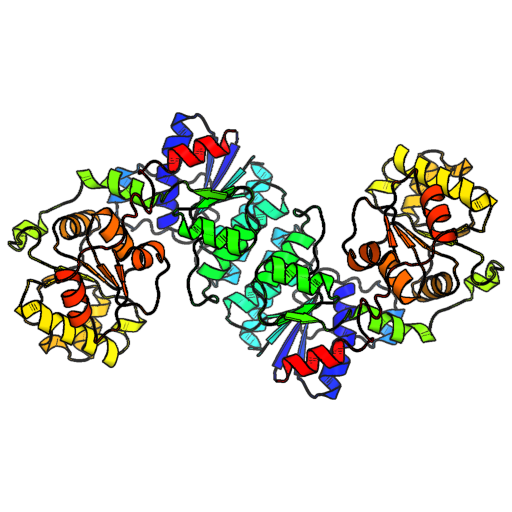02 -11.75 1 97.81 31 ILE B CA 1
ATOM 3083 C C . ILE B 1 31 ? -19.719 -7.266 -12.062 1 97.81 31 ILE B C 1
ATOM 3085 O O . ILE B 1 31 ? -18.828 -7.027 -11.242 1 97.81 31 ILE B O 1
ATOM 3089 N N . LEU B 1 32 ? -19.531 -7.879 -13.18 1 97.31 32 LEU B N 1
ATOM 3090 C CA . LEU B 1 32 ? -18.203 -8.312 -13.57 1 97.31 32 LEU B CA 1
ATOM 3091 C C . LEU B 1 32 ? -17.531 -7.273 -14.461 1 97.31 32 LEU B C 1
ATOM 3093 O O . LEU B 1 32 ? -18.062 -6.91 -15.508 1 97.31 32 LEU B O 1
ATOM 3097 N N . VAL B 1 33 ? -16.391 -6.781 -13.984 1 97.75 33 VAL B N 1
ATOM 3098 C CA . VAL B 1 33 ? -15.625 -5.785 -14.727 1 97.75 33 VAL B CA 1
ATOM 3099 C C . VAL B 1 33 ? -14.273 -6.371 -15.133 1 97.75 33 VAL B C 1
ATOM 3101 O O . VAL B 1 33 ? -13.547 -6.906 -14.289 1 97.75 33 VAL B O 1
ATOM 3104 N N . HIS B 1 34 ? -14 -6.316 -16.375 1 95.31 34 HIS B N 1
ATOM 3105 C CA . HIS B 1 34 ? -12.703 -6.727 -16.891 1 95.31 34 HIS B CA 1
ATOM 3106 C C . HIS B 1 34 ? -11.844 -5.516 -17.25 1 95.31 34 HIS B C 1
ATOM 3108 O O . HIS B 1 34 ? -12.297 -4.621 -17.969 1 95.31 34 HIS B O 1
ATOM 3114 N N . SER B 1 35 ? -10.625 -5.492 -16.75 1 94.06 35 SER B N 1
ATOM 3115 C CA . SER B 1 35 ? -9.789 -4.324 -17 1 94.06 35 SER B CA 1
ATOM 3116 C C . SER B 1 35 ? -9.383 -4.238 -18.469 1 94.06 35 SER B C 1
ATOM 3118 O O . SER B 1 35 ? -9.133 -3.146 -18.984 1 94.06 35 SER B O 1
ATOM 3120 N N . GLY B 1 36 ? -9.383 -5.402 -19.203 1 86.88 36 GLY B N 1
ATOM 3121 C CA . GLY B 1 36 ? -8.945 -5.461 -20.594 1 86.88 36 GLY B CA 1
ATOM 3122 C C . GLY B 1 36 ? -7.453 -5.715 -20.734 1 86.88 36 GLY B C 1
ATOM 3123 O O . GLY B 1 36 ? -6.902 -5.598 -21.828 1 86.88 36 GLY B O 1
ATOM 3124 N N . GLN B 1 37 ? -6.738 -6.016 -19.703 1 72.69 37 GLN B N 1
ATOM 3125 C CA . GLN B 1 37 ? -5.297 -6.258 -19.734 1 72.69 37 GLN B CA 1
ATOM 3126 C C . GLN B 1 37 ? -4.953 -7.453 -20.609 1 72.69 37 GLN B C 1
ATOM 3128 O O . GLN B 1 37 ? -4.062 -7.375 -21.453 1 72.69 37 GLN B O 1
ATOM 3133 N N . HIS B 1 38 ? -5.496 -8.688 -20.375 1 64.81 38 HIS B N 1
ATOM 3134 C CA . HIS B 1 38 ? -5.227 -9.883 -21.172 1 64.81 38 HIS B CA 1
ATOM 3135 C C . HIS B 1 38 ? -6.504 -10.43 -21.797 1 64.81 38 HIS B C 1
ATOM 3137 O O . HIS B 1 38 ? -7.406 -10.875 -21.094 1 64.81 38 HIS B O 1
ATOM 3143 N N . TYR B 1 39 ? -6.859 -9.906 -22.969 1 53.72 39 TYR B N 1
ATOM 3144 C CA . TYR B 1 39 ? -8.141 -10.305 -23.531 1 53.72 39 TYR B CA 1
ATOM 3145 C C . TYR B 1 39 ? -8.016 -11.609 -24.328 1 53.72 39 TYR B C 1
ATOM 3147 O O . TYR B 1 39 ? -9.008 -12.156 -24.797 1 53.72 39 TYR B O 1
ATOM 3155 N N . ASP B 1 40 ? -6.711 -11.992 -24.531 1 50.94 40 ASP B N 1
ATOM 3156 C CA . ASP B 1 40 ? -6.668 -13.164 -25.406 1 50.94 40 ASP B CA 1
ATOM 3157 C C . ASP B 1 40 ? -7.137 -14.414 -24.656 1 50.94 40 ASP B C 1
ATOM 3159 O O . ASP B 1 40 ? -6.414 -14.945 -23.812 1 50.94 40 ASP B O 1
ATOM 3163 N N . PHE B 1 41 ? -8.391 -14.438 -24.75 1 49.81 41 PHE B N 1
ATOM 3164 C CA . PHE B 1 41 ? -8.984 -15.672 -24.25 1 49.81 41 PHE B CA 1
ATOM 3165 C C . PHE B 1 41 ? -8.391 -16.875 -24.969 1 49.81 41 PHE B C 1
ATOM 3167 O O . PHE B 1 41 ? -9.094 -17.859 -25.219 1 49.81 41 PHE B O 1
ATOM 3174 N N . ASN B 1 42 ? -7.258 -16.625 -25.594 1 46.38 42 ASN B N 1
ATOM 3175 C CA . ASN B 1 42 ? -6.766 -17.844 -26.234 1 46.38 42 ASN B CA 1
ATOM 3176 C C . ASN B 1 42 ? -6.562 -18.969 -25.219 1 46.38 42 ASN B C 1
ATOM 3178 O O . ASN B 1 42 ? -6.082 -20.047 -25.562 1 46.38 42 ASN B O 1
ATOM 3182 N N . MET B 1 43 ? -6.699 -18.531 -23.969 1 51.72 43 MET B N 1
ATOM 3183 C CA . MET B 1 43 ? -6.559 -19.609 -23 1 51.72 43 MET B CA 1
ATOM 3184 C C . MET B 1 43 ? -7.512 -20.75 -23.328 1 51.72 43 MET B C 1
ATOM 3186 O O . MET B 1 43 ? -8.516 -20.562 -24.016 1 51.72 43 MET B O 1
ATOM 3190 N N . SER B 1 44 ? -7.066 -21.875 -22.688 1 55.53 44 SER B N 1
ATOM 3191 C CA . SER B 1 44 ? -7.555 -23.219 -23.016 1 55.53 44 SER B CA 1
ATOM 3192 C C . SER B 1 44 ? -9.078 -23.281 -22.922 1 55.53 44 SER B C 1
ATOM 3194 O O . SER B 1 44 ? -9.656 -22.938 -21.891 1 55.53 44 SER B O 1
ATOM 3196 N N . ASP B 1 45 ? -9.742 -23.297 -23.984 1 63.44 45 ASP B N 1
ATOM 3197 C CA . ASP B 1 45 ? -11.125 -23.625 -24.344 1 63.44 45 ASP B CA 1
ATOM 3198 C C . ASP B 1 45 ? -11.758 -24.531 -23.281 1 63.44 45 ASP B C 1
ATOM 3200 O O . ASP B 1 45 ? -12.93 -24.359 -22.938 1 63.44 45 ASP B O 1
ATOM 3204 N N . VAL B 1 46 ? -10.797 -25.109 -22.5 1 76.75 46 VAL B N 1
ATOM 3205 C CA . VAL B 1 46 ? -11.383 -26.141 -21.641 1 76.75 46 VAL B CA 1
ATOM 3206 C C . VAL B 1 46 ? -11.891 -25.484 -20.344 1 76.75 46 VAL B C 1
ATOM 3208 O O . VAL B 1 46 ? -12.938 -25.891 -19.812 1 76.75 46 VAL B O 1
ATOM 3211 N N . PHE B 1 47 ? -11.18 -24.438 -19.859 1 79.69 47 PHE B N 1
ATOM 3212 C CA . PHE B 1 47 ? -11.625 -23.766 -18.641 1 79.69 47 PHE B CA 1
ATOM 3213 C C . PHE B 1 47 ? -12.945 -23.031 -18.875 1 79.69 47 PHE B C 1
ATOM 3215 O O . PHE B 1 47 ? -13.844 -23.078 -18.031 1 79.69 47 PHE B O 1
ATOM 3222 N N . PHE B 1 48 ? -12.938 -22.469 -20.031 1 76.62 48 PHE B N 1
ATOM 3223 C CA . PHE B 1 48 ? -14.141 -21.703 -20.344 1 76.62 48 PHE B CA 1
ATOM 3224 C C . PHE B 1 48 ? -15.336 -22.641 -20.516 1 76.62 48 PHE B C 1
ATOM 3226 O O . PHE B 1 48 ? -16.453 -22.297 -20.125 1 76.62 48 PHE B O 1
ATOM 3233 N N . GLN B 1 49 ? -15 -23.781 -21.078 1 77.81 49 GLN B N 1
ATOM 3234 C CA . GLN B 1 49 ? -16.078 -24.734 -21.281 1 77.81 49 GLN B CA 1
ATOM 3235 C C . GLN B 1 49 ? -16.547 -25.328 -19.969 1 77.81 49 GLN B C 1
ATOM 3237 O O . GLN B 1 49 ? -17.75 -25.422 -19.703 1 77.81 49 GLN B O 1
ATOM 3242 N N . VAL B 1 50 ? -15.656 -25.609 -19.156 1 82.5 50 VAL B N 1
ATOM 3243 C CA . VAL B 1 50 ? -15.984 -26.297 -17.922 1 82.5 50 VAL B CA 1
ATOM 3244 C C . VAL B 1 50 ? -16.578 -25.312 -16.906 1 82.5 50 VAL B C 1
ATOM 3246 O O . VAL B 1 50 ? -17.5 -25.672 -16.172 1 82.5 50 VAL B O 1
ATOM 3249 N N . LEU B 1 51 ? -16.141 -24.078 -16.922 1 86.81 51 LEU B N 1
ATOM 3250 C CA . LEU B 1 51 ? -16.531 -23.141 -15.875 1 86.81 51 LEU B CA 1
ATOM 3251 C C . LEU B 1 51 ? -17.656 -22.234 -16.359 1 86.81 51 LEU B C 1
ATOM 3253 O O . LEU B 1 51 ? -18.219 -21.438 -15.586 1 86.81 51 LEU B O 1
ATOM 3257 N N . ASN B 1 52 ? -18.047 -22.422 -17.547 1 84.5 52 ASN B N 1
ATOM 3258 C CA . ASN B 1 52 ? -19.094 -21.578 -18.125 1 84.5 52 ASN B CA 1
ATOM 3259 C C . ASN B 1 52 ? -18.859 -20.094 -17.812 1 84.5 52 ASN B C 1
ATOM 3261 O O . ASN B 1 52 ? -19.734 -19.438 -17.234 1 84.5 52 ASN B O 1
ATOM 3265 N N . ILE B 1 53 ? -17.75 -19.672 -18.172 1 86.31 53 ILE B N 1
ATOM 3266 C CA . ILE B 1 53 ? -17.328 -18.312 -17.859 1 86.31 53 ILE B CA 1
ATOM 3267 C C . ILE B 1 53 ? -18.234 -17.312 -18.578 1 86.31 53 ILE B C 1
ATOM 3269 O O . ILE B 1 53 ? -18.469 -17.422 -19.781 1 86.31 53 ILE B O 1
ATOM 3273 N N . ARG B 1 54 ? -18.75 -16.391 -17.859 1 86.62 54 ARG B N 1
ATOM 3274 C CA . ARG B 1 54 ? -19.656 -15.406 -18.453 1 86.62 54 ARG B CA 1
ATOM 3275 C C . ARG B 1 54 ? -18.891 -14.195 -18.984 1 86.62 54 ARG B C 1
ATOM 3277 O O . ARG B 1 54 ? -17.75 -13.961 -18.594 1 86.62 54 ARG B O 1
ATOM 3284 N N . LYS B 1 55 ? -19.547 -13.516 -19.844 1 88 55 LYS B N 1
ATOM 3285 C CA . LYS B 1 55 ? -19 -12.273 -20.359 1 88 55 LYS B CA 1
ATOM 3286 C C . LYS B 1 55 ? -19.031 -11.172 -19.312 1 88 55 LYS B C 1
ATOM 3288 O O . LYS B 1 55 ? -20 -11.055 -18.547 1 88 55 LYS B O 1
ATOM 3293 N N . ALA B 1 56 ? -18.016 -10.352 -19.344 1 93.5 56 ALA B N 1
ATOM 3294 C CA . ALA B 1 56 ? -17.969 -9.242 -18.391 1 93.5 56 ALA B CA 1
ATOM 3295 C C . ALA B 1 56 ? -19.047 -8.211 -18.703 1 93.5 56 ALA B C 1
ATOM 3297 O O . ALA B 1 56 ? -19.391 -7.992 -19.875 1 93.5 56 ALA B O 1
ATOM 3298 N N . ASP B 1 57 ? -19.578 -7.602 -17.703 1 96.12 57 ASP B N 1
ATOM 3299 C CA . ASP B 1 57 ? -20.547 -6.531 -17.875 1 96.12 57 ASP B CA 1
ATOM 3300 C C . ASP B 1 57 ? -19.875 -5.262 -18.406 1 96.12 57 ASP B C 1
ATOM 3302 O O . ASP B 1 57 ? -20.5 -4.48 -19.125 1 96.12 57 ASP B O 1
ATOM 3306 N N . TYR B 1 58 ? -18.656 -5.031 -17.969 1 96.5 58 TYR B N 1
ATOM 3307 C CA . TYR B 1 58 ? -17.859 -3.902 -18.406 1 96.5 58 TYR B CA 1
ATOM 3308 C C . TYR B 1 58 ? -16.469 -4.363 -18.844 1 96.5 58 TYR B C 1
ATOM 3310 O O . TYR B 1 58 ? -15.883 -5.262 -18.234 1 96.5 58 TYR B O 1
ATOM 3318 N N . ASN B 1 59 ? -16.016 -3.822 -19.875 1 94.88 59 ASN B N 1
ATOM 3319 C CA . ASN B 1 59 ? -14.625 -3.918 -20.312 1 94.88 59 ASN B CA 1
ATOM 3320 C C . ASN B 1 59 ? -13.953 -2.547 -20.359 1 94.88 59 ASN B C 1
ATOM 3322 O O . ASN B 1 59 ? -14.352 -1.684 -21.141 1 94.88 59 ASN B O 1
ATOM 3326 N N . LEU B 1 60 ? -12.93 -2.391 -19.578 1 95.5 60 LEU B N 1
ATOM 3327 C CA . LEU B 1 60 ? -12.344 -1.062 -19.406 1 95.5 60 LEU B CA 1
ATOM 3328 C C . LEU B 1 60 ? -11.414 -0.726 -20.5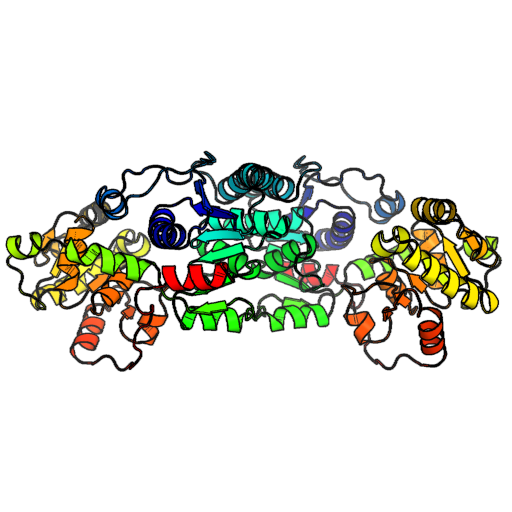78 1 95.5 60 LEU B C 1
ATOM 3330 O O . LEU B 1 60 ? -11.086 0.443 -20.797 1 95.5 60 LEU B O 1
ATOM 3334 N N . GLY B 1 61 ? -10.914 -1.748 -21.266 1 90.88 61 GLY B N 1
ATOM 3335 C CA . GLY B 1 61 ? -10.117 -1.539 -22.469 1 90.88 61 GLY B CA 1
ATOM 3336 C C . GLY B 1 61 ? -8.734 -0.98 -22.188 1 90.88 61 GLY B C 1
ATOM 3337 O O . GLY B 1 61 ? -8.203 -0.183 -22.953 1 90.88 61 GLY B O 1
ATOM 3338 N N . VAL B 1 62 ? -8.141 -1.261 -21.094 1 88.19 62 VAL B N 1
ATOM 3339 C CA . VAL B 1 62 ? -6.875 -0.669 -20.656 1 88.19 62 VAL B CA 1
ATOM 3340 C C . VAL B 1 62 ? -5.73 -1.216 -21.5 1 88.19 62 VAL B C 1
ATOM 3342 O O . VAL B 1 62 ? -4.766 -0.503 -21.797 1 88.19 62 VAL B O 1
ATOM 3345 N N . GLY B 1 63 ? -5.773 -2.445 -21.984 1 81 63 GLY B N 1
ATOM 3346 C CA . GLY B 1 63 ? -4.73 -3.018 -22.812 1 81 63 GLY B CA 1
ATOM 3347 C C . GLY B 1 63 ? -3.422 -3.232 -22.078 1 81 63 GLY B C 1
ATOM 3348 O O . GLY B 1 63 ? -3.398 -3.289 -20.844 1 81 63 GLY B O 1
ATOM 3349 N N . SER B 1 64 ? -2.307 -3.482 -22.875 1 82.31 64 SER B N 1
ATOM 3350 C CA . SER B 1 64 ? -0.988 -3.727 -22.297 1 82.31 64 SER B CA 1
ATOM 3351 C C . SER B 1 64 ? -0.128 -2.469 -22.344 1 82.31 64 SER B C 1
ATOM 3353 O O . SER B 1 64 ? -0.151 -1.723 -23.328 1 82.31 64 SER B O 1
ATOM 3355 N N . ALA B 1 65 ? 0.482 -2.098 -21.25 1 87.62 65 ALA B N 1
ATOM 3356 C CA . ALA B 1 65 ? 1.364 -0.942 -21.109 1 87.62 65 ALA B CA 1
ATOM 3357 C C . ALA B 1 65 ? 2.297 -1.11 -19.906 1 87.62 65 ALA B C 1
ATOM 3359 O O . ALA B 1 65 ? 2.498 -2.227 -19.422 1 87.62 65 ALA B O 1
ATOM 3360 N N . THR B 1 66 ? 3.057 -0.056 -19.609 1 88.12 66 THR B N 1
ATOM 3361 C CA . THR B 1 66 ? 3.91 -0.11 -18.438 1 88.12 66 THR B CA 1
ATOM 3362 C C . THR B 1 66 ? 3.078 -0.329 -17.172 1 88.12 66 THR B C 1
ATOM 3364 O O . THR B 1 66 ? 1.857 -0.163 -17.188 1 88.12 66 THR B O 1
ATOM 3367 N N . HIS B 1 67 ? 3.713 -0.734 -16.141 1 88.31 67 HIS B N 1
ATOM 3368 C CA . HIS B 1 67 ? 3.018 -0.966 -14.875 1 88.31 67 HIS B CA 1
ATOM 3369 C C . HIS B 1 67 ? 2.246 0.273 -14.43 1 88.31 67 HIS B C 1
ATOM 3371 O O . HIS B 1 67 ? 1.09 0.173 -14.016 1 88.31 67 HIS B O 1
ATOM 3377 N N . ALA B 1 68 ? 2.877 1.431 -14.562 1 91.25 68 ALA B N 1
ATOM 3378 C CA . ALA B 1 68 ? 2.238 2.682 -14.156 1 91.25 68 ALA B CA 1
ATOM 3379 C C . ALA B 1 68 ? 1.024 2.98 -15.031 1 91.25 68 ALA B C 1
ATOM 3381 O O . ALA B 1 68 ? -0.042 3.332 -14.523 1 91.25 68 ALA B O 1
ATOM 3382 N N . GLN B 1 69 ? 1.156 2.818 -16.281 1 93.69 69 GLN B N 1
ATOM 3383 C CA . GLN B 1 69 ? 0.08 3.125 -17.219 1 93.69 69 GLN B CA 1
ATOM 3384 C C . GLN B 1 69 ? -1.101 2.178 -17.016 1 93.69 69 GLN B C 1
ATOM 3386 O O . GLN B 1 69 ? -2.256 2.609 -17.016 1 93.69 69 GLN B O 1
ATOM 3391 N N . MET B 1 70 ? -0.78 0.938 -16.906 1 93.62 70 MET B N 1
ATOM 3392 C CA . MET B 1 70 ? -1.843 -0.049 -16.734 1 93.62 70 MET B CA 1
ATOM 3393 C C . MET B 1 70 ? -2.633 0.222 -15.453 1 93.62 70 MET B C 1
ATOM 3395 O O . MET B 1 70 ? -3.865 0.237 -15.469 1 93.62 70 MET B O 1
ATOM 3399 N N . THR B 1 71 ? -1.905 0.404 -14.336 1 96.44 71 THR B N 1
ATOM 3400 C CA . THR B 1 71 ? -2.555 0.682 -13.062 1 96.44 71 THR B CA 1
ATOM 3401 C C . THR B 1 71 ? -3.369 1.97 -13.133 1 96.44 71 THR B C 1
ATOM 3403 O O . THR B 1 71 ? -4.535 1.998 -12.734 1 96.44 71 THR B O 1
ATOM 3406 N N . ALA B 1 72 ? -2.762 3.02 -13.727 1 97.12 72 ALA B N 1
ATOM 3407 C CA . ALA B 1 72 ? -3.387 4.336 -13.805 1 97.12 72 ALA B CA 1
ATOM 3408 C C . ALA B 1 72 ? -4.648 4.293 -14.664 1 97.12 72 ALA B C 1
ATOM 3410 O O . ALA B 1 72 ? -5.707 4.766 -14.242 1 97.12 72 ALA B O 1
ATOM 3411 N N . LYS B 1 73 ? -4.531 3.727 -15.836 1 96.12 73 LYS B N 1
ATOM 3412 C CA . LYS B 1 73 ? -5.672 3.658 -16.75 1 96.12 73 LYS B CA 1
ATOM 3413 C C . LYS B 1 73 ? -6.809 2.84 -16.141 1 96.12 73 LYS B C 1
ATOM 3415 O O . LYS B 1 73 ? -7.98 3.191 -16.281 1 96.12 73 LYS B O 1
ATOM 3420 N N . THR B 1 74 ? -6.434 1.758 -15.516 1 97.25 74 THR B N 1
ATOM 3421 C CA . THR B 1 74 ? -7.441 0.947 -14.844 1 97.25 74 THR B CA 1
ATOM 3422 C C . THR B 1 74 ? -8.148 1.754 -13.758 1 97.25 74 THR B C 1
ATOM 3424 O O . THR B 1 74 ? -9.375 1.692 -13.633 1 97.25 74 THR B O 1
ATOM 3427 N N . MET B 1 75 ? -7.402 2.547 -12.992 1 97.88 75 MET B N 1
ATOM 3428 C CA . MET B 1 75 ? -7.992 3.357 -11.93 1 97.88 75 MET B CA 1
ATOM 3429 C C . MET B 1 75 ? -9.008 4.344 -12.5 1 97.88 75 MET B C 1
ATOM 3431 O O . MET B 1 75 ? -10.117 4.469 -11.984 1 97.88 75 MET B O 1
ATOM 3435 N N . ILE B 1 76 ? -8.617 5.004 -13.539 1 97 76 ILE B N 1
ATOM 3436 C CA . ILE B 1 76 ? -9.445 6.051 -14.133 1 97 76 ILE B CA 1
ATOM 3437 C C . ILE B 1 76 ? -10.75 5.445 -14.648 1 97 76 ILE B C 1
ATOM 3439 O O . ILE B 1 76 ? -11.836 5.926 -14.328 1 97 76 ILE B O 1
ATOM 3443 N N . GLU B 1 77 ? -10.648 4.398 -15.398 1 97.31 77 GLU B N 1
ATOM 3444 C CA . GLU B 1 77 ? -11.828 3.809 -16.031 1 97.31 77 GLU B CA 1
ATOM 3445 C C . GLU B 1 77 ? -12.688 3.061 -15.023 1 97.31 77 GLU B C 1
ATOM 3447 O O . GLU B 1 77 ? -13.914 3.076 -15.117 1 97.31 77 GLU B O 1
ATOM 3452 N N . PHE B 1 78 ? -12.047 2.41 -14.078 1 98.25 78 PHE B N 1
ATOM 3453 C CA . PHE B 1 78 ? -12.789 1.649 -13.078 1 98.25 78 PHE B CA 1
ATOM 3454 C C . PHE B 1 78 ? -13.562 2.58 -12.156 1 98.25 78 PHE B C 1
ATOM 3456 O O . PHE B 1 78 ? -14.68 2.254 -11.727 1 98.25 78 PHE B O 1
ATOM 3463 N N . GLU B 1 79 ? -12.922 3.686 -11.789 1 98.12 79 GLU B N 1
ATOM 3464 C CA . GLU B 1 79 ? -13.617 4.652 -10.938 1 98.12 79 GLU B CA 1
ATOM 3465 C C . GLU B 1 79 ? -14.953 5.059 -11.555 1 98.12 79 GLU B C 1
ATOM 3467 O O . GLU B 1 79 ? -15.953 5.195 -10.844 1 98.12 79 GLU B O 1
ATOM 3472 N N . LYS B 1 80 ? -15 5.242 -12.891 1 97.62 80 LYS B N 1
ATOM 3473 C CA . LYS B 1 80 ? -16.234 5.594 -13.578 1 97.62 80 LYS B CA 1
ATOM 3474 C C . LYS B 1 80 ? -17.312 4.535 -13.344 1 97.62 80 LYS B C 1
ATOM 3476 O O . LYS B 1 80 ? -18.484 4.867 -13.102 1 97.62 80 LYS B O 1
ATOM 3481 N N . VAL B 1 81 ? -16.922 3.305 -13.438 1 98.25 81 VAL B N 1
ATOM 3482 C CA . VAL B 1 81 ? -17.859 2.197 -13.25 1 98.25 81 VAL B CA 1
ATOM 3483 C C . VAL B 1 81 ? -18.359 2.178 -11.805 1 98.25 81 VAL B C 1
ATOM 3485 O O . VAL B 1 81 ? -19.547 2 -11.562 1 98.25 81 VAL B O 1
ATOM 3488 N N . VAL B 1 82 ? -17.453 2.373 -10.852 1 98.25 82 VAL B N 1
ATOM 3489 C CA . VAL B 1 82 ? -17.781 2.312 -9.43 1 98.25 82 VAL B CA 1
ATOM 3490 C C . VAL B 1 82 ? -18.75 3.449 -9.078 1 98.25 82 VAL B C 1
ATOM 3492 O O . VAL B 1 82 ? -19.703 3.25 -8.336 1 98.25 82 VAL B O 1
ATOM 3495 N N . LEU B 1 83 ? -18.453 4.625 -9.609 1 97.19 83 LEU B N 1
ATOM 3496 C CA . LEU B 1 83 ? -19.297 5.781 -9.328 1 97.19 83 LEU B CA 1
ATOM 3497 C C . LEU B 1 83 ? -20.688 5.609 -9.945 1 97.19 83 LEU B C 1
ATOM 3499 O O . LEU B 1 83 ? -21.672 6.102 -9.406 1 97.19 83 LEU B O 1
ATOM 3503 N N . LYS B 1 84 ? -20.75 4.887 -11.039 1 97.44 84 LYS B N 1
ATOM 3504 C CA . LYS B 1 84 ? -22.016 4.613 -11.711 1 97.44 84 LYS B CA 1
ATOM 3505 C C . LYS B 1 84 ? -22.812 3.539 -10.977 1 97.44 84 LYS B C 1
ATOM 3507 O O . LYS B 1 84 ? -24.016 3.693 -10.742 1 97.44 84 LYS B O 1
ATOM 3512 N N . GLU B 1 85 ? -22.172 2.455 -10.516 1 97.5 85 GLU B N 1
ATOM 3513 C CA . GLU B 1 85 ? -22.844 1.258 -10.023 1 97.5 85 GLU B CA 1
ATOM 3514 C C . GLU B 1 85 ? -23.016 1.307 -8.508 1 97.5 85 GLU B C 1
ATOM 3516 O O . GLU B 1 85 ? -23.891 0.636 -7.953 1 97.5 85 GLU B O 1
ATOM 3521 N N . HIS B 1 86 ? -22.203 2.062 -7.797 1 96.38 86 HIS B N 1
ATOM 3522 C CA . HIS B 1 86 ? -22.234 2.221 -6.344 1 96.38 86 HIS B CA 1
ATOM 3523 C C . HIS B 1 86 ? -22.297 0.868 -5.645 1 96.38 86 HIS B C 1
ATOM 3525 O O . HIS B 1 86 ? -23.234 0.598 -4.891 1 96.38 86 HIS B O 1
ATOM 3531 N N . PRO B 1 87 ? -21.344 -0.003 -5.855 1 97.44 87 PRO B N 1
ATOM 3532 C CA . PRO B 1 87 ? -21.359 -1.324 -5.219 1 97.44 87 PRO B CA 1
ATOM 3533 C C . PRO B 1 87 ? -21.188 -1.255 -3.707 1 97.44 87 PRO B C 1
ATOM 3535 O O . PRO B 1 87 ? -20.641 -0.274 -3.191 1 97.44 87 PRO B O 1
ATOM 3538 N N . ASP B 1 88 ? -21.672 -2.262 -3.008 1 96.44 88 ASP B N 1
ATOM 3539 C CA . ASP B 1 88 ? -21.469 -2.398 -1.568 1 96.44 88 ASP B CA 1
ATOM 3540 C C . ASP B 1 88 ? -20.047 -2.902 -1.262 1 96.44 88 ASP B C 1
ATOM 3542 O O . ASP B 1 88 ? -19.516 -2.627 -0.189 1 96.44 88 ASP B O 1
ATOM 3546 N N . ILE B 1 89 ? -19.516 -3.684 -2.201 1 97.44 89 ILE B N 1
ATOM 3547 C CA . ILE B 1 89 ? -18.203 -4.305 -2.006 1 97.44 89 ILE B CA 1
ATOM 3548 C C . ILE B 1 89 ? -17.516 -4.465 -3.354 1 97.44 89 ILE B C 1
ATOM 3550 O O . ILE B 1 89 ? -18.156 -4.664 -4.379 1 97.44 89 ILE B O 1
ATOM 3554 N N . ILE B 1 90 ? -16.234 -4.297 -3.369 1 98.38 90 ILE B N 1
ATOM 3555 C CA . ILE B 1 90 ? -15.398 -4.559 -4.535 1 98.38 90 ILE B CA 1
ATOM 3556 C C . ILE B 1 90 ? -14.5 -5.766 -4.27 1 98.38 90 ILE B C 1
ATOM 3558 O O . ILE B 1 90 ? -13.75 -5.785 -3.291 1 98.38 90 ILE B O 1
ATOM 3562 N N . LEU B 1 91 ? -14.602 -6.742 -5.113 1 98.5 91 LEU B N 1
ATOM 3563 C CA . LEU B 1 91 ? -13.781 -7.941 -5.027 1 98.5 91 LEU B CA 1
ATOM 3564 C C . LEU B 1 91 ? -12.633 -7.887 -6.039 1 98.5 91 LEU B C 1
ATOM 3566 O O . LEU B 1 91 ? -12.867 -7.688 -7.234 1 98.5 91 LEU B O 1
ATOM 3570 N N . VAL B 1 92 ? -11.414 -8.008 -5.516 1 98.62 92 VAL B N 1
ATOM 3571 C CA . VAL B 1 92 ? -10.242 -8.07 -6.379 1 98.62 92 VAL B CA 1
ATOM 3572 C C . VAL B 1 92 ? -9.516 -9.398 -6.168 1 98.62 92 VAL B C 1
ATOM 3574 O O . VAL B 1 92 ? -9.695 -10.055 -5.141 1 98.62 92 VAL B O 1
ATOM 3577 N N . TYR B 1 93 ? -8.688 -9.789 -7.195 1 97.5 93 TYR B N 1
ATOM 3578 C CA . TYR B 1 93 ? -8.109 -11.125 -7.219 1 97.5 93 TYR B CA 1
ATOM 3579 C C . TYR B 1 93 ? -6.609 -11.07 -7.469 1 97.5 93 TYR B C 1
ATOM 3581 O O . TYR B 1 93 ? -6.156 -10.414 -8.414 1 97.5 93 TYR B O 1
ATOM 3589 N N . GLY B 1 94 ? -5.883 -11.727 -6.641 1 95.56 94 GLY B N 1
ATOM 3590 C CA . GLY B 1 94 ? -4.465 -11.914 -6.902 1 95.56 94 GLY B CA 1
ATOM 3591 C C . GLY B 1 94 ? -3.65 -10.648 -6.707 1 95.56 94 GLY B C 1
ATOM 3592 O O . GLY B 1 94 ? -3.803 -9.953 -5.699 1 95.56 94 GLY B O 1
ATOM 3593 N N . ASP B 1 95 ? -2.74 -10.453 -7.715 1 95.19 95 ASP B N 1
ATOM 3594 C CA . ASP B 1 95 ? -1.724 -9.445 -7.43 1 95.19 95 ASP B CA 1
ATOM 3595 C C . ASP B 1 95 ? -1.371 -8.648 -8.68 1 95.19 95 ASP B C 1
ATOM 3597 O O . ASP B 1 95 ? -0.255 -8.141 -8.805 1 95.19 95 ASP B O 1
ATOM 3601 N N . THR B 1 96 ? -2.258 -8.609 -9.625 1 94.81 96 THR B N 1
ATOM 3602 C CA . THR B 1 96 ? -1.983 -7.906 -10.875 1 94.81 96 THR B CA 1
ATOM 3603 C C . THR B 1 96 ? -2.125 -6.398 -10.68 1 94.81 96 THR B C 1
ATOM 3605 O O . THR B 1 96 ? -2.531 -5.938 -9.617 1 94.81 96 THR B O 1
ATOM 3608 N N . ASN B 1 97 ? -1.726 -5.613 -11.75 1 96.06 97 ASN B N 1
ATOM 3609 C CA . ASN B 1 97 ? -1.947 -4.172 -11.734 1 96.06 97 ASN B CA 1
ATOM 3610 C C . ASN B 1 97 ? -3.428 -3.836 -11.594 1 96.06 97 ASN B C 1
ATOM 3612 O O . ASN B 1 97 ? -3.785 -2.852 -10.938 1 96.06 97 ASN B O 1
ATOM 3616 N N . THR B 1 98 ? -4.242 -4.676 -12.195 1 96.62 98 THR B N 1
ATOM 3617 C CA . THR B 1 98 ? -5.691 -4.527 -12.094 1 96.62 98 THR B CA 1
ATOM 3618 C C . THR B 1 98 ? -6.145 -4.621 -10.641 1 96.62 98 THR B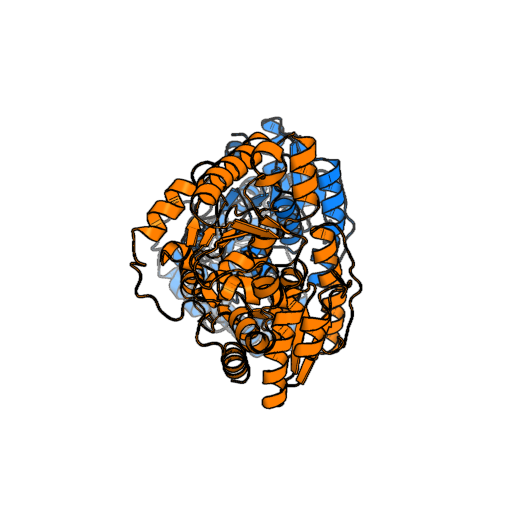 C 1
ATOM 3620 O O . THR B 1 98 ? -7 -3.846 -10.203 1 96.62 98 THR B O 1
ATOM 3623 N N . THR B 1 99 ? -5.543 -5.523 -9.938 1 98.25 99 THR B N 1
ATOM 3624 C CA . THR B 1 99 ? -5.875 -5.75 -8.531 1 98.25 99 THR B CA 1
ATOM 3625 C C . THR B 1 99 ? -5.582 -4.504 -7.699 1 98.25 99 THR B C 1
ATOM 3627 O O . THR B 1 99 ? -6.449 -4.023 -6.965 1 98.25 99 THR B O 1
ATOM 3630 N N . LEU B 1 100 ? -4.379 -3.977 -7.848 1 98.5 100 LEU B N 1
ATOM 3631 C CA . LEU B 1 100 ? -3.982 -2.795 -7.09 1 98.5 100 LEU B CA 1
ATOM 3632 C C . LEU B 1 100 ? -4.859 -1.601 -7.445 1 98.5 100 LEU B C 1
ATOM 3634 O O . LEU B 1 100 ? -5.305 -0.864 -6.562 1 98.5 100 LEU B O 1
ATOM 3638 N N . ALA B 1 101 ? -5.094 -1.416 -8.742 1 98.38 101 ALA B N 1
ATOM 3639 C CA . ALA B 1 101 ? -5.93 -0.308 -9.203 1 98.38 101 ALA B CA 1
ATOM 3640 C C . ALA B 1 101 ? -7.312 -0.361 -8.562 1 98.38 101 ALA B C 1
ATOM 3642 O O . ALA B 1 101 ? -7.809 0.648 -8.055 1 98.38 101 ALA B O 1
ATOM 3643 N N . GLY B 1 102 ? -7.914 -1.534 -8.594 1 98.62 102 GLY B N 1
ATOM 3644 C CA . GLY B 1 102 ? -9.227 -1.705 -7.996 1 98.62 102 GLY B CA 1
ATOM 3645 C C . GLY B 1 102 ? -9.258 -1.406 -6.508 1 98.62 102 GLY B C 1
ATOM 3646 O O . GLY B 1 102 ? -10.203 -0.786 -6.012 1 98.62 102 GLY B O 1
ATOM 3647 N N . ALA B 1 103 ? -8.227 -1.869 -5.816 1 98.69 103 ALA B N 1
ATOM 3648 C CA . ALA B 1 103 ? -8.148 -1.675 -4.371 1 98.69 103 ALA B CA 1
ATOM 3649 C C . ALA B 1 103 ? -8.047 -0.193 -4.02 1 98.69 103 ALA B C 1
ATOM 3651 O O . ALA B 1 103 ? -8.727 0.284 -3.111 1 98.69 103 ALA B O 1
ATOM 3652 N N . ILE B 1 104 ? -7.18 0.556 -4.746 1 98.31 104 ILE B N 1
ATOM 3653 C CA . ILE B 1 104 ? -6.984 1.975 -4.469 1 98.31 104 ILE B CA 1
ATOM 3654 C C . ILE B 1 104 ? -8.289 2.732 -4.711 1 98.31 104 ILE B C 1
ATOM 3656 O O . ILE B 1 104 ? -8.711 3.535 -3.875 1 98.31 104 ILE B O 1
ATOM 3660 N N . VAL B 1 105 ? -8.969 2.459 -5.848 1 98.12 105 VAL B N 1
ATOM 3661 C CA . VAL B 1 105 ? -10.227 3.125 -6.172 1 98.12 105 VAL B CA 1
ATOM 3662 C C . VAL B 1 105 ? -11.258 2.852 -5.082 1 98.12 105 VAL B C 1
ATOM 3664 O O . VAL B 1 105 ? -11.898 3.777 -4.578 1 98.12 105 VAL B O 1
ATOM 3667 N N . GLY B 1 106 ? -11.422 1.589 -4.707 1 98.25 106 GLY B N 1
ATOM 3668 C CA . GLY B 1 106 ? -12.367 1.229 -3.668 1 98.25 106 GLY B CA 1
ATOM 3669 C C . GLY B 1 106 ? -12.094 1.911 -2.342 1 98.25 106 GLY B C 1
ATOM 3670 O O . GLY B 1 106 ? -12.992 2.516 -1.75 1 98.25 106 GLY B O 1
ATOM 3671 N N . ALA B 1 107 ? -10.852 1.812 -1.926 1 97.12 107 ALA B N 1
ATOM 3672 C CA . ALA B 1 107 ? -10.461 2.377 -0.636 1 97.12 107 ALA B CA 1
ATOM 3673 C C . ALA B 1 107 ? -10.711 3.881 -0.597 1 97.12 107 ALA B C 1
ATOM 3675 O O . ALA B 1 107 ? -11.273 4.398 0.372 1 97.12 107 ALA B O 1
ATOM 3676 N N . LYS B 1 108 ? -10.312 4.562 -1.684 1 95.5 108 LYS B N 1
ATOM 3677 C CA . LYS B 1 108 ? -10.43 6.016 -1.72 1 95.5 108 LYS B CA 1
ATOM 3678 C C . LYS B 1 108 ? -11.891 6.453 -1.78 1 95.5 108 LYS B C 1
ATOM 3680 O O . LYS B 1 108 ? -12.234 7.543 -1.324 1 95.5 108 LYS B O 1
ATOM 3685 N N . LEU B 1 109 ? -12.766 5.637 -2.289 1 96.25 109 LEU B N 1
ATOM 3686 C CA . LEU B 1 109 ? -14.195 5.926 -2.359 1 96.25 109 LEU B CA 1
ATOM 3687 C C . LEU B 1 109 ? -14.922 5.383 -1.135 1 96.25 109 LEU B C 1
ATOM 3689 O O . LEU B 1 109 ? -16.141 5.438 -1.06 1 96.25 109 LEU B O 1
ATOM 3693 N N . LYS B 1 110 ? -14.172 4.824 -0.218 1 95.94 110 LYS B N 1
ATOM 3694 C CA . LYS B 1 110 ? -14.688 4.281 1.034 1 95.94 110 LYS B CA 1
ATOM 3695 C C . LYS B 1 110 ? -15.656 3.127 0.776 1 95.94 110 LYS B C 1
ATOM 3697 O O . LYS B 1 110 ? -16.688 3.016 1.438 1 95.94 110 LYS B O 1
ATOM 3702 N N . ILE B 1 111 ? -15.422 2.377 -0.284 1 97 111 ILE B N 1
ATOM 3703 C CA . ILE B 1 111 ? -16.109 1.119 -0.56 1 97 111 ILE B CA 1
ATOM 3704 C C . ILE B 1 111 ? -15.25 -0.052 -0.084 1 97 111 ILE B C 1
ATOM 3706 O O . ILE B 1 111 ? -14.078 -0.161 -0.452 1 97 111 ILE B O 1
ATOM 3710 N N . PRO B 1 112 ? -15.789 -0.945 0.767 1 97.5 112 PRO B N 1
ATOM 3711 C CA . PRO B 1 112 ? -14.984 -2.068 1.25 1 97.5 112 PRO B CA 1
ATOM 3712 C C . PRO B 1 112 ? -14.398 -2.908 0.116 1 97.5 112 PRO B C 1
ATOM 3714 O O . PRO B 1 112 ? -15.109 -3.236 -0.841 1 97.5 112 PRO B O 1
ATOM 3717 N N . VAL B 1 113 ? -13.125 -3.209 0.225 1 98.38 113 VAL B N 1
ATOM 3718 C CA . VAL B 1 113 ? -12.43 -4.055 -0.739 1 98.38 113 VAL B CA 1
ATOM 3719 C C . VAL B 1 113 ? -12.203 -5.441 -0.144 1 98.38 113 VAL B C 1
ATOM 3721 O O . VAL B 1 113 ? -11.836 -5.57 1.025 1 98.38 113 VAL B O 1
ATOM 3724 N N . ALA B 1 114 ? -12.562 -6.43 -0.872 1 98.69 114 ALA B N 1
ATOM 3725 C CA . ALA B 1 114 ? -12.281 -7.82 -0.527 1 98.69 114 ALA B CA 1
ATOM 3726 C C . ALA B 1 114 ? -11.203 -8.398 -1.44 1 98.69 114 ALA B C 1
ATOM 3728 O O . ALA B 1 114 ? -11.328 -8.359 -2.666 1 98.69 114 ALA B O 1
ATOM 3729 N N . HIS B 1 115 ? -10.141 -8.906 -0.868 1 98.81 115 HIS B N 1
ATOM 3730 C CA . HIS B 1 115 ? -8.977 -9.391 -1.608 1 98.81 115 HIS B CA 1
ATOM 3731 C C . HIS B 1 115 ? -8.898 -10.914 -1.583 1 98.81 115 HIS B C 1
ATOM 3733 O O . HIS B 1 115 ? -8.625 -11.508 -0.538 1 98.81 115 HIS B O 1
ATOM 3739 N N . VAL B 1 116 ? -9.117 -11.555 -2.746 1 98.19 116 VAL B N 1
ATOM 3740 C CA . VAL B 1 116 ? -8.984 -13 -2.891 1 98.19 116 VAL B CA 1
ATOM 3741 C C . VAL B 1 116 ? -7.52 -13.359 -3.16 1 98.19 116 VAL B C 1
ATOM 3743 O O . VAL B 1 116 ? -6.895 -12.797 -4.066 1 98.19 116 VAL B O 1
ATOM 3746 N N . GLU B 1 117 ? -6.988 -14.328 -2.404 1 96.44 117 GLU B N 1
ATOM 3747 C CA . GLU B 1 117 ? -5.586 -14.727 -2.418 1 96.44 117 GLU B CA 1
ATOM 3748 C C . GLU B 1 117 ? -4.707 -13.68 -1.741 1 96.44 117 GLU B C 1
ATOM 3750 O O . GLU B 1 117 ? -3.67 -13.281 -2.283 1 96.44 117 GLU B O 1
ATOM 3755 N N . ALA B 1 118 ? -5.164 -13.203 -0.601 1 98.12 118 ALA B N 1
ATOM 3756 C CA . ALA B 1 118 ? -4.449 -12.227 0.217 1 98.12 118 ALA B CA 1
ATOM 3757 C C . ALA B 1 118 ? -3.363 -12.898 1.053 1 98.12 118 ALA B C 1
ATOM 3759 O O . ALA B 1 118 ? -3.42 -14.102 1.3 1 98.12 118 ALA B O 1
ATOM 3760 N N . GLY B 1 119 ? -2.375 -12.172 1.421 1 97.44 119 GLY B N 1
ATOM 3761 C CA . GLY B 1 119 ? -1.466 -12.555 2.49 1 97.44 119 GLY B CA 1
ATOM 3762 C C . GLY B 1 119 ? -0.231 -13.281 1.994 1 97.44 119 GLY B C 1
ATOM 3763 O O . GLY B 1 119 ? 0.741 -13.445 2.736 1 97.44 119 GLY B O 1
ATOM 3764 N N . ILE B 1 120 ? -0.219 -13.688 0.72 1 94.62 120 ILE B N 1
ATOM 3765 C CA . ILE B 1 120 ? 0.956 -14.352 0.16 1 94.62 120 ILE B CA 1
ATOM 3766 C C . ILE B 1 120 ? 2.129 -13.367 0.125 1 94.62 120 ILE B C 1
ATOM 3768 O O . ILE B 1 120 ? 1.941 -12.172 -0.114 1 94.62 120 ILE B O 1
ATOM 3772 N N . ARG B 1 121 ? 3.326 -13.891 0.445 1 93.69 121 ARG B N 1
ATOM 3773 C CA . ARG B 1 121 ? 4.547 -13.094 0.357 1 93.69 121 ARG B CA 1
ATOM 3774 C C . ARG B 1 121 ? 5.633 -13.836 -0.409 1 93.69 121 ARG B C 1
ATOM 3776 O O . ARG B 1 121 ? 5.781 -15.055 -0.262 1 93.69 121 ARG B O 1
ATOM 3783 N N . GLN B 1 122 ? 6.289 -13.109 -1.221 1 88.06 122 GLN B N 1
ATOM 3784 C CA . GLN B 1 122 ? 7.352 -13.695 -2.031 1 88.06 122 GLN B CA 1
ATOM 3785 C C . GLN B 1 122 ? 8.555 -12.766 -2.115 1 88.06 122 GLN B C 1
ATOM 3787 O O . GLN B 1 122 ? 8.422 -11.555 -1.943 1 88.06 122 GLN B O 1
ATOM 3792 N N . GLU B 1 123 ? 9.742 -13.312 -2.352 1 87.38 123 GLU B N 1
ATOM 3793 C CA . GLU B 1 123 ? 10.969 -12.57 -2.619 1 87.38 123 GLU B CA 1
ATOM 3794 C C . GLU B 1 123 ? 11.344 -12.641 -4.098 1 87.38 123 GLU B C 1
ATOM 3796 O O . GLU B 1 123 ? 11.078 -13.641 -4.766 1 87.38 123 GLU B O 1
ATOM 3801 N N . PRO B 1 124 ? 11.984 -11.648 -4.727 1 87.25 124 PRO B N 1
ATOM 3802 C CA . PRO B 1 124 ? 12.312 -10.414 -4 1 87.25 124 PRO B CA 1
ATOM 3803 C C . PRO B 1 124 ? 11.094 -9.523 -3.773 1 87.25 124 PRO B C 1
ATOM 3805 O O . PRO B 1 124 ? 10.117 -9.609 -4.52 1 87.25 124 PRO B O 1
ATOM 3808 N N . LYS B 1 125 ? 11.172 -8.633 -2.896 1 88.5 125 LYS B N 1
ATOM 3809 C CA . LYS B 1 125 ? 10.047 -7.793 -2.477 1 88.5 125 LYS B CA 1
ATOM 3810 C C . LYS B 1 125 ? 9.727 -6.746 -3.537 1 88.5 125 LYS B C 1
ATOM 3812 O O . LYS B 1 125 ? 8.633 -6.168 -3.531 1 88.5 125 LYS B O 1
ATOM 3817 N N . ASP B 1 126 ? 10.703 -6.512 -4.355 1 90.12 126 ASP B N 1
ATOM 3818 C CA . ASP B 1 126 ? 10.508 -5.41 -5.293 1 90.12 126 ASP B CA 1
ATOM 3819 C C . ASP B 1 126 ? 9.898 -5.906 -6.602 1 90.12 126 ASP B C 1
ATOM 3821 O O . ASP B 1 126 ? 9.906 -5.191 -7.605 1 90.12 126 ASP B O 1
ATOM 3825 N N . MET B 1 127 ? 9.375 -7.16 -6.578 1 89 127 MET B N 1
ATOM 3826 C CA . MET B 1 127 ? 8.609 -7.633 -7.73 1 89 127 MET B CA 1
ATOM 3827 C C . MET B 1 127 ? 7.301 -6.859 -7.867 1 89 127 MET B C 1
ATOM 3829 O O . MET B 1 127 ? 6.598 -6.645 -6.879 1 89 127 MET B O 1
ATOM 3833 N N . PRO B 1 128 ? 6.969 -6.414 -9.133 1 91.88 128 PRO B N 1
ATOM 3834 C CA . PRO B 1 128 ? 5.738 -5.648 -9.336 1 91.88 128 PRO B CA 1
ATOM 3835 C C . PRO B 1 128 ? 4.512 -6.324 -8.719 1 91.88 128 PRO B C 1
ATOM 3837 O O . PRO B 1 128 ? 3.691 -5.66 -8.078 1 91.88 128 PRO B O 1
ATOM 3840 N N . GLU B 1 129 ? 4.43 -7.648 -8.844 1 91.94 129 GLU B N 1
ATOM 3841 C CA . GLU B 1 129 ? 3.297 -8.406 -8.312 1 91.94 129 GLU B CA 1
ATOM 3842 C C . GLU B 1 129 ? 3.283 -8.375 -6.781 1 91.94 129 GLU B C 1
ATOM 3844 O O . GLU B 1 129 ? 2.217 -8.281 -6.168 1 91.94 129 GLU B O 1
ATOM 3849 N N . GLU B 1 130 ? 4.508 -8.477 -6.211 1 93.88 130 GLU B N 1
ATOM 3850 C CA . GLU B 1 130 ? 4.59 -8.43 -4.754 1 93.88 130 GLU B CA 1
ATOM 3851 C C . GLU B 1 130 ? 4.195 -7.055 -4.223 1 93.88 130 GLU B C 1
ATOM 3853 O O . GLU B 1 130 ? 3.5 -6.949 -3.211 1 93.88 130 GLU B O 1
ATOM 3858 N N . ILE B 1 131 ? 4.605 -6.008 -4.938 1 96.44 131 ILE B N 1
ATOM 3859 C CA . ILE B 1 131 ? 4.223 -4.645 -4.574 1 96.44 131 ILE B CA 1
ATOM 3860 C C . ILE B 1 131 ? 2.701 -4.508 -4.617 1 96.44 131 ILE B C 1
ATOM 3862 O O . ILE B 1 131 ? 2.092 -3.994 -3.678 1 96.44 131 ILE B O 1
ATOM 3866 N N . ASN B 1 132 ? 2.098 -5.016 -5.695 1 97.62 132 ASN B N 1
ATOM 3867 C CA . ASN B 1 132 ? 0.646 -4.969 -5.832 1 97.62 132 ASN B CA 1
ATOM 3868 C C . ASN B 1 132 ? -0.049 -5.688 -4.68 1 97.62 132 ASN B C 1
ATOM 3870 O O . ASN B 1 132 ? -1.021 -5.176 -4.121 1 97.62 132 ASN B O 1
ATOM 3874 N N . ARG B 1 133 ? 0.461 -6.793 -4.395 1 96.81 133 ARG B N 1
ATOM 3875 C CA . ARG B 1 133 ? -0.156 -7.648 -3.385 1 96.81 133 ARG B CA 1
ATOM 3876 C C . ARG B 1 133 ? -0.093 -7.004 -2.004 1 96.81 133 ARG B C 1
ATOM 3878 O O . ARG B 1 133 ? -1.102 -6.934 -1.3 1 96.81 133 ARG B O 1
ATOM 3885 N N . VAL B 1 134 ? 1.051 -6.531 -1.632 1 97.31 134 VAL B N 1
ATOM 3886 C CA . VAL B 1 134 ? 1.266 -5.988 -0.294 1 97.31 134 VAL B CA 1
ATOM 3887 C C . VAL B 1 134 ? 0.429 -4.727 -0.107 1 97.31 134 VAL B C 1
ATOM 3889 O O . VAL B 1 134 ? -0.177 -4.523 0.949 1 97.31 134 VAL B O 1
ATOM 3892 N N . LEU B 1 135 ? 0.376 -3.875 -1.099 1 98.38 135 LEU B N 1
ATOM 3893 C CA . LEU B 1 135 ? -0.41 -2.65 -1.015 1 98.38 135 LEU B CA 1
ATOM 3894 C C . LEU B 1 135 ? -1.9 -2.963 -0.941 1 98.38 135 LEU B C 1
ATOM 3896 O O . LEU B 1 135 ? -2.629 -2.355 -0.154 1 98.38 135 LEU B O 1
ATOM 3900 N N . THR B 1 13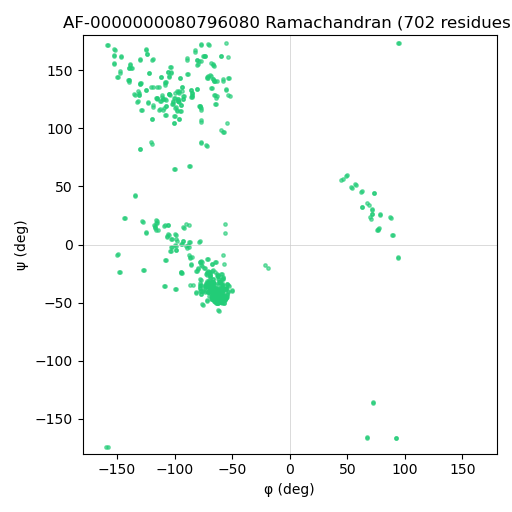6 ? -2.309 -3.916 -1.776 1 98.69 136 THR B N 1
ATOM 3901 C CA . THR B 1 136 ? -3.713 -4.305 -1.789 1 98.69 136 THR B CA 1
ATOM 3902 C C . THR B 1 136 ? -4.137 -4.844 -0.426 1 98.69 136 THR B C 1
ATOM 3904 O O . THR B 1 136 ? -5.184 -4.461 0.102 1 98.69 136 THR B O 1
ATOM 3907 N N . ASP B 1 137 ? -3.309 -5.699 0.137 1 98.56 137 ASP B N 1
ATOM 3908 C CA . ASP B 1 137 ? -3.604 -6.273 1.447 1 98.56 137 ASP B CA 1
ATOM 3909 C C . ASP B 1 137 ? -3.82 -5.18 2.49 1 98.56 137 ASP B C 1
ATOM 3911 O O . ASP B 1 137 ? -4.723 -5.281 3.322 1 98.56 137 ASP B O 1
ATOM 3915 N N . ARG B 1 138 ? -3.057 -4.145 2.404 1 97.31 138 ARG B N 1
ATOM 3916 C CA . ARG B 1 138 ? -3.016 -3.105 3.428 1 97.31 138 ARG B CA 1
ATOM 3917 C C . ARG B 1 138 ? -4.312 -2.303 3.447 1 97.31 138 ARG B C 1
ATOM 3919 O O . ARG B 1 138 ? -4.727 -1.807 4.496 1 97.31 138 ARG B O 1
ATOM 3926 N N . ILE B 1 139 ? -4.977 -2.227 2.334 1 97.44 139 ILE B N 1
ATOM 3927 C CA . ILE B 1 139 ? -6.109 -1.311 2.275 1 97.44 139 ILE B CA 1
ATOM 3928 C C . ILE B 1 139 ? -7.395 -2.094 2.008 1 97.44 139 ILE B C 1
ATOM 3930 O O . ILE B 1 139 ? -8.391 -1.527 1.562 1 97.44 139 ILE B O 1
ATOM 3934 N N . SER B 1 140 ? -7.375 -3.395 2.203 1 98.25 140 SER B N 1
ATOM 3935 C CA . SER B 1 140 ? -8.562 -4.227 2.033 1 98.25 140 SER B CA 1
ATOM 3936 C C . SER B 1 140 ? -9.273 -4.457 3.363 1 98.25 140 SER B C 1
ATOM 3938 O O . SER B 1 140 ? -8.617 -4.574 4.406 1 98.25 140 SER B O 1
ATOM 3940 N N . LYS B 1 141 ? -10.57 -4.484 3.287 1 97.62 141 LYS B N 1
ATOM 3941 C CA . LYS B 1 141 ? -11.383 -4.75 4.473 1 97.62 141 LYS B CA 1
ATOM 3942 C C . LYS B 1 141 ? -11.461 -6.246 4.758 1 97.62 141 LYS B C 1
ATOM 3944 O O . LYS B 1 141 ? -11.445 -6.664 5.914 1 97.62 141 LYS B O 1
ATOM 3949 N N . TYR B 1 142 ? -11.617 -7.043 3.709 1 98.31 142 TYR B N 1
ATOM 3950 C CA . TYR B 1 142 ? -11.656 -8.5 3.803 1 98.31 142 TYR B CA 1
ATOM 3951 C C . TYR B 1 142 ? -10.477 -9.133 3.074 1 98.31 142 TYR B C 1
ATOM 3953 O O . TYR B 1 142 ? -10.211 -8.812 1.913 1 98.31 142 TYR B O 1
ATOM 3961 N N . LEU B 1 143 ? -9.789 -9.938 3.768 1 98.81 143 LEU B N 1
ATOM 3962 C CA . LEU B 1 143 ? -8.625 -10.633 3.225 1 98.81 143 LEU B CA 1
ATOM 3963 C C . LEU B 1 143 ? -8.812 -12.141 3.271 1 98.81 143 LEU B C 1
ATOM 3965 O O . LEU B 1 143 ? -8.797 -12.742 4.352 1 98.81 143 LEU B O 1
ATOM 3969 N N . PHE B 1 144 ? -9.016 -12.727 2.127 1 98.56 144 PHE B N 1
ATOM 3970 C CA . PHE B 1 144 ? -9.234 -14.164 2.023 1 98.56 144 PHE B CA 1
ATOM 3971 C C . PHE B 1 144 ? -7.934 -14.883 1.688 1 98.56 144 PHE B C 1
ATOM 3973 O O . PHE B 1 144 ? -7.496 -14.883 0.536 1 98.56 144 PHE B O 1
ATOM 3980 N N . CYS B 1 145 ? -7.434 -15.57 2.674 1 98.19 145 CYS B N 1
ATOM 3981 C CA . CYS B 1 145 ? -6.113 -16.188 2.582 1 98.19 145 CYS B CA 1
ATOM 3982 C C . CYS B 1 145 ? -6.223 -17.625 2.111 1 98.19 145 CYS B C 1
ATOM 3984 O O . CYS B 1 145 ? -7.051 -18.391 2.615 1 98.19 145 CYS B O 1
ATOM 3986 N N . PRO B 1 146 ? -5.355 -18 1.191 1 96.69 146 PRO B N 1
ATOM 3987 C CA . PRO B 1 146 ? -5.395 -19.359 0.675 1 96.69 146 PRO B CA 1
ATOM 3988 C C . PRO B 1 146 ? -4.766 -20.375 1.631 1 96.69 146 PRO B C 1
ATOM 3990 O O . PRO B 1 146 ? -4.941 -21.578 1.462 1 96.69 146 PRO B O 1
ATOM 3993 N N . SER B 1 147 ? -3.994 -19.938 2.641 1 96.25 147 SER B N 1
ATOM 3994 C CA . SER B 1 147 ? -3.293 -20.828 3.57 1 96.25 147 SER B CA 1
ATOM 3995 C C . SER B 1 147 ? -3.09 -20.156 4.922 1 96.25 147 SER B C 1
ATOM 3997 O O . SER B 1 147 ? -3.238 -18.938 5.047 1 96.25 147 SER B O 1
ATOM 3999 N N . GLU B 1 148 ? -2.697 -20.969 5.883 1 95.81 148 GLU B N 1
ATOM 4000 C CA . GLU B 1 148 ? -2.404 -20.438 7.207 1 95.81 148 GLU B CA 1
ATOM 4001 C C . GLU B 1 148 ? -1.13 -19.594 7.195 1 95.81 148 GLU B C 1
ATOM 4003 O O . GLU B 1 148 ? -1.018 -18.609 7.934 1 95.81 148 GLU B O 1
ATOM 4008 N N . VAL B 1 149 ? -0.202 -19.938 6.32 1 95.38 149 VAL B N 1
ATOM 4009 C CA . VAL B 1 149 ? 1.023 -19.156 6.18 1 95.38 149 VAL B CA 1
ATOM 4010 C C . VAL B 1 149 ? 0.685 -17.734 5.73 1 95.38 149 VAL B C 1
ATOM 4012 O O . VAL B 1 149 ? 1.266 -16.766 6.227 1 95.38 149 VAL B O 1
ATOM 4015 N N . ALA B 1 150 ? -0.256 -17.625 4.84 1 96.56 150 ALA B N 1
ATOM 4016 C CA . ALA B 1 150 ? -0.699 -16.312 4.379 1 96.56 150 ALA B CA 1
ATOM 4017 C C . ALA B 1 150 ? -1.319 -15.5 5.516 1 96.56 150 ALA B C 1
ATOM 4019 O O . ALA B 1 150 ? -1.068 -14.305 5.645 1 96.56 150 ALA B O 1
ATOM 4020 N N . VAL B 1 151 ? -2.127 -16.156 6.363 1 97.81 151 VAL B N 1
ATOM 4021 C CA . VAL B 1 151 ? -2.719 -15.508 7.531 1 97.81 151 VAL B CA 1
ATOM 4022 C C . VAL B 1 151 ? -1.613 -14.992 8.453 1 97.81 151 VAL B C 1
ATOM 4024 O O . VAL B 1 151 ? -1.671 -13.852 8.922 1 97.81 151 VAL B O 1
ATOM 4027 N N . ASN B 1 152 ? -0.64 -15.828 8.633 1 96.81 152 ASN B N 1
ATOM 4028 C CA . ASN B 1 152 ? 0.457 -15.477 9.531 1 96.81 152 ASN B CA 1
ATOM 4029 C C . ASN B 1 152 ? 1.294 -14.328 8.969 1 96.81 152 ASN B C 1
ATOM 4031 O O . ASN B 1 152 ? 1.812 -13.508 9.727 1 96.81 152 ASN B O 1
ATOM 4035 N N . ASN B 1 153 ? 1.48 -14.344 7.68 1 96.06 153 ASN B N 1
ATOM 4036 C CA . ASN B 1 153 ? 2.178 -13.219 7.059 1 96.06 153 ASN B CA 1
ATOM 4037 C C . ASN B 1 153 ? 1.496 -11.891 7.375 1 96.06 153 ASN B C 1
ATOM 4039 O O . ASN B 1 153 ? 2.162 -10.914 7.715 1 96.06 153 ASN B O 1
ATOM 4043 N N . LEU B 1 154 ? 0.175 -11.836 7.23 1 97.88 154 LEU B N 1
ATOM 4044 C CA . LEU B 1 154 ? -0.59 -10.625 7.512 1 97.88 154 LEU B CA 1
ATOM 4045 C C . LEU B 1 154 ? -0.48 -10.242 8.984 1 97.88 154 LEU B C 1
ATOM 4047 O O . LEU B 1 154 ? -0.31 -9.062 9.312 1 97.88 154 LEU B O 1
ATOM 4051 N N . LYS B 1 155 ? -0.532 -11.219 9.82 1 97.5 155 LYS B N 1
ATOM 4052 C CA . LYS B 1 155 ? -0.401 -10.977 11.258 1 97.5 155 LYS B CA 1
ATOM 4053 C C . LYS B 1 155 ? 0.941 -10.328 11.586 1 97.5 155 LYS B C 1
ATOM 4055 O O . LYS B 1 155 ? 1.004 -9.391 12.375 1 97.5 155 LYS B O 1
ATOM 4060 N N . LYS B 1 156 ? 1.987 -10.836 10.969 1 95 156 LYS B N 1
ATOM 4061 C CA . LYS B 1 156 ? 3.324 -10.281 11.164 1 95 156 LYS B CA 1
ATOM 4062 C C . LYS B 1 156 ? 3.379 -8.812 10.766 1 95 156 LYS B C 1
ATOM 4064 O O . LYS B 1 156 ? 4.195 -8.055 11.281 1 95 156 LYS B O 1
ATOM 4069 N N . GLU B 1 157 ? 2.518 -8.422 9.906 1 94.81 157 GLU B N 1
ATOM 4070 C CA . GLU B 1 157 ? 2.475 -7.047 9.422 1 94.81 157 GLU B CA 1
ATOM 4071 C C . GLU B 1 157 ? 1.395 -6.246 10.141 1 94.81 157 GLU B C 1
ATOM 4073 O O . GLU B 1 157 ? 1.021 -5.156 9.703 1 94.81 157 GLU B O 1
ATOM 4078 N N . SER B 1 158 ? 0.83 -6.789 11.133 1 93.69 158 SER B N 1
ATOM 4079 C CA . SER B 1 158 ? -0.158 -6.164 12.008 1 93.69 158 SER B CA 1
ATOM 4080 C C . SER B 1 158 ? -1.491 -5.98 11.297 1 93.69 158 SER B C 1
ATOM 4082 O O . SER B 1 158 ? -2.201 -5 11.531 1 93.69 158 SER B O 1
ATOM 4084 N N . ILE B 1 159 ? -1.725 -6.785 10.352 1 96.19 159 ILE B N 1
ATOM 4085 C CA . ILE B 1 159 ? -3.041 -6.871 9.727 1 96.19 159 ILE B CA 1
ATOM 4086 C C . ILE B 1 159 ? -3.797 -8.078 10.289 1 96.19 159 ILE B C 1
ATOM 4088 O O . ILE B 1 159 ? -3.51 -9.219 9.922 1 96.19 159 ILE B O 1
ATOM 4092 N N . THR B 1 160 ? -4.75 -7.824 11.148 1 96.56 160 THR B N 1
ATOM 4093 C CA . THR B 1 160 ? -5.418 -8.93 11.82 1 96.56 160 THR B CA 1
ATOM 4094 C C . THR B 1 160 ? -6.934 -8.828 11.656 1 96.56 160 THR B C 1
ATOM 4096 O O . THR B 1 160 ? -7.648 -9.82 11.797 1 96.56 160 THR B O 1
ATOM 4099 N N . GLU B 1 161 ? -7.402 -7.637 11.375 1 96.44 161 GLU B N 1
ATOM 4100 C CA . GLU B 1 161 ? -8.836 -7.438 11.18 1 96.44 161 GLU B CA 1
ATOM 4101 C C . GLU B 1 161 ? -9.258 -7.852 9.773 1 96.44 161 GLU B C 1
ATOM 4103 O O . GLU B 1 161 ? -8.594 -7.512 8.789 1 96.44 161 GLU B O 1
ATOM 4108 N N . GLY B 1 162 ? -10.344 -8.602 9.633 1 97.5 162 GLY B N 1
ATOM 4109 C CA . GLY B 1 162 ? -10.906 -8.984 8.344 1 97.5 162 GLY B CA 1
ATOM 4110 C C . GLY B 1 162 ? -10.117 -10.086 7.656 1 97.5 162 GLY B C 1
ATOM 4111 O O . GLY B 1 162 ? -10.32 -10.344 6.465 1 97.5 162 GLY B O 1
ATOM 4112 N N . VAL B 1 163 ? -9.195 -10.734 8.391 1 98.56 163 VAL B N 1
ATOM 4113 C CA . VAL B 1 163 ? -8.344 -11.773 7.824 1 98.56 163 VAL B CA 1
ATOM 4114 C C . VAL B 1 163 ? -8.992 -13.141 8.031 1 98.56 163 VAL B C 1
ATOM 4116 O O . VAL B 1 163 ? -9.312 -13.523 9.156 1 98.56 163 VAL B O 1
ATOM 4119 N N . HIS B 1 164 ? -9.18 -13.898 6.922 1 98.25 164 HIS B N 1
ATOM 4120 C CA . HIS B 1 164 ? -9.852 -15.188 6.988 1 98.25 164 HIS B CA 1
ATOM 4121 C C . HIS B 1 164 ? -9.094 -16.234 6.18 1 98.25 164 HIS B C 1
ATOM 4123 O O . HIS B 1 164 ? -8.742 -16 5.02 1 98.25 164 HIS B O 1
ATOM 4129 N N . PHE B 1 165 ? -8.836 -17.375 6.82 1 97.75 165 PHE B N 1
ATOM 4130 C CA . PHE B 1 165 ? -8.398 -18.531 6.059 1 97.75 165 PHE B CA 1
ATOM 4131 C C . PHE B 1 165 ? -9.578 -19.188 5.344 1 97.75 165 PHE B C 1
ATOM 4133 O O . PHE B 1 165 ? -10.398 -19.859 5.977 1 97.75 165 PHE B O 1
ATOM 4140 N N . THR B 1 166 ? -9.656 -19 4.062 1 97.12 166 THR B N 1
ATOM 4141 C CA . THR B 1 166 ? -10.789 -19.547 3.316 1 97.12 166 THR B CA 1
ATOM 4142 C C . THR B 1 166 ? -10.359 -20.734 2.465 1 97.12 166 THR B C 1
ATOM 4144 O O . THR B 1 166 ? -11.203 -21.5 1.985 1 97.12 166 THR B O 1
ATOM 4147 N N . GLY B 1 167 ? -9.039 -20.906 2.309 1 96.5 167 GLY B N 1
ATOM 4148 C CA . GLY B 1 167 ? -8.531 -21.891 1.364 1 96.5 167 GLY B CA 1
ATOM 4149 C C . GLY B 1 167 ? -8.211 -21.297 0.003 1 96.5 167 GLY B C 1
ATOM 4150 O O . GLY B 1 167 ? -8.445 -20.109 -0.237 1 96.5 167 GLY B O 1
ATOM 4151 N N . ASP B 1 168 ? -7.629 -22.125 -0.842 1 95.75 168 ASP B N 1
ATOM 4152 C CA . ASP B 1 168 ? -7.203 -21.688 -2.168 1 95.75 168 ASP B CA 1
ATOM 4153 C C . ASP B 1 168 ? -8.25 -22.047 -3.225 1 95.75 168 ASP B C 1
ATOM 4155 O O . ASP B 1 168 ? -8.555 -23.219 -3.434 1 95.75 168 ASP B O 1
ATOM 4159 N N . ILE B 1 169 ? -8.703 -21.047 -3.932 1 94.25 169 ILE B N 1
ATOM 4160 C CA . ILE B 1 169 ? -9.719 -21.219 -4.965 1 94.25 169 ILE B CA 1
ATOM 4161 C C . ILE B 1 169 ? -9.172 -22.125 -6.07 1 94.25 169 ILE B C 1
ATOM 4163 O O . ILE B 1 169 ? -9.93 -22.859 -6.707 1 94.25 169 ILE B O 1
ATOM 4167 N N . MET B 1 170 ? -7.934 -22.156 -6.246 1 92.81 170 MET B N 1
ATOM 4168 C CA . MET B 1 170 ? -7.324 -22.969 -7.293 1 92.81 170 MET B CA 1
ATOM 4169 C C . MET B 1 170 ? -7.41 -24.453 -6.949 1 92.81 170 MET B C 1
ATOM 4171 O O . MET B 1 170 ? -7.348 -25.297 -7.836 1 92.81 170 MET B O 1
ATOM 4175 N N . TYR B 1 171 ? -7.516 -24.781 -5.691 1 94.5 171 TYR B N 1
ATOM 4176 C CA . TYR B 1 171 ? -7.758 -26.172 -5.312 1 94.5 171 TYR B CA 1
ATOM 4177 C C . TYR B 1 171 ? -9.156 -26.609 -5.715 1 94.5 171 TYR B C 1
ATOM 4179 O O . TYR B 1 171 ? -9.352 -27.719 -6.199 1 94.5 171 TYR B O 1
ATOM 4187 N N . ASP B 1 172 ? -10.047 -25.719 -5.555 1 91.75 172 ASP B N 1
ATOM 4188 C CA . ASP B 1 172 ? -11.406 -25.984 -6.012 1 91.75 172 ASP B CA 1
ATOM 4189 C C . ASP B 1 172 ? -11.438 -26.234 -7.516 1 91.75 172 ASP B C 1
ATOM 4191 O O . ASP B 1 172 ? -12.156 -27.125 -7.988 1 91.75 172 ASP B O 1
ATOM 4195 N N . LEU B 1 173 ? -10.773 -25.391 -8.219 1 90 173 LEU B N 1
ATOM 4196 C CA . LEU B 1 173 ? -10.688 -25.578 -9.664 1 90 173 LEU B CA 1
ATOM 4197 C C . LEU B 1 173 ? -10.141 -26.969 -9.992 1 90 173 LEU B C 1
ATOM 4199 O O . LEU B 1 173 ? -10.672 -27.656 -10.867 1 90 173 LEU B O 1
ATOM 4203 N N . PHE B 1 174 ? -9.094 -27.359 -9.305 1 93.81 174 PHE B N 1
ATOM 4204 C CA . PHE B 1 174 ? -8.469 -28.656 -9.523 1 93.81 174 PHE B CA 1
ATOM 4205 C C . PHE B 1 174 ? -9.469 -29.781 -9.328 1 93.81 174 PHE B C 1
ATOM 4207 O O . PHE B 1 174 ? -9.578 -30.688 -10.172 1 93.81 174 PHE B O 1
ATOM 4214 N N . LEU B 1 175 ? -10.203 -29.672 -8.242 1 93.81 175 LEU B N 1
ATOM 4215 C CA . LEU B 1 175 ? -11.188 -30.688 -7.926 1 93.81 175 LEU B CA 1
ATOM 4216 C C . LEU B 1 175 ? -12.297 -30.719 -8.977 1 93.81 175 LEU B C 1
ATOM 4218 O O . LEU B 1 175 ? -12.758 -31.797 -9.359 1 93.81 175 LEU B O 1
ATOM 4222 N N . LYS B 1 176 ? -12.648 -29.609 -9.445 1 90.75 176 LYS B N 1
ATOM 4223 C CA . LYS B 1 176 ? -13.695 -29.516 -10.453 1 90.75 176 LYS B CA 1
ATOM 4224 C C . LYS B 1 176 ? -13.219 -30.062 -11.797 1 90.75 176 LYS B C 1
ATOM 4226 O O . LYS B 1 176 ? -14.016 -30.609 -12.562 1 90.75 176 LYS B O 1
ATOM 4231 N N . MET B 1 177 ? -12.008 -29.906 -12.055 1 92.25 177 MET B N 1
ATOM 4232 C CA . MET B 1 177 ? -11.445 -30.297 -13.344 1 92.25 177 MET B CA 1
ATOM 4233 C C . MET B 1 177 ? -11.047 -31.766 -13.336 1 92.25 177 MET B C 1
ATOM 4235 O O . MET B 1 177 ? -10.922 -32.375 -14.398 1 92.25 177 MET B O 1
ATOM 4239 N N . ARG B 1 178 ? -10.914 -32.344 -12.25 1 94.88 178 ARG B N 1
ATOM 4240 C CA . ARG B 1 178 ? -10.312 -33.656 -12.07 1 94.88 178 ARG B CA 1
ATOM 4241 C C . ARG B 1 178 ? -11.039 -34.719 -12.891 1 94.88 178 ARG B C 1
ATOM 4243 O O . ARG B 1 178 ? -10.406 -35.562 -13.539 1 94.88 178 ARG B O 1
ATOM 4250 N N . PRO B 1 179 ? -12.391 -34.656 -12.945 1 94.81 179 PRO B N 1
ATOM 4251 C CA . PRO B 1 179 ? -13.102 -35.656 -13.734 1 94.81 179 PRO B CA 1
ATOM 4252 C C . PRO B 1 179 ? -12.773 -35.562 -15.219 1 94.81 179 PRO B C 1
ATOM 4254 O O . PRO B 1 179 ? -13.039 -36.531 -15.969 1 94.81 179 PRO B O 1
ATOM 4257 N N . TYR B 1 180 ? -12.203 -34.531 -15.656 1 93.56 180 TYR B N 1
ATOM 4258 C CA . TYR B 1 180 ? -11.969 -34.344 -17.078 1 93.56 180 TYR B CA 1
ATOM 4259 C C . TYR B 1 180 ? -10.508 -34.625 -17.438 1 93.56 180 TYR B C 1
ATOM 4261 O O . TYR B 1 180 ? -10.133 -34.562 -18.609 1 93.56 180 TYR B O 1
ATOM 4269 N N . PHE B 1 181 ? -9.695 -34.938 -16.469 1 95.69 181 PHE B N 1
ATOM 4270 C CA . PHE B 1 181 ? -8.281 -35.188 -16.719 1 95.69 181 PHE B CA 1
ATOM 4271 C C . PHE B 1 181 ? -8.109 -36.344 -17.734 1 95.69 181 PHE B C 1
ATOM 4273 O O . PHE B 1 181 ? -8.883 -37.281 -17.734 1 95.69 181 PHE B O 1
ATOM 4280 N N . LYS B 1 182 ? -7.152 -36.156 -18.578 1 95.75 182 LYS B N 1
ATOM 4281 C CA . LYS B 1 182 ? -6.91 -37.125 -19.641 1 95.75 182 LYS B CA 1
ATOM 4282 C C . LYS B 1 182 ? -5.652 -37.938 -19.375 1 95.75 182 LYS B C 1
ATOM 4284 O O . LYS B 1 182 ? -4.652 -37.406 -18.891 1 95.75 182 LYS B O 1
ATOM 4289 N N . GLU B 1 183 ? -5.758 -39.219 -19.688 1 95.75 183 GLU B N 1
ATOM 4290 C CA . GLU B 1 183 ? -4.633 -40.125 -19.438 1 95.75 183 GLU B CA 1
ATOM 4291 C C . GLU B 1 183 ? -4.09 -40.719 -20.734 1 95.75 183 GLU B C 1
ATOM 4293 O O . GLU B 1 183 ? -3.244 -41.594 -20.703 1 95.75 183 GLU B O 1
ATOM 4298 N N . ASP B 1 184 ? -4.504 -40.094 -21.844 1 96.12 184 ASP B N 1
ATOM 4299 C CA . ASP B 1 184 ? -4.129 -40.625 -23.141 1 96.12 184 ASP B CA 1
ATOM 4300 C C . ASP B 1 184 ? -2.609 -40.688 -23.297 1 96.12 184 ASP B C 1
ATOM 4302 O O . ASP B 1 184 ? -2.07 -41.656 -23.828 1 96.12 184 ASP B O 1
ATOM 4306 N N . ILE B 1 185 ? -2.006 -39.688 -22.828 1 95.62 185 ILE B N 1
ATOM 4307 C CA . ILE B 1 185 ? -0.561 -39.594 -23 1 95.62 185 ILE B CA 1
ATOM 4308 C C . ILE B 1 185 ? 0.124 -40.688 -22.219 1 95.62 185 ILE B C 1
ATOM 4310 O O . ILE B 1 185 ? 1.178 -41.188 -22.625 1 95.62 185 ILE B O 1
ATOM 4314 N N . ILE B 1 186 ? -0.404 -41.062 -21.141 1 97.06 186 ILE B N 1
ATOM 4315 C CA . ILE B 1 186 ? 0.142 -42.156 -20.312 1 97.06 186 ILE B CA 1
ATOM 4316 C C . ILE B 1 186 ? 0.129 -43.469 -21.078 1 97.06 186 ILE B C 1
ATOM 4318 O O . ILE B 1 186 ? 1.119 -44.188 -21.078 1 97.06 186 ILE B O 1
ATOM 4322 N N . ASP B 1 187 ? -0.949 -43.688 -21.75 1 96.38 187 ASP B N 1
ATOM 4323 C CA . ASP B 1 187 ? -1.083 -44.906 -22.562 1 96.38 187 ASP B CA 1
ATOM 4324 C C . ASP B 1 187 ? -0.154 -44.844 -23.781 1 96.38 187 ASP B C 1
ATOM 4326 O O . ASP B 1 187 ? 0.512 -45.844 -24.094 1 96.38 187 ASP B O 1
ATOM 4330 N N . GLU B 1 188 ? -0.199 -43.719 -24.328 1 96.75 188 GLU B N 1
ATOM 4331 C CA . GLU B 1 188 ? 0.608 -43.531 -25.531 1 96.75 188 GLU B CA 1
ATOM 4332 C C . GLU B 1 188 ? 2.084 -43.781 -25.25 1 96.75 188 GLU B C 1
ATOM 4334 O O . GLU B 1 188 ? 2.785 -44.375 -26.094 1 96.75 188 GLU B O 1
ATOM 4339 N N . LEU B 1 189 ? 2.51 -43.469 -24.078 1 96.81 189 LEU B N 1
ATOM 4340 C CA . LEU B 1 189 ? 3.926 -43.594 -23.75 1 96.81 189 LEU B CA 1
ATOM 4341 C C . LEU B 1 189 ? 4.188 -44.812 -22.906 1 96.81 189 LEU B C 1
ATOM 4343 O O . LEU B 1 189 ? 5.312 -45.062 -22.453 1 96.81 189 LEU B O 1
ATOM 4347 N N . SER B 1 190 ? 3.205 -45.562 -22.703 1 96.88 190 SER B N 1
ATOM 4348 C CA . SER B 1 190 ? 3.297 -46.781 -21.922 1 96.88 190 SER B CA 1
ATOM 4349 C C . SER B 1 190 ? 3.91 -46.531 -20.562 1 96.88 190 SER B C 1
ATOM 4351 O O . SER B 1 190 ? 4.844 -47.219 -20.141 1 96.88 190 SER B O 1
ATOM 4353 N N . LEU B 1 191 ? 3.342 -45.531 -19.969 1 97.81 191 LEU B N 1
ATOM 4354 C CA . LEU B 1 191 ? 3.805 -45.188 -18.625 1 97.81 191 LEU B CA 1
ATOM 4355 C C . LEU B 1 191 ? 3.045 -45.938 -17.562 1 97.81 191 LEU B C 1
ATOM 4357 O O . LEU B 1 191 ? 1.878 -46.312 -17.75 1 97.81 191 LEU B O 1
ATOM 4361 N N . GLU B 1 192 ? 3.74 -46.25 -16.484 1 97.56 192 GLU B N 1
ATOM 4362 C CA . GLU B 1 192 ? 3.131 -46.906 -15.328 1 97.56 192 GLU B CA 1
ATOM 4363 C C . GLU B 1 192 ? 3.006 -45.938 -14.156 1 97.56 192 GLU B C 1
ATOM 4365 O O . GLU B 1 192 ? 3.922 -45.156 -13.891 1 97.56 192 GLU B O 1
ATOM 4370 N N . GLU B 1 193 ? 1.874 -46 -13.508 1 97.38 193 GLU B N 1
ATOM 4371 C CA . GLU B 1 193 ? 1.587 -45.125 -12.383 1 97.38 193 GLU B CA 1
ATOM 4372 C C . GLU B 1 193 ? 2.705 -45.156 -11.344 1 97.38 193 GLU B C 1
ATOM 4374 O O . GLU B 1 193 ? 3.176 -46.25 -10.977 1 97.38 193 GLU B O 1
ATOM 4379 N N . ASN B 1 194 ? 3.201 -44.062 -10.961 1 97.31 194 ASN B N 1
ATOM 4380 C CA . ASN B 1 194 ? 4.203 -43.875 -9.922 1 97.31 194 ASN B CA 1
ATOM 4381 C C . ASN B 1 194 ? 5.57 -44.375 -10.352 1 97.31 194 ASN B C 1
ATOM 4383 O O . ASN B 1 194 ? 6.422 -44.688 -9.508 1 97.31 194 ASN B O 1
ATOM 4387 N N . LYS B 1 195 ? 5.766 -44.469 -11.641 1 98.12 195 LYS B N 1
ATOM 4388 C CA . LYS B 1 195 ? 7.047 -44.969 -12.125 1 98.12 195 LYS B CA 1
ATOM 4389 C C . LYS B 1 195 ? 7.668 -44 -13.141 1 98.12 195 LYS B C 1
ATOM 4391 O O . LYS B 1 195 ? 8.5 -44.406 -13.953 1 98.12 195 LYS B O 1
ATOM 4396 N N . TYR B 1 196 ? 7.199 -42.844 -13.086 1 98.62 196 TYR B N 1
ATOM 4397 C CA . TYR B 1 196 ? 7.809 -41.781 -13.914 1 98.62 196 TYR B CA 1
ATOM 4398 C C . TYR B 1 196 ? 7.742 -40.438 -13.227 1 98.62 196 TYR B C 1
ATOM 4400 O O . TYR B 1 196 ? 6.973 -40.25 -12.281 1 98.62 196 TYR B O 1
ATOM 4408 N N . ILE B 1 197 ? 8.594 -39.594 -13.734 1 98.56 197 ILE B N 1
ATOM 4409 C CA . ILE B 1 197 ? 8.672 -38.219 -13.234 1 98.56 197 ILE B CA 1
ATOM 4410 C C . ILE B 1 197 ? 8.227 -37.25 -14.32 1 98.56 197 ILE B C 1
ATOM 4412 O O . ILE B 1 197 ? 8.562 -37.406 -15.492 1 98.56 197 ILE B O 1
ATOM 4416 N N . VAL B 1 198 ? 7.414 -36.281 -13.914 1 98.75 198 VAL B N 1
ATOM 4417 C CA . VAL B 1 198 ? 7.039 -35.219 -14.836 1 98.75 198 VAL B CA 1
ATOM 4418 C C . VAL B 1 198 ? 7.934 -34 -14.602 1 98.75 198 VAL B C 1
ATOM 4420 O O . VAL B 1 198 ? 8.117 -33.562 -13.461 1 98.75 198 VAL B O 1
ATOM 4423 N N . THR B 1 199 ? 8.484 -33.469 -15.672 1 98.62 199 THR B N 1
ATOM 4424 C CA . THR B 1 199 ? 9.383 -32.344 -15.555 1 98.62 199 THR B CA 1
ATOM 4425 C C . THR B 1 199 ? 8.906 -31.172 -16.422 1 98.62 199 THR B C 1
ATOM 4427 O O . THR B 1 199 ? 8.469 -31.375 -17.562 1 98.62 199 THR B O 1
ATOM 4430 N N . THR B 1 200 ? 8.875 -30 -15.883 1 97.69 200 THR B N 1
ATOM 4431 C CA . THR B 1 200 ? 8.719 -28.781 -16.656 1 97.69 200 THR B CA 1
ATOM 4432 C C . THR B 1 200 ? 9.742 -27.734 -16.25 1 97.69 200 THR B C 1
ATOM 4434 O O . THR B 1 200 ? 9.906 -27.453 -15.055 1 97.69 200 THR B O 1
ATOM 4437 N N . ILE B 1 201 ? 10.531 -27.25 -17.172 1 97.56 201 ILE B N 1
ATOM 4438 C CA . ILE B 1 201 ? 11.516 -26.188 -16.984 1 97.56 201 ILE B CA 1
ATOM 4439 C C . ILE B 1 201 ? 11.312 -25.109 -18.062 1 97.56 201 ILE B C 1
ATOM 4441 O O . ILE B 1 201 ? 11.484 -25.375 -19.25 1 97.56 201 ILE B O 1
ATOM 4445 N N . HIS B 1 202 ? 10.945 -23.891 -17.625 1 93.81 202 HIS B N 1
ATOM 4446 C CA . HIS B 1 202 ? 10.641 -22.906 -18.656 1 93.81 202 HIS B CA 1
ATOM 4447 C C . HIS B 1 202 ? 10.961 -21.5 -18.203 1 93.81 202 HIS B C 1
ATOM 4449 O O . HIS B 1 202 ? 10.852 -20.547 -18.984 1 93.81 202 HIS B O 1
ATOM 4455 N N . ARG B 1 203 ? 11.297 -21.328 -16.906 1 92.12 203 ARG B N 1
ATOM 4456 C CA . ARG B 1 203 ? 11.609 -20 -16.422 1 92.12 203 ARG B CA 1
ATOM 4457 C C . ARG B 1 203 ? 12.898 -19.469 -17.062 1 92.12 203 ARG B C 1
ATOM 4459 O O . ARG B 1 203 ? 13.883 -20.203 -17.172 1 92.12 203 ARG B O 1
ATOM 4466 N N . ASP B 1 204 ? 12.914 -18.172 -17.359 1 90.88 204 ASP B N 1
ATOM 4467 C CA . ASP B 1 204 ? 14.031 -17.578 -18.078 1 90.88 204 ASP B CA 1
ATOM 4468 C C . ASP B 1 204 ? 15.328 -17.688 -17.281 1 90.88 204 ASP B C 1
ATOM 4470 O O . ASP B 1 204 ? 16.391 -17.922 -17.844 1 90.88 204 ASP B O 1
ATOM 4474 N N . PHE B 1 205 ? 15.211 -17.594 -15.984 1 90.25 205 PHE B N 1
ATOM 4475 C CA . PHE B 1 205 ? 16.438 -17.594 -15.18 1 90.25 205 PHE B CA 1
ATOM 4476 C C . PHE B 1 205 ? 17.078 -18.984 -15.18 1 90.25 205 PHE B C 1
ATOM 4478 O O . PHE B 1 205 ? 18.25 -19.125 -14.836 1 90.25 205 PHE B O 1
ATOM 4485 N N . ASN B 1 206 ? 16.391 -19.969 -15.625 1 95.94 206 ASN B N 1
ATOM 4486 C CA . ASN B 1 206 ? 16.938 -21.312 -15.766 1 95.94 206 ASN B CA 1
ATOM 4487 C C . ASN B 1 206 ? 17.344 -21.594 -17.219 1 95.94 206 ASN B C 1
ATOM 4489 O O . ASN B 1 206 ? 18.406 -22.156 -17.469 1 95.94 206 ASN B O 1
ATOM 4493 N N . THR B 1 207 ? 16.547 -21.109 -18.188 1 96.5 207 THR B N 1
ATOM 4494 C CA . THR B 1 207 ? 16.688 -21.578 -19.562 1 96.5 207 THR B CA 1
ATOM 4495 C C . THR B 1 207 ? 17.594 -20.656 -20.344 1 96.5 207 THR B C 1
ATOM 4497 O O . THR B 1 207 ? 18.203 -21.062 -21.344 1 96.5 207 THR B O 1
ATOM 4500 N N . ASP B 1 208 ? 17.672 -19.391 -19.859 1 95.56 208 ASP B N 1
ATOM 4501 C CA . ASP B 1 208 ? 18.469 -18.438 -20.625 1 95.56 208 ASP B CA 1
ATOM 4502 C C . ASP B 1 208 ? 19.938 -18.484 -20.219 1 95.56 208 ASP B C 1
ATOM 4504 O O . ASP B 1 208 ? 20.797 -17.906 -20.891 1 95.56 208 ASP B O 1
ATOM 4508 N N . SER B 1 209 ? 20.219 -19.156 -19.156 1 96.94 209 SER B N 1
ATOM 4509 C CA . SER B 1 209 ? 21.594 -19.391 -18.719 1 96.94 209 SER B CA 1
ATOM 4510 C C . SER B 1 209 ? 22.078 -20.766 -19.156 1 96.94 209 SER B C 1
ATOM 4512 O O . SER B 1 209 ? 21.562 -21.781 -18.688 1 96.94 209 SER B O 1
ATOM 4514 N N . LYS B 1 210 ? 23.047 -20.75 -20 1 97.81 210 LYS B N 1
ATOM 4515 C CA . LYS B 1 210 ? 23.594 -22.031 -20.453 1 97.81 210 LYS B CA 1
ATOM 4516 C C . LYS B 1 210 ? 24.031 -22.891 -19.266 1 97.81 210 LYS B C 1
ATOM 4518 O O . LYS B 1 210 ? 23.766 -24.094 -19.234 1 97.81 210 LYS B O 1
ATOM 4523 N N . GLU B 1 211 ? 24.688 -22.234 -18.359 1 98.25 211 GLU B N 1
ATOM 4524 C CA . GLU B 1 211 ? 25.219 -22.953 -17.203 1 98.25 211 GLU B CA 1
ATOM 4525 C C . GLU B 1 211 ? 24.078 -23.594 -16.391 1 98.25 211 GLU B C 1
ATOM 4527 O O . GLU B 1 211 ? 24.141 -24.781 -16.062 1 98.25 211 GLU B O 1
ATOM 4532 N N . LYS B 1 212 ? 23.062 -22.922 -16.094 1 98.12 212 LYS B N 1
ATOM 4533 C CA . LYS B 1 212 ? 21.953 -23.406 -15.289 1 98.12 212 LYS B CA 1
ATOM 4534 C C . LYS B 1 212 ? 21.188 -24.5 -16.031 1 98.12 212 LYS B C 1
ATOM 4536 O O . LYS B 1 212 ? 20.875 -25.547 -15.461 1 98.12 212 LYS B O 1
ATOM 4541 N N . LEU B 1 213 ? 20.906 -24.219 -17.281 1 98.38 213 LEU B N 1
ATOM 4542 C CA . LEU B 1 213 ? 20.156 -25.203 -18.078 1 98.38 213 LEU B CA 1
ATOM 4543 C C . LEU B 1 213 ? 20.969 -26.5 -18.234 1 98.38 213 LEU B C 1
ATOM 4545 O O . LEU B 1 213 ? 20.406 -27.594 -18.141 1 98.38 213 LEU B O 1
ATOM 4549 N N . GLU B 1 214 ? 22.203 -26.297 -18.469 1 98.62 214 GLU B N 1
ATOM 4550 C CA . GLU B 1 214 ? 23.078 -27.469 -18.578 1 98.62 214 GLU B CA 1
ATOM 4551 C C . GLU B 1 214 ? 23.078 -28.281 -17.297 1 98.62 214 GLU B C 1
ATOM 4553 O O . GLU B 1 214 ? 22.984 -29.516 -17.328 1 98.62 214 GLU B O 1
ATOM 4558 N N . ASN B 1 215 ? 23.188 -27.578 -16.188 1 98.69 215 ASN B N 1
ATOM 4559 C CA . ASN B 1 215 ? 23.172 -28.266 -14.891 1 98.69 215 ASN B CA 1
ATOM 4560 C C . ASN B 1 215 ? 21.859 -29.016 -14.672 1 98.69 215 ASN B C 1
ATOM 4562 O O . ASN B 1 215 ? 21.859 -30.156 -14.203 1 98.69 215 ASN B O 1
ATOM 4566 N N . ILE B 1 216 ? 20.75 -28.391 -15.016 1 98.81 216 ILE B N 1
ATOM 4567 C CA . ILE B 1 216 ? 19.438 -29.016 -14.867 1 98.81 216 ILE B CA 1
ATOM 4568 C C . ILE B 1 216 ? 19.359 -30.281 -15.727 1 98.81 216 ILE B C 1
ATOM 4570 O O . ILE B 1 216 ? 18.938 -31.328 -15.25 1 98.81 216 ILE B O 1
ATOM 4574 N N . LEU B 1 217 ? 19.828 -30.188 -16.969 1 98.62 217 LEU B N 1
ATOM 4575 C CA . LEU B 1 217 ? 19.734 -31.312 -17.906 1 98.62 217 LEU B CA 1
ATOM 4576 C C . LEU B 1 217 ? 20.656 -32.438 -17.5 1 98.62 217 LEU B C 1
ATOM 4578 O O . LEU B 1 217 ? 20.312 -33.625 -17.656 1 98.62 217 LEU B O 1
ATOM 4582 N N . LYS B 1 218 ? 21.781 -32.062 -16.969 1 98.62 218 LYS B N 1
ATOM 4583 C CA . LYS B 1 218 ? 22.688 -33.094 -16.469 1 98.62 218 LYS B CA 1
ATOM 4584 C C . LYS B 1 218 ? 22.047 -33.875 -15.344 1 98.62 218 LYS B C 1
ATOM 4586 O O . LYS B 1 218 ? 22.141 -35.125 -15.312 1 98.62 218 LYS B O 1
ATOM 4591 N N . GLU B 1 219 ? 21.469 -33.188 -14.438 1 98.75 219 GLU B N 1
ATOM 4592 C CA . GLU B 1 219 ? 20.797 -33.812 -13.32 1 98.75 219 GLU B CA 1
ATOM 4593 C C . GLU B 1 219 ? 19.625 -34.688 -13.797 1 98.75 219 GLU B C 1
ATOM 4595 O O . GLU B 1 219 ? 19.438 -35.812 -13.312 1 98.75 219 GLU B O 1
ATOM 4600 N N . LEU B 1 220 ? 18.875 -34.219 -14.758 1 98.69 220 LEU B N 1
ATOM 4601 C CA . LEU B 1 220 ? 17.75 -34.969 -15.305 1 98.69 220 LEU B CA 1
ATOM 4602 C C . LEU B 1 220 ? 18.25 -36.188 -16.047 1 98.69 220 LEU B C 1
ATOM 4604 O O . LEU B 1 220 ? 17.578 -37.25 -16.047 1 98.69 220 LEU B O 1
ATOM 4608 N N . ASP B 1 221 ? 19.359 -36.031 -16.703 1 98.25 221 ASP B N 1
ATOM 4609 C CA . ASP B 1 221 ? 19.969 -37.156 -17.391 1 98.25 221 ASP B CA 1
ATOM 4610 C C . ASP B 1 221 ? 20.328 -38.281 -16.422 1 98.25 221 ASP B C 1
ATOM 4612 O O . ASP B 1 221 ? 20.078 -39.438 -16.688 1 98.25 221 ASP B O 1
ATOM 4616 N N . LYS B 1 222 ? 20.922 -37.875 -15.328 1 98.06 222 LYS B N 1
ATOM 4617 C CA . LYS B 1 222 ? 21.234 -38.875 -14.297 1 98.06 222 LYS B CA 1
ATOM 4618 C C . LYS B 1 222 ? 19.969 -39.594 -13.828 1 98.06 222 LYS B C 1
ATOM 4620 O O . LYS B 1 222 ? 19.969 -40.812 -13.672 1 98.06 222 LYS B O 1
ATOM 4625 N N . ILE B 1 223 ? 18.969 -38.875 -13.617 1 98.25 223 ILE B N 1
ATOM 4626 C CA . ILE B 1 223 ? 17.703 -39.406 -13.109 1 98.25 223 ILE B CA 1
ATOM 4627 C C . ILE B 1 223 ? 17.062 -40.312 -14.148 1 98.25 223 ILE B C 1
ATOM 4629 O O . ILE B 1 223 ? 16.531 -41.375 -13.805 1 98.25 223 ILE B O 1
ATOM 4633 N N . SER B 1 224 ? 17.203 -39.938 -15.398 1 97.88 224 SER B N 1
ATOM 4634 C CA . SER B 1 224 ? 16.547 -40.656 -16.484 1 97.88 224 SER B CA 1
ATOM 4635 C C . SER B 1 224 ? 17.141 -42.062 -16.656 1 97.88 224 SER B C 1
ATOM 4637 O O . SER B 1 224 ? 16.516 -42.938 -17.266 1 97.88 224 SER B O 1
ATOM 4639 N N . LYS B 1 225 ? 18.25 -42.25 -16.109 1 96.69 225 LYS B N 1
ATOM 4640 C CA . LYS B 1 225 ? 18.859 -43.562 -16.141 1 96.69 225 LYS B CA 1
ATOM 4641 C C . LYS B 1 225 ? 18.203 -44.5 -15.141 1 96.69 225 LYS B C 1
ATOM 4643 O O . LYS B 1 225 ? 18.328 -45.719 -15.273 1 96.69 225 LYS B O 1
ATOM 4648 N N . GLU B 1 226 ? 17.516 -43.938 -14.219 1 95.75 226 GLU B N 1
ATOM 4649 C CA . GLU B 1 226 ? 16.922 -44.719 -13.141 1 95.75 226 GLU B CA 1
ATOM 4650 C C . GLU B 1 226 ? 15.406 -44.812 -13.297 1 95.75 226 GLU B C 1
ATOM 4652 O O . GLU B 1 226 ? 14.797 -45.812 -12.914 1 95.75 226 GLU B O 1
ATOM 4657 N N . ILE B 1 227 ? 14.859 -43.812 -13.742 1 97.19 227 ILE B N 1
ATOM 4658 C CA . ILE B 1 227 ? 13.406 -43.75 -13.836 1 97.19 227 ILE B CA 1
ATOM 4659 C C . ILE B 1 227 ? 13.016 -42.906 -15.047 1 97.19 227 ILE B C 1
ATOM 4661 O O . ILE B 1 227 ? 13.727 -41.969 -15.422 1 97.19 227 ILE B O 1
ATOM 4665 N N . LYS B 1 228 ? 11.875 -43.188 -15.688 1 98.06 228 LYS B N 1
ATOM 4666 C CA . LYS B 1 228 ? 11.406 -42.469 -16.859 1 98.06 228 LYS B CA 1
ATOM 4667 C C . LYS B 1 228 ? 11.109 -41 -16.516 1 98.06 228 LYS B C 1
ATOM 4669 O O . LYS B 1 228 ? 10.438 -40.719 -15.516 1 98.06 228 LYS B O 1
ATOM 4674 N N . VAL B 1 229 ? 11.703 -40.156 -17.266 1 98.56 229 VAL B N 1
ATOM 4675 C CA . VAL B 1 229 ? 11.438 -38.719 -17.125 1 98.56 229 VAL B CA 1
ATOM 4676 C C . VAL B 1 229 ? 10.648 -38.219 -18.328 1 98.56 229 VAL B C 1
ATOM 4678 O O . VAL B 1 229 ? 11.109 -38.312 -19.469 1 98.56 229 VAL B O 1
ATOM 4681 N N . VAL B 1 230 ? 9.445 -37.75 -18.047 1 98.75 230 VAL B N 1
ATOM 4682 C CA . VAL B 1 230 ? 8.602 -37.188 -19.094 1 98.75 230 VAL B CA 1
ATOM 4683 C C . VAL B 1 230 ? 8.664 -35.656 -19.047 1 98.75 230 VAL B C 1
ATOM 4685 O O . VAL B 1 230 ? 8.391 -35.062 -18 1 98.75 230 VAL B O 1
ATOM 4688 N N . PHE B 1 231 ? 8.992 -35.062 -20.156 1 98.5 231 PHE B N 1
ATOM 4689 C CA . PHE B 1 231 ? 9.242 -33.625 -20.203 1 98.5 231 PHE B CA 1
ATOM 4690 C C . PHE B 1 231 ? 8.461 -32.969 -21.344 1 98.5 231 PHE B C 1
ATOM 4692 O O . PHE B 1 231 ? 8.984 -32.812 -22.453 1 98.5 231 PHE B O 1
ATOM 4699 N N . PRO B 1 232 ? 7.129 -32.688 -21.031 1 97.69 232 PRO B N 1
ATOM 4700 C CA . PRO B 1 232 ? 6.477 -31.781 -22 1 97.69 232 PRO B CA 1
ATOM 4701 C C . PRO B 1 232 ? 7.203 -30.453 -22.156 1 97.69 232 PRO B C 1
ATOM 4703 O O . PRO B 1 232 ? 6.961 -29.516 -21.391 1 97.69 232 PRO B O 1
ATOM 4706 N N . ILE B 1 233 ? 7.996 -30.344 -23.125 1 96.69 233 ILE B N 1
ATOM 4707 C CA . ILE B 1 233 ? 9.008 -29.297 -23.172 1 96.69 233 ILE B CA 1
ATOM 4708 C C . ILE B 1 233 ? 8.453 -28.078 -23.906 1 96.69 233 ILE B C 1
ATOM 4710 O O . ILE B 1 233 ? 7.844 -28.203 -24.969 1 96.69 233 ILE B O 1
ATOM 4714 N N . HIS B 1 234 ? 8.57 -26.938 -23.266 1 94.06 234 HIS B N 1
ATOM 4715 C CA . HIS B 1 234 ? 8.203 -25.688 -23.922 1 94.06 234 HIS B CA 1
ATOM 4716 C C . HIS B 1 234 ? 9.086 -25.406 -25.125 1 94.06 234 HIS B C 1
ATOM 4718 O O . HIS B 1 234 ? 10.297 -25.641 -25.094 1 94.06 234 HIS B O 1
ATOM 4724 N N . PRO B 1 235 ? 8.539 -24.906 -26.188 1 93.25 235 PRO B N 1
ATOM 4725 C CA . PRO B 1 235 ? 9.32 -24.641 -27.391 1 93.25 235 PRO B CA 1
ATOM 4726 C C . PRO B 1 235 ? 10.523 -23.734 -27.125 1 93.25 235 PRO B C 1
ATOM 4728 O O . PRO B 1 235 ? 11.594 -23.953 -27.703 1 93.25 235 PRO B O 1
ATOM 4731 N N . ARG B 1 236 ? 10.391 -22.812 -26.312 1 93.19 236 ARG B N 1
ATOM 4732 C CA . ARG B 1 236 ? 11.492 -21.906 -26 1 93.19 236 ARG B CA 1
ATOM 4733 C C . ARG B 1 236 ? 12.641 -22.656 -25.328 1 93.19 236 ARG B C 1
ATOM 4735 O O . ARG B 1 236 ? 13.812 -22.422 -25.641 1 93.19 236 ARG B O 1
ATOM 4742 N N . THR B 1 237 ? 12.289 -23.516 -24.422 1 96.56 237 THR B N 1
ATOM 4743 C CA . THR B 1 237 ? 13.305 -24.312 -23.75 1 96.56 237 THR B CA 1
ATOM 4744 C C . THR B 1 237 ? 14.008 -25.25 -24.75 1 96.56 237 THR B C 1
ATOM 4746 O O . THR B 1 237 ? 15.234 -25.375 -24.719 1 96.56 237 THR B O 1
ATOM 4749 N N . LYS B 1 238 ? 13.242 -25.859 -25.578 1 96.56 238 LYS B N 1
ATOM 4750 C CA . LYS B 1 238 ? 13.812 -26.719 -26.609 1 96.56 238 LYS B CA 1
ATOM 4751 C C . LYS B 1 238 ? 14.797 -25.938 -27.484 1 96.56 238 LYS B C 1
ATOM 4753 O O . LYS B 1 238 ? 15.891 -26.422 -27.781 1 96.56 238 LYS B O 1
ATOM 4758 N N . LYS B 1 239 ? 14.391 -24.781 -27.859 1 97.06 239 LYS B N 1
ATOM 4759 C CA . LYS B 1 239 ? 15.242 -23.922 -28.688 1 97.06 239 LYS B CA 1
ATOM 4760 C C . LYS B 1 239 ? 16.547 -23.609 -27.969 1 97.06 239 LYS B C 1
ATOM 4762 O O . LYS B 1 239 ? 17.609 -23.578 -28.594 1 97.06 239 LYS B O 1
ATOM 4767 N N . LYS B 1 240 ? 16.438 -23.328 -26.734 1 97.81 240 LYS B N 1
ATOM 4768 C CA . LYS B 1 240 ? 17.625 -23.016 -25.953 1 97.81 240 LYS B CA 1
ATOM 4769 C C . LYS B 1 240 ? 18.562 -24.219 -25.859 1 97.81 240 LYS B C 1
ATOM 4771 O O . LYS B 1 240 ? 19.781 -24.062 -25.875 1 97.81 240 LYS B O 1
ATOM 4776 N N . ILE B 1 241 ? 18.016 -25.391 -25.719 1 97.81 241 ILE B N 1
ATOM 4777 C CA . ILE B 1 241 ? 18.797 -26.625 -25.672 1 97.81 241 ILE B CA 1
ATOM 4778 C C . ILE B 1 241 ? 19.594 -26.781 -26.969 1 97.81 241 ILE B C 1
ATOM 4780 O O . ILE B 1 241 ? 20.781 -27.094 -26.922 1 97.81 241 ILE B O 1
ATOM 4784 N N . ASP B 1 242 ? 18.922 -26.484 -28.031 1 97.62 242 ASP B N 1
ATOM 4785 C CA . ASP B 1 242 ? 19.578 -26.562 -29.328 1 97.62 242 ASP B CA 1
ATOM 4786 C C . ASP B 1 242 ? 20.656 -25.484 -29.469 1 97.62 242 ASP B C 1
ATOM 4788 O O . ASP B 1 242 ? 21.781 -25.766 -29.891 1 97.62 242 ASP B O 1
ATOM 4792 N N . GLU B 1 243 ? 20.25 -24.328 -29.094 1 97.94 243 GLU B N 1
ATOM 4793 C CA . GLU B 1 243 ? 21.156 -23.188 -29.203 1 97.94 243 GLU B CA 1
ATOM 4794 C C . GLU B 1 243 ? 22.438 -23.406 -28.391 1 97.94 243 GLU B C 1
ATOM 4796 O O . GLU B 1 243 ? 23.516 -23.047 -28.844 1 97.94 243 GLU B O 1
ATOM 4801 N N . PHE B 1 244 ? 22.297 -24.047 -27.25 1 98.12 244 PHE B N 1
ATOM 4802 C CA . PHE B 1 244 ? 23.422 -24.234 -26.344 1 98.12 244 PHE B CA 1
ATOM 4803 C C . PHE B 1 244 ? 24.094 -25.578 -26.594 1 98.12 244 PHE B C 1
ATOM 4805 O O . PHE B 1 244 ? 25.047 -25.953 -25.906 1 98.12 244 PHE B O 1
ATOM 4812 N N . ASN B 1 245 ? 23.609 -26.344 -27.547 1 97.88 245 ASN B N 1
ATOM 4813 C CA . ASN B 1 245 ? 24.141 -27.656 -27.906 1 97.88 245 ASN B CA 1
ATOM 4814 C C . ASN B 1 245 ? 24.141 -28.594 -26.719 1 97.88 245 ASN B C 1
ATOM 4816 O O . ASN B 1 245 ? 25.172 -29.188 -26.391 1 97.88 245 ASN B O 1
ATOM 4820 N N . LEU B 1 246 ? 23.016 -28.688 -26.078 1 98.25 246 LEU B N 1
ATOM 4821 C CA . LEU B 1 246 ? 22.906 -29.469 -24.859 1 98.25 246 LEU B CA 1
ATOM 4822 C C . LEU B 1 246 ? 22.094 -30.75 -25.094 1 98.25 246 LEU B C 1
ATOM 4824 O O . LEU B 1 246 ? 21.734 -31.453 -24.156 1 98.25 246 LEU B O 1
ATOM 4828 N N . ASN B 1 247 ? 21.875 -31.203 -26.281 1 97.75 247 ASN B N 1
ATOM 4829 C CA . ASN B 1 247 ? 21 -32.312 -26.656 1 97.75 247 ASN B CA 1
ATOM 4830 C C . ASN B 1 247 ? 21.531 -33.625 -26.156 1 97.75 247 ASN B C 1
ATOM 4832 O O . ASN B 1 247 ? 20.766 -34.594 -25.953 1 97.75 247 ASN B O 1
ATOM 4836 N N . LYS B 1 248 ? 22.734 -33.656 -25.922 1 97.44 248 LYS B N 1
ATOM 4837 C CA . LYS B 1 248 ? 23.344 -34.906 -25.453 1 97.44 248 LYS B CA 1
ATOM 4838 C C . LYS B 1 248 ? 22.781 -35.344 -24.094 1 97.44 248 LYS B C 1
ATOM 4840 O O . LYS B 1 248 ? 22.781 -36.531 -23.766 1 97.44 248 LYS B O 1
ATOM 4845 N N . TYR B 1 249 ? 22.328 -34.406 -23.406 1 97.75 249 TYR B N 1
ATOM 4846 C CA . TYR B 1 249 ? 21.844 -34.688 -22.062 1 97.75 249 TYR B CA 1
ATOM 4847 C C . TYR B 1 249 ? 20.375 -35.094 -22.078 1 97.75 249 TYR B C 1
ATOM 4849 O O . TYR B 1 249 ? 19.812 -35.406 -21.031 1 97.75 249 TYR B O 1
ATOM 4857 N N . THR B 1 250 ? 19.672 -35.125 -23.219 1 97.38 250 THR B N 1
ATOM 4858 C CA . THR B 1 250 ? 18.234 -35.375 -23.266 1 97.38 250 THR B CA 1
ATOM 4859 C C . THR B 1 250 ? 17.922 -36.688 -23.969 1 97.38 250 THR B C 1
ATOM 4861 O O . THR B 1 250 ? 16.75 -37 -24.219 1 97.38 250 THR B O 1
ATOM 4864 N N . LYS B 1 251 ? 18.875 -37.5 -24.203 1 96 251 LYS B N 1
ATOM 4865 C CA . LYS B 1 251 ? 18.719 -38.688 -25 1 96 251 LYS B CA 1
ATOM 4866 C C . LYS B 1 251 ? 17.781 -39.688 -24.328 1 96 251 LYS B C 1
ATOM 4868 O O . LYS B 1 251 ? 17.016 -40.375 -24.984 1 96 251 LYS B O 1
ATOM 4873 N N . ASP B 1 252 ? 17.891 -39.781 -22.984 1 96.5 252 ASP B N 1
ATOM 4874 C CA . ASP B 1 252 ? 17.109 -40.75 -22.25 1 96.5 252 ASP B CA 1
ATOM 4875 C C . ASP B 1 252 ? 15.859 -40.094 -21.641 1 96.5 252 ASP B C 1
ATOM 4877 O O . ASP B 1 252 ? 15.156 -40.75 -20.859 1 96.5 252 ASP B O 1
ATOM 4881 N N . ILE B 1 253 ? 15.625 -38.844 -21.938 1 97.75 253 ILE B N 1
ATOM 4882 C CA . ILE B 1 253 ? 14.469 -38.125 -21.438 1 97.75 253 ILE B CA 1
ATOM 4883 C C . ILE B 1 253 ? 13.344 -38.156 -22.469 1 97.75 253 ILE B C 1
ATOM 4885 O O . ILE B 1 253 ? 13.594 -37.938 -23.672 1 97.75 253 ILE B O 1
ATOM 4889 N N . LEU B 1 254 ? 12.164 -38.469 -22.094 1 97.75 254 LEU B N 1
ATOM 4890 C CA . LEU B 1 254 ? 11.016 -38.438 -23 1 97.75 254 LEU B CA 1
ATOM 4891 C C . LEU B 1 254 ? 10.539 -37 -23.234 1 97.75 254 LEU B C 1
ATOM 4893 O O . LEU B 1 254 ? 9.602 -36.562 -22.562 1 97.75 254 LEU B O 1
ATOM 4897 N N . LEU B 1 255 ? 11.148 -36.406 -24.234 1 97.25 255 LEU B N 1
ATOM 4898 C CA . LEU B 1 255 ? 10.711 -35.062 -24.641 1 97.25 255 LEU B CA 1
ATOM 4899 C C . LEU B 1 255 ? 9.43 -35.125 -25.469 1 97.25 255 LEU B C 1
ATOM 4901 O O . LEU B 1 255 ? 9.414 -35.75 -26.531 1 97.25 255 LEU B O 1
ATOM 4905 N N . ILE B 1 256 ? 8.438 -34.531 -24.953 1 97.25 256 ILE B N 1
ATOM 4906 C CA . ILE B 1 256 ? 7.191 -34.562 -25.719 1 97.25 256 ILE B CA 1
ATOM 4907 C C . ILE B 1 256 ? 6.695 -33.125 -25.938 1 97.25 256 ILE B C 1
ATOM 4909 O O . ILE B 1 256 ? 7.227 -32.188 -25.344 1 97.25 256 ILE B O 1
ATOM 4913 N N . GLU B 1 257 ? 5.719 -33 -26.812 1 95.56 257 GLU B N 1
ATOM 4914 C CA . GLU B 1 257 ? 5.117 -31.688 -27.078 1 95.56 257 GLU B CA 1
ATOM 4915 C C . GLU B 1 257 ? 4.371 -31.188 -25.844 1 95.56 257 GLU B C 1
ATOM 4917 O O . GLU B 1 257 ? 3.939 -31.969 -25 1 95.56 257 GLU B O 1
ATOM 4922 N N . PRO B 1 258 ? 4.289 -29.906 -25.812 1 94.31 258 PRO B N 1
ATOM 4923 C CA . PRO B 1 258 ? 3.52 -29.359 -24.688 1 94.31 258 PRO B CA 1
ATOM 4924 C C . PRO B 1 258 ? 2.117 -29.953 -24.594 1 94.31 258 PRO B C 1
ATOM 4926 O O . PRO B 1 258 ? 1.496 -30.266 -25.609 1 94.31 258 PRO B O 1
ATOM 4929 N N . LEU B 1 259 ? 1.691 -30.141 -23.391 1 93.81 259 LEU B N 1
ATOM 4930 C CA . LEU B 1 259 ? 0.375 -30.719 -23.141 1 93.81 259 LEU B CA 1
ATOM 4931 C C . LEU B 1 259 ? -0.619 -29.641 -22.719 1 93.81 259 LEU B C 1
ATOM 4933 O O . LEU B 1 259 ? -0.229 -28.625 -22.141 1 93.81 259 LEU B O 1
ATOM 4937 N N . ASP B 1 260 ? -1.837 -29.891 -23.094 1 88.62 260 ASP B N 1
ATOM 4938 C CA . ASP B 1 260 ? -2.877 -29.031 -22.531 1 88.62 260 ASP B CA 1
ATOM 4939 C C . ASP B 1 260 ? -3.08 -29.328 -21.047 1 88.62 260 ASP B C 1
ATOM 4941 O O . ASP B 1 260 ? -2.521 -30.281 -20.516 1 88.62 260 ASP B O 1
ATOM 4945 N N . TYR B 1 261 ? -3.84 -28.562 -20.406 1 89.94 261 TYR B N 1
ATOM 4946 C CA . TYR B 1 261 ? -4.008 -28.609 -18.953 1 89.94 261 TYR B CA 1
ATOM 4947 C C . TYR B 1 261 ? -4.52 -29.984 -18.531 1 89.94 261 TYR B C 1
ATOM 4949 O O . TYR B 1 261 ? -4.008 -30.562 -17.562 1 89.94 261 TYR B O 1
ATOM 4957 N N . LEU B 1 262 ? -5.562 -30.484 -19.203 1 93.56 262 LEU B N 1
ATOM 4958 C CA . LEU B 1 262 ? -6.195 -31.719 -18.797 1 93.56 262 LEU B CA 1
ATOM 4959 C C . LEU B 1 262 ? -5.227 -32.906 -18.922 1 93.56 262 LEU B C 1
ATOM 4961 O O . LEU B 1 262 ? -5.156 -33.75 -18.047 1 93.56 262 LEU B O 1
ATOM 4965 N N . SER B 1 263 ? -4.531 -32.875 -19.953 1 95.31 263 SER B N 1
ATOM 4966 C CA . SER B 1 263 ? -3.547 -33.938 -20.172 1 95.31 263 SER B CA 1
ATOM 4967 C C . SER B 1 263 ? -2.387 -33.812 -19.188 1 95.31 263 SER B C 1
ATOM 4969 O O . SER B 1 263 ? -1.888 -34.812 -18.672 1 95.31 263 SER B O 1
ATOM 4971 N N . MET B 1 264 ? -1.982 -32.594 -18.953 1 95.94 264 MET B N 1
ATOM 4972 C CA . MET B 1 264 ? -0.896 -32.375 -18 1 95.94 264 MET B CA 1
ATOM 4973 C C . MET B 1 264 ? -1.271 -32.875 -16.609 1 95.94 264 MET B C 1
ATOM 4975 O O . MET B 1 264 ? -0.485 -33.562 -15.961 1 95.94 264 MET B O 1
ATOM 4979 N N . MET B 1 265 ? -2.447 -32.531 -16.203 1 96.12 265 MET B N 1
ATOM 4980 C CA . MET B 1 265 ? -2.871 -32.906 -14.859 1 96.12 265 MET B CA 1
ATOM 4981 C C . MET B 1 265 ? -3.072 -34.406 -14.758 1 96.12 265 MET B C 1
ATOM 4983 O O . MET B 1 265 ? -2.807 -35 -13.719 1 96.12 265 MET B O 1
ATOM 4987 N N . GLY B 1 266 ? -3.564 -35 -15.859 1 97.12 266 GLY B N 1
ATOM 4988 C CA . GLY B 1 266 ? -3.621 -36.469 -15.891 1 97.12 266 GLY B CA 1
ATOM 4989 C C . GLY B 1 266 ? -2.262 -37.125 -15.734 1 97.12 266 GLY B C 1
ATOM 4990 O O . GLY B 1 266 ? -2.119 -38.094 -15.016 1 97.12 266 GLY B O 1
ATOM 4991 N N . LEU B 1 267 ? -1.35 -36.531 -16.391 1 98.12 267 LEU B N 1
ATOM 4992 C CA . LEU B 1 267 ? 0.021 -37.031 -16.344 1 98.12 267 LEU B CA 1
ATOM 4993 C C . LEU B 1 267 ? 0.608 -36.844 -14.938 1 98.12 267 LEU B C 1
ATOM 4995 O O . LEU B 1 267 ? 1.242 -37.781 -14.406 1 98.12 267 LEU B O 1
ATOM 4999 N N . VAL B 1 268 ? 0.383 -35.75 -14.305 1 98.44 268 VAL B N 1
ATOM 5000 C CA . VAL B 1 268 ? 0.927 -35.406 -13 1 98.44 268 VAL B CA 1
ATOM 5001 C C . VAL B 1 268 ? 0.296 -36.281 -11.922 1 98.44 268 VAL B C 1
ATOM 5003 O O . VAL B 1 268 ? 0.995 -36.812 -11.055 1 98.44 268 VAL B O 1
ATOM 5006 N N . GLN B 1 269 ? -0.958 -36.5 -12.016 1 97.44 269 GLN B N 1
ATOM 5007 C CA . GLN B 1 269 ? -1.694 -37.219 -10.984 1 97.44 269 GLN B CA 1
ATOM 5008 C C . GLN B 1 269 ? -1.187 -38.625 -10.852 1 97.44 269 GLN B C 1
ATOM 5010 O O . GLN B 1 269 ? -1.276 -39.25 -9.773 1 97.44 269 GLN B O 1
ATOM 5015 N N . LYS B 1 270 ? -0.635 -39.188 -11.883 1 98 270 LYS B N 1
ATOM 5016 C CA . LYS B 1 270 ? -0.188 -40.562 -11.859 1 98 270 LYS B CA 1
ATOM 5017 C C . LYS B 1 270 ? 1.335 -40.656 -11.805 1 98 270 LYS B C 1
ATOM 5019 O O . LYS B 1 270 ? 1.901 -41.75 -11.828 1 98 270 LYS B O 1
ATOM 5024 N N . SER B 1 271 ? 1.967 -39.562 -11.648 1 98.5 271 SER B N 1
ATOM 5025 C CA . SER B 1 271 ? 3.426 -39.531 -11.625 1 98.5 271 SER B CA 1
ATOM 5026 C C . SER B 1 271 ? 3.961 -39.906 -10.242 1 98.5 271 SER B C 1
ATOM 5028 O O . SER B 1 271 ? 3.199 -39.969 -9.273 1 98.5 271 SER B O 1
ATOM 5030 N N . LEU B 1 272 ? 5.27 -40.156 -10.234 1 98 272 LEU B N 1
ATOM 5031 C CA . LEU B 1 272 ? 5.945 -40.375 -8.961 1 98 272 LEU B CA 1
ATOM 5032 C C . LEU B 1 272 ? 6.164 -39.062 -8.234 1 98 272 LEU B C 1
ATOM 5034 O O . LEU B 1 272 ? 5.887 -38.938 -7.039 1 98 272 LEU B O 1
ATOM 5038 N N . LEU B 1 273 ? 6.707 -38.156 -8.891 1 97.75 273 LEU B N 1
ATOM 5039 C CA . LEU B 1 273 ? 6.949 -36.812 -8.406 1 97.75 273 LEU B CA 1
ATOM 5040 C C . LEU B 1 273 ? 7.129 -35.844 -9.57 1 97.75 273 LEU B C 1
ATOM 5042 O O . LEU B 1 273 ? 7.137 -36.25 -10.734 1 97.75 273 LEU B O 1
ATOM 5046 N N . VAL B 1 274 ? 7.184 -34.531 -9.258 1 98.69 274 VAL B N 1
ATOM 5047 C CA . VAL B 1 274 ? 7.281 -33.5 -10.273 1 98.69 274 VAL B CA 1
ATOM 5048 C C . VAL B 1 274 ? 8.57 -32.719 -10.07 1 98.69 274 VAL B C 1
ATOM 5050 O O . VAL B 1 274 ? 8.953 -32.406 -8.938 1 98.69 274 VAL B O 1
ATOM 5053 N N . ILE B 1 275 ? 9.297 -32.438 -11.148 1 98.69 275 ILE B N 1
ATOM 5054 C CA . ILE B 1 275 ? 10.422 -31.5 -11.156 1 98.69 275 ILE B CA 1
ATOM 5055 C C . ILE B 1 275 ? 10.07 -30.281 -12.008 1 98.69 275 ILE B C 1
ATOM 5057 O O . ILE B 1 275 ? 9.836 -30.406 -13.219 1 98.69 275 ILE B O 1
ATOM 5061 N N . THR B 1 276 ? 10.008 -29.125 -11.375 1 98.44 276 THR B N 1
ATOM 5062 C CA . THR B 1 276 ? 9.438 -28.031 -12.133 1 98.44 276 THR B CA 1
ATOM 5063 C C . THR B 1 276 ? 10 -26.688 -11.656 1 98.44 276 THR B C 1
ATOM 5065 O O . THR B 1 276 ? 10.602 -26.609 -10.578 1 98.44 276 THR B O 1
ATOM 5068 N N . ASP B 1 277 ? 9.977 -25.734 -12.508 1 96.38 277 ASP B N 1
ATOM 5069 C CA . ASP B 1 277 ? 10.219 -24.344 -12.125 1 96.38 277 ASP B CA 1
ATOM 5070 C C . ASP B 1 277 ? 8.977 -23.484 -12.352 1 96.38 277 ASP B C 1
ATOM 5072 O O . ASP B 1 277 ? 9.078 -22.266 -12.547 1 96.38 277 ASP B O 1
ATOM 5076 N N . SER B 1 278 ? 7.824 -24.172 -12.477 1 91.25 278 SER B N 1
ATOM 5077 C CA . SER B 1 278 ? 6.535 -23.531 -12.695 1 91.25 278 SER B CA 1
ATOM 5078 C C . SER B 1 278 ? 5.895 -23.125 -11.375 1 91.25 278 SER B C 1
ATOM 5080 O O . SER B 1 278 ? 5.828 -23.922 -10.438 1 91.25 278 SER B O 1
ATOM 5082 N N . GLY B 1 279 ? 5.426 -21.922 -11.352 1 86 279 GLY B N 1
ATOM 5083 C CA . GLY B 1 279 ? 4.699 -21.469 -10.18 1 86 279 GLY B CA 1
ATOM 5084 C C . GLY B 1 279 ? 3.391 -22.203 -9.961 1 86 279 GLY B C 1
ATOM 5085 O O . GLY B 1 279 ? 3.062 -22.562 -8.828 1 86 279 GLY B O 1
ATOM 5086 N N . GLY B 1 280 ? 2.658 -22.438 -11.008 1 88.56 280 GLY B N 1
ATOM 5087 C CA . GLY B 1 280 ? 1.364 -23.094 -10.93 1 88.56 280 GLY B CA 1
ATOM 5088 C C . GLY B 1 280 ? 1.47 -24.594 -10.711 1 88.56 280 GLY B C 1
ATOM 5089 O O . GLY B 1 280 ? 0.782 -25.156 -9.859 1 88.56 280 GLY B O 1
ATOM 5090 N N . LEU B 1 281 ? 2.402 -25.203 -11.367 1 93.75 281 LEU B N 1
ATOM 5091 C CA . LEU B 1 281 ? 2.484 -26.656 -11.352 1 93.75 281 LEU B CA 1
ATOM 5092 C C . LEU B 1 281 ? 2.951 -27.156 -9.992 1 93.75 281 LEU B C 1
ATOM 5094 O O . LEU B 1 281 ? 2.521 -28.219 -9.539 1 93.75 281 LEU B O 1
ATOM 5098 N N . GLN B 1 282 ? 3.854 -26.422 -9.375 1 94.31 282 GLN B N 1
ATOM 5099 C CA . GLN B 1 282 ? 4.328 -26.875 -8.07 1 94.31 282 GLN B CA 1
ATOM 5100 C C . GLN B 1 282 ? 3.188 -26.953 -7.062 1 94.31 282 GLN B C 1
ATOM 5102 O O . GLN B 1 282 ? 3.184 -27.828 -6.188 1 94.31 282 GLN B O 1
ATOM 5107 N N . LYS B 1 283 ? 2.205 -26.094 -7.172 1 94.56 283 LYS B N 1
ATOM 5108 C CA . LYS B 1 283 ? 1.033 -26.141 -6.301 1 94.56 283 LYS B CA 1
ATOM 5109 C C . LYS B 1 283 ? 0.073 -27.25 -6.734 1 94.56 283 LYS B C 1
ATOM 5111 O O . LYS B 1 283 ? -0.462 -27.969 -5.895 1 94.56 283 LYS B O 1
ATOM 5116 N N . GLU B 1 284 ? -0.073 -27.391 -7.98 1 95.38 284 GLU B N 1
ATOM 5117 C CA . GLU B 1 284 ? -0.955 -28.422 -8.531 1 95.38 284 GLU B CA 1
ATOM 5118 C C . GLU B 1 284 ? -0.435 -29.812 -8.227 1 95.38 284 GLU B C 1
ATOM 5120 O O . GLU B 1 284 ? -1.22 -30.75 -8.031 1 95.38 284 GLU B O 1
ATOM 5125 N N . ALA B 1 285 ? 0.869 -29.969 -8.188 1 96.88 285 ALA B N 1
ATOM 5126 C CA . ALA B 1 285 ? 1.443 -31.234 -7.766 1 96.88 285 ALA B CA 1
ATOM 5127 C C . ALA B 1 285 ? 0.931 -31.641 -6.387 1 96.88 285 ALA B C 1
ATOM 5129 O O . ALA B 1 285 ? 0.518 -32.781 -6.18 1 96.88 285 ALA B O 1
ATOM 5130 N N . TYR B 1 286 ? 0.938 -30.703 -5.492 1 95.62 286 TYR B N 1
ATOM 5131 C CA . TYR B 1 286 ? 0.416 -30.969 -4.156 1 95.62 286 TYR B CA 1
ATOM 5132 C C . TYR B 1 286 ? -1.064 -31.328 -4.215 1 95.62 286 TYR B C 1
ATOM 5134 O O . TYR B 1 286 ? -1.517 -32.25 -3.514 1 95.62 286 TYR B O 1
ATOM 5142 N N . PHE B 1 287 ? -1.801 -30.547 -5.043 1 95.81 287 PHE B N 1
ATOM 5143 C CA . PHE B 1 287 ? -3.215 -30.875 -5.184 1 95.81 287 PHE B CA 1
ATOM 5144 C C . PHE B 1 287 ? -3.393 -32.312 -5.594 1 95.81 287 PHE B C 1
ATOM 5146 O O . PHE B 1 287 ? -4.344 -32.969 -5.168 1 95.81 287 PHE B O 1
ATOM 5153 N N . ALA B 1 288 ? -2.484 -32.812 -6.387 1 96 288 ALA B N 1
ATOM 5154 C CA . ALA B 1 288 ? -2.521 -34.188 -6.883 1 96 288 ALA B CA 1
ATOM 5155 C C . ALA B 1 288 ? -1.853 -35.125 -5.898 1 96 288 ALA B C 1
ATOM 5157 O O . ALA B 1 288 ? -1.666 -36.312 -6.199 1 96 288 ALA B O 1
ATOM 5158 N N . ARG B 1 289 ? -1.41 -34.625 -4.816 1 94 289 ARG B N 1
ATOM 5159 C CA . ARG B 1 289 ? -0.77 -35.406 -3.748 1 94 289 ARG B CA 1
ATOM 5160 C C . ARG B 1 289 ? 0.576 -35.938 -4.203 1 94 289 ARG B C 1
ATOM 5162 O O . ARG B 1 289 ? 0.919 -37.094 -3.889 1 94 289 ARG B O 1
ATOM 5169 N N . LYS B 1 290 ? 1.205 -35.188 -4.988 1 96.25 290 LYS B N 1
ATOM 5170 C CA . LYS B 1 290 ? 2.561 -35.5 -5.426 1 96.25 290 LYS B CA 1
ATOM 5171 C C . LYS B 1 290 ? 3.57 -34.5 -4.855 1 96.25 290 LYS B C 1
ATOM 5173 O O . LYS B 1 290 ? 3.285 -33.312 -4.754 1 96.25 290 LYS B O 1
ATOM 5178 N N . ARG B 1 291 ? 4.719 -35 -4.539 1 96.62 291 ARG B N 1
ATOM 5179 C CA . ARG B 1 291 ? 5.797 -34.125 -4.129 1 96.62 291 ARG B CA 1
ATOM 5180 C C . ARG B 1 291 ? 6.484 -33.5 -5.336 1 96.62 291 ARG B C 1
ATOM 5182 O O . ARG B 1 291 ? 6.363 -34 -6.457 1 96.62 291 ARG B O 1
ATOM 5189 N N . ALA B 1 292 ? 7.141 -32.375 -5.02 1 97.94 292 ALA B N 1
ATOM 5190 C CA . ALA B 1 292 ? 7.773 -31.703 -6.148 1 97.94 292 ALA B CA 1
ATOM 5191 C C . ALA B 1 292 ? 9.148 -31.156 -5.766 1 97.94 292 ALA B C 1
ATOM 5193 O O . ALA B 1 292 ? 9.367 -30.75 -4.621 1 97.94 292 ALA B O 1
ATOM 5194 N N . ILE B 1 293 ? 10.062 -31.266 -6.688 1 98.44 293 ILE B N 1
ATOM 5195 C CA . ILE B 1 293 ? 11.32 -30.516 -6.641 1 98.44 293 ILE B CA 1
ATOM 5196 C C . ILE B 1 293 ? 11.188 -29.234 -7.453 1 98.44 293 ILE B C 1
ATOM 5198 O O . ILE B 1 293 ? 10.961 -29.281 -8.664 1 98.44 293 ILE B O 1
ATOM 5202 N N . VAL B 1 294 ? 11.266 -28.188 -6.754 1 98.12 294 VAL B N 1
ATOM 5203 C CA . VAL B 1 294 ? 11.07 -26.875 -7.371 1 98.12 294 VAL B CA 1
ATOM 5204 C C . VAL B 1 294 ? 12.422 -26.219 -7.641 1 98.12 294 VAL B C 1
ATOM 5206 O O . VAL B 1 294 ? 13.102 -25.781 -6.707 1 98.12 294 VAL B O 1
ATOM 5209 N N . VAL B 1 295 ? 12.758 -26.109 -8.945 1 97.88 295 VAL B N 1
ATOM 5210 C CA . VAL B 1 295 ? 14.062 -25.594 -9.336 1 97.88 295 VAL B CA 1
ATOM 5211 C C . VAL B 1 295 ? 13.992 -24.062 -9.438 1 97.88 295 VAL B C 1
ATOM 5213 O O . VAL B 1 295 ? 14.109 -23.516 -10.531 1 97.88 295 VAL B O 1
ATOM 5216 N N . MET B 1 296 ? 13.812 -23.422 -8.359 1 94.31 296 MET B N 1
ATOM 5217 C CA . MET B 1 296 ? 13.727 -21.984 -8.195 1 94.31 296 MET B CA 1
ATOM 5218 C C . MET B 1 296 ? 14.469 -21.531 -6.941 1 94.31 296 MET B C 1
ATOM 5220 O O . MET B 1 296 ? 14.617 -22.297 -5.992 1 94.31 296 MET B O 1
ATOM 5224 N N . PRO B 1 297 ? 14.977 -20.25 -6.973 1 89.19 297 PRO B N 1
ATOM 5225 C CA . PRO B 1 297 ? 15.609 -19.75 -5.754 1 89.19 297 PRO B CA 1
ATOM 5226 C C . PRO B 1 297 ? 14.617 -19.562 -4.609 1 89.19 297 PRO B C 1
ATOM 5228 O O . PRO B 1 297 ? 15 -19.656 -3.438 1 89.19 297 PRO B O 1
ATOM 5231 N N . ASP B 1 298 ? 13.383 -19.219 -4.906 1 88.75 298 ASP B N 1
ATOM 5232 C CA . ASP B 1 298 ? 12.305 -19.031 -3.936 1 88.75 298 ASP B CA 1
ATOM 5233 C C . ASP B 1 298 ? 10.945 -19.297 -4.566 1 88.75 298 ASP B C 1
ATOM 5235 O O . ASP B 1 298 ? 10.836 -19.469 -5.781 1 88.75 298 ASP B O 1
ATOM 5239 N N . THR B 1 299 ? 9.945 -19.516 -3.695 1 89.25 299 THR B N 1
ATOM 5240 C CA . THR B 1 299 ? 8.586 -19.75 -4.152 1 89.25 299 THR B CA 1
ATOM 5241 C C . THR B 1 299 ? 7.582 -18.984 -3.293 1 89.25 299 THR B C 1
ATOM 5243 O O . THR B 1 299 ? 7.855 -18.703 -2.125 1 89.25 299 THR B O 1
ATOM 5246 N N . GLY B 1 300 ? 6.473 -18.641 -3.885 1 86.25 300 GLY B N 1
ATOM 5247 C CA . GLY B 1 300 ? 5.383 -18.016 -3.154 1 86.25 300 GLY B CA 1
ATOM 5248 C C . GLY B 1 300 ? 4.586 -18.984 -2.312 1 86.25 300 GLY B C 1
ATOM 5249 O O . GLY B 1 300 ? 3.838 -18.578 -1.421 1 86.25 300 GLY B O 1
ATOM 5250 N N . TRP B 1 301 ? 4.801 -20.234 -2.611 1 92.69 301 TRP B N 1
ATOM 5251 C CA . TRP B 1 301 ? 4.051 -21.266 -1.903 1 92.69 301 TRP B CA 1
ATOM 5252 C C . TRP B 1 301 ? 4.891 -21.891 -0.791 1 92.69 301 TRP B C 1
ATOM 5254 O O . TRP B 1 301 ? 5.086 -23.109 -0.755 1 92.69 301 TRP B O 1
ATOM 5264 N N . ARG B 1 302 ? 5.191 -21.062 0.145 1 90.94 302 ARG B N 1
ATOM 5265 C CA . ARG B 1 302 ? 6.137 -21.422 1.196 1 90.94 302 ARG B CA 1
ATOM 5266 C C . ARG B 1 302 ? 5.535 -22.453 2.137 1 90.94 302 ARG B C 1
ATOM 5268 O O . ARG B 1 302 ? 6.262 -23.234 2.752 1 90.94 302 ARG B O 1
ATOM 5275 N N . GLU B 1 303 ? 4.227 -22.5 2.184 1 93.44 303 GLU B N 1
ATOM 5276 C CA . GLU B 1 303 ? 3.58 -23.5 3.012 1 93.44 303 GLU B CA 1
ATOM 5277 C C . GLU B 1 303 ? 3.928 -24.906 2.535 1 93.44 303 GLU B C 1
ATOM 5279 O O . GLU B 1 303 ? 4.035 -25.844 3.342 1 93.44 303 GLU B O 1
ATOM 5284 N N . LEU B 1 304 ? 4.172 -25.078 1.283 1 94 304 LEU B N 1
ATOM 5285 C CA . LEU B 1 304 ? 4.48 -26.391 0.731 1 94 304 LEU B CA 1
ATOM 5286 C C . LEU B 1 304 ? 5.922 -26.781 1.034 1 94 304 LEU B C 1
ATOM 5288 O O . LEU B 1 304 ? 6.215 -27.953 1.282 1 94 304 LEU B O 1
ATOM 5292 N N . THR B 1 305 ? 6.816 -25.781 0.992 1 92.75 305 THR B N 1
ATOM 5293 C CA . THR B 1 305 ? 8.211 -26.062 1.33 1 92.75 305 THR B CA 1
ATOM 5294 C C . THR B 1 305 ? 8.367 -26.281 2.832 1 92.75 305 THR B C 1
ATOM 5296 O O . THR B 1 305 ? 9.133 -27.141 3.264 1 92.75 305 THR B O 1
ATOM 5299 N N . GLN B 1 306 ? 7.605 -25.562 3.555 1 90.94 306 GLN B N 1
ATOM 5300 C CA . GLN B 1 306 ? 7.648 -25.703 5.004 1 90.94 306 GLN B CA 1
ATOM 5301 C C . GLN B 1 306 ? 7.086 -27.062 5.438 1 90.94 306 GLN B C 1
ATOM 5303 O O . GLN B 1 306 ? 7.543 -27.641 6.422 1 90.94 306 GLN B O 1
ATOM 5308 N N . ALA B 1 307 ? 6.148 -27.547 4.695 1 92 307 ALA B N 1
ATOM 5309 C CA . ALA B 1 307 ? 5.512 -28.828 5.02 1 92 307 ALA B CA 1
ATOM 5310 C C . ALA B 1 307 ? 6.238 -29.984 4.352 1 92 307 ALA B C 1
ATOM 5312 O O . ALA B 1 307 ? 5.816 -31.141 4.465 1 92 307 ALA B O 1
ATOM 5313 N N . ASP B 1 308 ? 7.262 -29.75 3.588 1 92.31 308 ASP B N 1
ATOM 5314 C CA . ASP B 1 308 ? 8.164 -30.734 3.002 1 92.31 308 ASP B CA 1
ATOM 5315 C C . ASP B 1 308 ? 7.52 -31.422 1.806 1 92.31 308 ASP B C 1
ATOM 5317 O O . ASP B 1 308 ? 7.969 -32.5 1.387 1 92.31 308 ASP B O 1
ATOM 5321 N N . TRP B 1 309 ? 6.43 -30.844 1.336 1 94.25 309 TRP B N 1
ATOM 5322 C CA . TRP B 1 309 ? 5.844 -31.344 0.101 1 94.25 309 TRP B CA 1
ATOM 5323 C C . TRP B 1 309 ? 6.703 -30.984 -1.103 1 94.25 309 TRP B C 1
ATOM 5325 O O . TRP B 1 309 ? 6.945 -31.812 -1.978 1 94.25 309 TRP B O 1
ATOM 5335 N N . ASN B 1 310 ? 7.066 -29.719 -1.097 1 95.5 310 ASN B N 1
ATOM 5336 C CA . ASN B 1 310 ? 7.973 -29.219 -2.121 1 95.5 310 ASN B CA 1
ATOM 5337 C C . ASN B 1 310 ? 9.383 -29.016 -1.568 1 95.5 310 ASN B C 1
ATOM 5339 O O . ASN B 1 310 ? 9.547 -28.625 -0.407 1 95.5 310 ASN B O 1
ATOM 5343 N N . ILE B 1 311 ? 10.367 -29.281 -2.414 1 96.12 311 ILE B N 1
ATOM 5344 C CA . ILE B 1 311 ? 11.758 -29.031 -2.062 1 96.12 311 ILE B CA 1
ATOM 5345 C C . ILE B 1 311 ? 12.391 -28.094 -3.096 1 96.12 311 ILE B C 1
ATOM 5347 O O . ILE B 1 311 ? 12.383 -28.391 -4.293 1 96.12 311 ILE B O 1
ATOM 5351 N N . LEU B 1 312 ? 12.883 -26.984 -2.553 1 96.5 312 LEU B N 1
ATOM 5352 C CA . LEU B 1 312 ? 13.609 -26.094 -3.447 1 96.5 312 LEU B CA 1
ATOM 5353 C C . LEU B 1 312 ? 14.953 -26.688 -3.84 1 96.5 312 LEU B C 1
ATOM 5355 O O . LEU B 1 312 ? 15.602 -27.359 -3.027 1 96.5 312 LEU B O 1
ATOM 5359 N N . SER B 1 313 ? 15.328 -26.453 -5.086 1 97.56 313 SER B N 1
ATOM 5360 C CA . SER B 1 313 ? 16.578 -27.031 -5.57 1 97.56 313 SER B CA 1
ATOM 5361 C C . SER B 1 313 ? 17.344 -26.031 -6.441 1 97.56 313 SER B C 1
ATOM 5363 O O . SER B 1 313 ? 16.734 -25.297 -7.234 1 97.56 313 SER B O 1
ATOM 5365 N N . GLU B 1 314 ? 18.641 -26.094 -6.227 1 97.38 314 GLU B N 1
ATOM 5366 C CA . GLU B 1 314 ? 19.5 -25.484 -7.238 1 97.38 314 GLU B CA 1
ATOM 5367 C C . GLU B 1 314 ? 19.547 -26.344 -8.5 1 97.38 314 GLU B C 1
ATOM 5369 O O . GLU B 1 314 ? 19.25 -27.547 -8.453 1 97.38 314 GLU B O 1
ATOM 5374 N N . PRO B 1 315 ? 19.969 -25.75 -9.539 1 98 315 PRO B N 1
ATOM 5375 C CA . PRO B 1 315 ? 20.016 -26.469 -10.812 1 98 315 PRO B CA 1
ATOM 5376 C C . PRO B 1 315 ? 20.875 -27.734 -10.766 1 98 315 PRO B C 1
ATOM 5378 O O . PRO B 1 315 ? 20.609 -28.703 -11.469 1 98 315 PRO B O 1
ATOM 5381 N N . ASP B 1 316 ? 21.844 -27.734 -9.922 1 98 316 ASP B N 1
ATOM 5382 C CA . ASP B 1 316 ? 22.797 -28.844 -9.938 1 98 316 ASP B CA 1
ATOM 5383 C C . ASP B 1 316 ? 22.578 -29.797 -8.758 1 98 316 ASP B C 1
ATOM 5385 O O . ASP B 1 316 ? 23.422 -30.625 -8.453 1 98 316 ASP B O 1
ATOM 5389 N N . GLU B 1 317 ? 21.422 -29.688 -8.148 1 98.25 317 GLU B N 1
ATOM 5390 C CA . GLU B 1 317 ? 21.188 -30.484 -6.957 1 98.25 317 GLU B CA 1
ATOM 5391 C C . GLU B 1 317 ? 19.922 -31.328 -7.098 1 98.25 317 GLU B C 1
ATOM 5393 O O . GLU B 1 317 ? 19.438 -31.906 -6.121 1 98.25 317 GLU B O 1
ATOM 5398 N N . ILE B 1 318 ? 19.375 -31.406 -8.242 1 98.62 318 ILE B N 1
ATOM 5399 C CA . ILE B 1 318 ? 18.062 -32 -8.469 1 98.62 318 ILE B CA 1
ATOM 5400 C C . ILE B 1 318 ? 18.078 -33.469 -8.078 1 98.62 318 ILE B C 1
ATOM 5402 O O . ILE B 1 318 ? 17.188 -33.969 -7.379 1 98.62 318 ILE B O 1
ATOM 5406 N N . LYS B 1 319 ? 19.094 -34.188 -8.508 1 98.31 319 LYS B N 1
ATOM 5407 C CA . LYS B 1 319 ? 19.203 -35.625 -8.211 1 98.31 319 LYS B CA 1
ATOM 5408 C C . LYS B 1 319 ? 19.328 -35.844 -6.703 1 98.31 319 LYS B C 1
ATOM 5410 O O . LYS B 1 319 ? 18.688 -36.75 -6.164 1 98.31 319 LYS B O 1
ATOM 5415 N N . ASN B 1 320 ? 20.109 -35 -6.082 1 97.94 320 ASN B N 1
ATOM 5416 C CA . ASN B 1 320 ? 20.234 -35.094 -4.633 1 97.94 320 ASN B CA 1
ATOM 5417 C C . ASN B 1 320 ? 18.906 -34.906 -3.932 1 97.94 320 ASN B C 1
ATOM 5419 O O . ASN B 1 320 ? 18.578 -35.594 -2.973 1 97.94 320 ASN B O 1
ATOM 5423 N N . LYS B 1 321 ? 18.156 -33.938 -4.363 1 97.88 321 LYS B N 1
ATOM 5424 C CA . LYS B 1 321 ? 16.844 -33.688 -3.789 1 97.88 321 LYS B CA 1
ATOM 5425 C C . LYS B 1 321 ? 15.883 -34.844 -4.035 1 97.88 321 LYS B C 1
ATOM 5427 O O . LYS B 1 321 ? 15.062 -35.188 -3.18 1 97.88 321 LYS B O 1
ATOM 5432 N N . MET B 1 322 ? 15.984 -35.406 -5.207 1 97.19 322 MET B N 1
ATOM 5433 C CA . MET B 1 322 ? 15.148 -36.594 -5.512 1 97.19 322 MET B CA 1
ATOM 5434 C C . MET B 1 322 ? 15.469 -37.75 -4.574 1 97.19 322 MET B C 1
ATOM 5436 O O . MET B 1 322 ? 14.555 -38.375 -4.043 1 97.19 322 MET B O 1
ATOM 5440 N N . ASP B 1 323 ? 16.766 -37.938 -4.418 1 96.62 323 ASP B N 1
ATOM 5441 C CA . ASP B 1 323 ? 17.172 -39 -3.512 1 96.62 323 ASP B CA 1
ATOM 5442 C C . ASP B 1 323 ? 16.641 -38.75 -2.102 1 96.62 323 ASP B C 1
ATOM 5444 O O . ASP B 1 323 ? 16.219 -39.688 -1.426 1 96.62 323 ASP B O 1
ATOM 5448 N N . TYR B 1 324 ? 16.688 -37.562 -1.766 1 95.38 324 TYR B N 1
ATOM 5449 C CA . TYR B 1 324 ? 16.156 -37.188 -0.457 1 95.38 324 TYR B CA 1
ATOM 5450 C C . TYR B 1 324 ? 14.672 -37.531 -0.369 1 95.38 324 TYR B C 1
ATOM 5452 O O . TYR B 1 324 ? 14.219 -38.125 0.604 1 95.38 324 TYR B O 1
ATOM 5460 N N . ILE B 1 325 ? 13.859 -37.156 -1.34 1 94.38 325 ILE B N 1
ATOM 5461 C CA . ILE B 1 325 ? 12.422 -37.375 -1.364 1 94.38 325 ILE B CA 1
ATOM 5462 C C . ILE B 1 325 ? 12.125 -38.875 -1.339 1 94.38 325 ILE B C 1
ATOM 5464 O O . ILE B 1 325 ? 11.203 -39.312 -0.647 1 94.38 325 ILE B O 1
ATOM 5468 N N . MET B 1 326 ? 12.945 -39.594 -2.057 1 93.75 326 MET B N 1
ATOM 5469 C CA . MET B 1 326 ? 12.711 -41.031 -2.184 1 93.75 326 MET B CA 1
ATOM 5470 C C . MET B 1 326 ? 13.023 -41.75 -0.878 1 93.75 326 MET B C 1
ATOM 5472 O O . MET B 1 326 ? 12.445 -42.812 -0.583 1 93.75 326 MET B O 1
ATOM 5476 N N . ASN B 1 327 ? 13.898 -41.125 -0.128 1 92.94 327 ASN B N 1
ATOM 5477 C CA . ASN B 1 327 ? 14.375 -41.812 1.068 1 92.94 327 ASN B CA 1
ATOM 5478 C C . ASN B 1 327 ? 13.719 -41.25 2.33 1 92.94 327 ASN B C 1
ATOM 5480 O O . ASN B 1 327 ? 13.961 -41.75 3.432 1 92.94 327 ASN B O 1
ATOM 5484 N N . ASN B 1 328 ? 12.953 -40.219 2.184 1 91.19 328 ASN B N 1
ATOM 5485 C CA . ASN B 1 328 ? 12.352 -39.594 3.35 1 91.19 328 ASN B CA 1
ATOM 5486 C C . ASN B 1 328 ? 10.859 -39.344 3.15 1 91.19 328 ASN B C 1
ATOM 5488 O O . ASN B 1 328 ? 10.445 -38.844 2.111 1 91.19 328 ASN B O 1
ATOM 5492 N N . GLU B 1 329 ? 10.18 -39.75 4.168 1 86.56 329 GLU B N 1
ATOM 5493 C CA . GLU B 1 329 ? 8.75 -39.469 4.152 1 86.56 329 GLU B CA 1
ATOM 5494 C C . GLU B 1 329 ? 8.492 -38 4.559 1 86.56 329 GLU B C 1
ATOM 5496 O O . GLU B 1 329 ? 9.367 -37.344 5.125 1 86.56 329 GLU B O 1
ATOM 5501 N N . ILE B 1 330 ? 7.297 -37.562 4.109 1 85.75 330 ILE B N 1
ATOM 5502 C CA . ILE B 1 330 ? 6.895 -36.219 4.512 1 85.75 330 ILE B CA 1
ATOM 5503 C C . ILE B 1 330 ? 6.711 -36.156 6.027 1 85.75 330 ILE B C 1
ATOM 5505 O O . ILE B 1 330 ? 6.023 -37 6.605 1 85.75 330 ILE B O 1
ATOM 5509 N N . SER B 1 331 ? 7.52 -35.25 6.617 1 72.88 331 SER B N 1
ATOM 5510 C CA . SER B 1 331 ? 7.512 -35.156 8.07 1 72.88 331 SER B CA 1
ATOM 5511 C C . SER B 1 331 ? 6.312 -34.344 8.57 1 72.88 331 SER B C 1
ATOM 5513 O O . SER B 1 331 ? 5.879 -34.5 9.711 1 72.88 331 SER B O 1
ATOM 5515 N N . SER B 1 332 ? 5.754 -33.562 7.719 1 71.56 332 SER B N 1
ATOM 5516 C CA . SER B 1 332 ? 4.719 -32.656 8.18 1 71.56 332 SER B CA 1
ATOM 5517 C C . SER B 1 332 ? 3.352 -33.312 8.219 1 71.56 332 SER B C 1
ATOM 5519 O O . SER B 1 332 ? 3.031 -34.125 7.348 1 71.56 332 SER B O 1
ATOM 5521 N N . ASN B 1 333 ? 2.717 -33.188 9.328 1 74 333 ASN B N 1
ATOM 5522 C CA . ASN B 1 333 ? 1.358 -33.688 9.492 1 74 333 ASN B CA 1
ATOM 5523 C C . ASN B 1 333 ? 0.32 -32.625 9.117 1 74 333 ASN B C 1
ATOM 5525 O O . ASN B 1 333 ? -0.874 -32.812 9.359 1 74 333 ASN B O 1
ATOM 5529 N N . VAL B 1 334 ? 0.855 -31.719 8.43 1 78.38 334 VAL B N 1
ATOM 5530 C CA . VAL B 1 334 ? -0.077 -30.641 8.094 1 78.38 334 VAL B CA 1
ATOM 5531 C C . VAL B 1 334 ? -0.994 -31.094 6.961 1 78.38 334 VAL B C 1
ATOM 5533 O O . VAL B 1 334 ? -0.521 -31.484 5.891 1 78.38 334 VAL B O 1
ATOM 5536 N N . GLU B 1 335 ? -2.299 -31.141 7.328 1 80 335 GLU B N 1
ATOM 5537 C CA . GLU B 1 335 ? -3.295 -31.484 6.32 1 80 335 GLU B CA 1
ATOM 5538 C C . GLU B 1 335 ? -4.059 -30.25 5.848 1 80 335 GLU B C 1
ATOM 5540 O O . GLU B 1 335 ? -4.055 -29.219 6.516 1 80 335 GLU B O 1
ATOM 5545 N N . ASN B 1 336 ? -4.547 -30.297 4.645 1 89.25 336 ASN B N 1
ATOM 5546 C CA . ASN B 1 336 ? -5.445 -29.281 4.098 1 89.25 336 ASN B CA 1
ATOM 5547 C C . ASN B 1 336 ? -4.773 -27.922 4.027 1 89.25 336 ASN B C 1
ATOM 5549 O O . ASN B 1 336 ? -5.34 -26.922 4.488 1 89.25 336 ASN B O 1
ATOM 5553 N N . ILE B 1 337 ? -3.564 -27.938 3.527 1 93.75 337 ILE B N 1
ATOM 5554 C CA . ILE B 1 337 ? -2.76 -26.719 3.438 1 93.75 337 ILE B CA 1
ATOM 5555 C C . ILE B 1 337 ? -3.545 -25.641 2.703 1 93.75 337 ILE B C 1
ATOM 5557 O O . ILE B 1 337 ? -3.508 -24.469 3.088 1 93.75 337 ILE B O 1
ATOM 5561 N N . TYR B 1 338 ? -4.328 -26.031 1.727 1 95.44 338 TYR B N 1
ATOM 5562 C CA . TYR B 1 338 ? -5.039 -25.047 0.906 1 95.44 338 TYR B CA 1
ATOM 5563 C C . TYR B 1 338 ? -6.547 -25.188 1.081 1 95.44 338 TYR B C 1
ATOM 5565 O O . TYR B 1 338 ? -7.32 -24.766 0.219 1 95.44 338 TYR B O 1
ATOM 5573 N N . GLY B 1 339 ? -6.965 -25.812 2.209 1 94.06 339 GLY B N 1
ATOM 5574 C CA . GLY B 1 339 ? -8.375 -25.891 2.561 1 94.06 339 GLY B CA 1
ATOM 5575 C C . GLY B 1 339 ? -9.055 -27.141 2.049 1 94.06 339 GLY B C 1
ATOM 5576 O O . GLY B 1 339 ? -8.383 -28.125 1.699 1 94.06 339 GLY B O 1
ATOM 5577 N N . ASP B 1 340 ? -10.398 -27.141 2.1 1 92.25 340 ASP B N 1
ATOM 5578 C CA . ASP B 1 340 ? -11.188 -28.328 1.827 1 92.25 340 ASP B CA 1
ATOM 5579 C C . ASP B 1 340 ? -11.852 -28.25 0.457 1 92.25 340 ASP B C 1
ATOM 5581 O O . ASP B 1 340 ? -12.758 -29.031 0.153 1 92.25 340 ASP B O 1
ATOM 5585 N N . GLY B 1 341 ? -11.516 -27.312 -0.266 1 92.12 341 GLY B N 1
ATOM 5586 C CA . GLY B 1 341 ? -12.031 -27.219 -1.622 1 92.12 341 GLY B CA 1
ATOM 5587 C C . GLY B 1 341 ? -13.352 -26.469 -1.703 1 92.12 341 GLY B C 1
ATOM 5588 O O . GLY B 1 341 ? -14.148 -26.688 -2.621 1 92.12 341 GLY B O 1
ATOM 5589 N N . LYS B 1 342 ? -13.617 -25.609 -0.668 1 93.5 342 LYS B N 1
ATOM 5590 C CA . LYS B 1 342 ? -14.859 -24.828 -0.682 1 93.5 342 LYS B CA 1
ATOM 5591 C C . LYS B 1 342 ? -14.602 -23.375 -0.324 1 93.5 342 LYS B C 1
ATOM 5593 O O . LYS B 1 342 ? -15.297 -22.812 0.521 1 93.5 342 LYS B O 1
ATOM 5598 N N . PRO B 1 343 ? -13.555 -22.844 -0.867 1 93.5 343 PRO B N 1
ATOM 5599 C CA . PRO B 1 343 ? -13.273 -21.438 -0.533 1 93.5 343 PRO B CA 1
ATOM 5600 C C . PRO B 1 343 ? -14.375 -20.5 -1.002 1 93.5 343 PRO B C 1
ATOM 5602 O O . PRO B 1 343 ? -14.68 -19.516 -0.315 1 93.5 343 PRO B O 1
ATOM 5605 N N . GLY B 1 344 ? -14.93 -20.766 -2.18 1 92.31 344 GLY B N 1
ATOM 5606 C CA . GLY B 1 344 ? -16 -19.922 -2.695 1 92.31 344 GLY B CA 1
ATOM 5607 C C . GLY B 1 344 ? -17.172 -19.797 -1.751 1 92.31 344 GLY B C 1
ATOM 5608 O O . GLY B 1 344 ? -17.688 -18.703 -1.517 1 92.31 344 GLY B O 1
ATOM 5609 N N . GLU B 1 345 ? -17.594 -20.922 -1.227 1 93.5 345 GLU B N 1
ATOM 5610 C CA . GLU B 1 345 ? -18.703 -20.938 -0.272 1 93.5 345 GLU B CA 1
ATOM 5611 C C . GLU B 1 345 ? -18.375 -20.109 0.972 1 93.5 345 GLU B C 1
ATOM 5613 O O . GLU B 1 345 ? -19.203 -19.359 1.467 1 93.5 345 GLU B O 1
ATOM 5618 N N . LYS B 1 346 ? -17.172 -20.281 1.46 1 95.31 346 LYS B N 1
ATOM 5619 C CA . LYS B 1 346 ? -16.734 -19.578 2.66 1 95.31 346 LYS B CA 1
ATOM 5620 C C . LYS B 1 346 ? -16.688 -18.062 2.426 1 95.31 346 LYS B C 1
ATOM 5622 O O . LYS B 1 346 ? -17.125 -17.281 3.27 1 95.31 346 LYS B O 1
ATOM 5627 N N . ILE B 1 347 ? -16.156 -17.656 1.308 1 95.56 347 ILE B N 1
ATOM 5628 C CA . ILE B 1 347 ? -16.016 -16.25 0.958 1 95.56 347 ILE B CA 1
ATOM 5629 C C . ILE B 1 347 ? -17.391 -15.602 0.887 1 95.56 347 ILE B C 1
ATOM 5631 O O . ILE B 1 347 ? -17.625 -14.547 1.479 1 95.56 347 ILE B O 1
ATOM 5635 N N . VAL B 1 348 ? -18.328 -16.266 0.227 1 94.06 348 VAL B N 1
ATOM 5636 C CA . VAL B 1 348 ? -19.672 -15.703 0.043 1 94.06 348 VAL B CA 1
ATOM 5637 C C . VAL B 1 348 ? -20.375 -15.586 1.395 1 94.06 348 VAL B C 1
ATOM 5639 O O . VAL B 1 348 ? -21.078 -14.609 1.645 1 94.06 348 VAL B O 1
ATOM 5642 N N . LYS B 1 349 ? -20.172 -16.562 2.248 1 93.94 349 LYS B N 1
ATOM 5643 C CA . LYS B 1 349 ? -20.75 -16.531 3.586 1 93.94 349 LYS B CA 1
ATOM 5644 C C . LYS B 1 349 ? -20.219 -15.336 4.379 1 93.94 349 LYS B C 1
ATOM 5646 O O . LYS B 1 349 ? -20.984 -14.656 5.074 1 93.94 349 LYS B O 1
ATOM 5651 N N . LEU B 1 350 ? -18.969 -15.047 4.266 1 94.31 350 LEU B N 1
ATOM 5652 C CA . LEU B 1 350 ? -18.312 -13.969 5.004 1 94.31 350 LEU B CA 1
ATOM 5653 C C . LEU B 1 350 ? -18.719 -12.609 4.461 1 94.31 350 LEU B C 1
ATOM 5655 O O . LEU B 1 350 ? -18.797 -11.633 5.215 1 94.31 350 LEU B O 1
ATOM 5659 N N . LEU B 1 351 ? -18.984 -12.477 3.158 1 93 351 LEU B N 1
ATOM 5660 C CA . LEU B 1 351 ? -19.359 -11.211 2.529 1 93 351 LEU B CA 1
ATOM 5661 C C . LEU B 1 351 ? -20.812 -10.883 2.795 1 93 351 LEU B C 1
ATOM 5663 O O . LEU B 1 351 ? -21.219 -9.711 2.748 1 93 351 LEU B O 1
ATOM 5667 N N . SER B 1 352 ? -21.781 -11.867 2.859 1 81.25 352 SER B N 1
ATOM 5668 C CA . SER B 1 352 ? -23.219 -11.695 3.012 1 81.25 352 SER B CA 1
ATOM 5669 C C . SER B 1 352 ? -23.578 -11.383 4.457 1 81.25 352 SER B C 1
ATOM 5671 O O . SER B 1 352 ? -24.766 -11.227 4.781 1 81.25 352 SER B O 1
ATOM 5673 N N . ILE B 1 353 ? -22.641 -11.25 5.316 1 60.03 353 ILE B N 1
ATOM 5674 C CA . ILE B 1 353 ? -23 -10.977 6.707 1 60.03 353 ILE B CA 1
ATOM 5675 C C . ILE B 1 353 ? -23.125 -9.469 6.91 1 60.03 353 ILE B C 1
ATOM 5677 O O . ILE B 1 353 ? -22.359 -8.688 6.352 1 60.03 353 ILE B O 1
#

Solvent-accessible surface area (backbone atoms only — not comparable to full-atom values): 35816 Å² total; per-residue (Å²): 111,42,32,32,39,47,33,32,44,65,73,33,49,54,47,46,38,57,33,48,56,45,31,57,75,70,69,44,47,73,44,36,33,29,36,33,47,57,70,71,67,78,52,66,65,58,56,47,62,74,52,61,60,74,81,59,76,40,71,58,66,50,35,82,64,55,73,43,45,34,22,19,47,33,18,45,49,47,42,55,52,45,70,70,65,61,46,64,32,38,38,29,40,57,31,41,52,55,21,29,20,52,32,53,38,26,33,64,67,70,28,47,20,33,31,42,57,23,39,65,65,49,78,65,64,68,36,57,46,43,45,24,31,56,48,32,55,72,56,32,50,32,31,33,7,26,23,67,60,17,47,48,46,28,44,61,41,61,47,64,75,49,62,38,77,38,20,25,55,67,49,30,50,49,62,69,45,51,85,64,40,31,55,61,66,38,62,73,66,68,60,53,76,55,55,29,31,39,36,42,64,69,42,60,85,40,49,73,31,63,68,39,35,48,31,36,34,48,31,48,36,60,44,24,75,77,37,48,32,38,25,46,44,42,69,68,39,53,50,37,34,58,73,64,67,47,60,80,39,45,74,64,39,48,73,39,69,65,63,55,69,43,42,42,50,30,49,52,53,37,29,48,33,35,40,28,46,46,78,65,54,58,54,49,31,46,74,48,75,26,39,29,40,32,55,38,99,67,63,62,60,50,63,38,46,73,39,51,43,30,40,75,25,56,44,78,36,46,50,60,51,48,51,47,55,77,72,41,75,70,78,48,83,78,68,60,65,40,41,87,51,51,20,38,58,48,50,52,57,66,68,75,104,111,41,32,32,39,47,32,31,43,66,73,34,48,54,47,46,40,57,34,46,56,42,31,58,76,71,69,44,48,71,45,36,32,29,35,33,46,57,68,72,67,77,55,63,66,58,57,48,61,75,52,61,58,73,80,59,76,38,70,59,64,50,37,82,64,55,70,44,43,36,20,18,46,35,18,44,50,46,43,55,52,45,72,71,65,62,47,64,33,37,38,28,40,56,31,42,52,54,21,29,20,52,32,51,41,27,32,64,68,71,29,47,20,32,32,40,57,23,39,67,64,47,78,65,62,69,36,59,47,42,46,23,31,55,48,32,53,73,56,33,51,31,32,33,7,26,24,65,60,16,48,50,47,28,44,63,41,59,46,66,74,48,61,39,77,37,20,25,54,66,50,29,50,49,62,70,44,51,86,64,41,30,54,61,67,39,61,76,66,67,59,53,76,55,55,28,30,38,36,41,66,69,42,60,84,40,48,72,32,63,70,40,36,48,31,37,35,48,30,51,37,60,45,24,76,77,38,48,32,38,25,47,44,42,68,67,39,53,50,39,35,58,74,65,67,47,59,82,39,44,73,64,38,47,74,40,68,65,62,56,69,42,43,42,51,28,50,53,53,39,28,46,34,35,39,29,44,47,80,65,54,57,54,47,33,47,75,49,73,27,39,28,41,33,54,38,98,66,63,62,59,50,62,38,46,73,39,51,43,30,40,76,26,55,44,77,36,45,49,61,51,48,52,47,56,76,74,42,76,68,80,47,83,78,68,59,66,41,41,87,49,51,19,38,57,50,50,52,57,66,67,75,102